Protein AF-A0A1H6FIV6-F1 (afdb_monomer_lite)

Secondary structure (DSSP, 8-state):
-----PPPP-------------HHHHTGGGGGG-TTTT-HHHHHHHHHHS-PSPP-----SEEEEETTEEEEES-TT-EEEEEEETTEEEEEEEEEEEEEEE-TTT-SEEEEEEEETTS-HHHHHHHHHHHHHHHHSS--SEEE--GGG-SHHHHHHHHHHT-EEE------SS--SSGGG-BTTB-TT-PBBPTTT--BEEEEEEES--TTTT-SEEEEEESS--SGGGGS-EEEEGGG-TTTS-SS-TTSHHHHHHHHHTHHHHHHHHHHHHHH-TT--SGGGS-SS-SHHHHHHHHHHHHHHHHHHHHHHTT-STT----SS-GGGG-----SHHHHHHHHHHHHHTTTTS--SHHHHHTTSS-SS-GGG-GGGGTT---PPPPPP-PPPPPP--------PPP---SS-----S---S--

Structure (mmCIF, N/CA/C/O backbone):
data_AF-A0A1H6FIV6-F1
#
_entry.id   AF-A0A1H6FIV6-F1
#
loop_
_atom_site.group_PDB
_atom_site.id
_atom_site.type_symbol
_atom_site.label_atom_id
_atom_site.label_alt_id
_atom_site.label_comp_id
_atom_site.label_asym_id
_atom_site.label_entity_id
_atom_site.label_seq_id
_atom_site.pdbx_PDB_ins_code
_atom_site.Cartn_x
_atom_site.Cartn_y
_atom_site.Cartn_z
_atom_site.occupancy
_at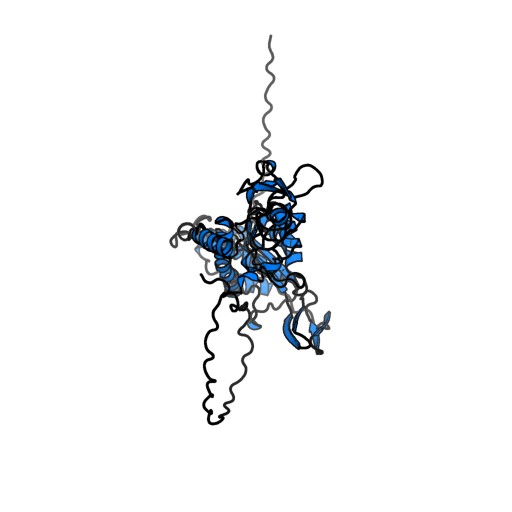om_site.B_iso_or_equiv
_atom_site.auth_seq_id
_atom_site.auth_comp_id
_atom_site.auth_asym_id
_atom_site.auth_atom_id
_atom_site.pdbx_PDB_model_num
ATOM 1 N N . MET A 1 1 ? 53.667 11.653 42.955 1.00 36.09 1 MET A N 1
ATOM 2 C CA . MET A 1 1 ? 53.940 10.416 42.194 1.00 36.09 1 MET A CA 1
ATOM 3 C C . MET A 1 1 ? 53.264 10.549 40.847 1.00 36.09 1 MET A C 1
ATOM 5 O O . MET A 1 1 ? 52.061 10.757 40.796 1.00 36.09 1 MET A O 1
ATOM 9 N N . PHE A 1 2 ? 54.081 10.558 39.801 1.00 29.28 2 PHE A N 1
ATOM 10 C CA . PHE A 1 2 ? 53.707 10.667 38.397 1.00 29.28 2 PHE A CA 1
ATOM 11 C C . PHE A 1 2 ? 52.978 9.409 37.911 1.00 29.28 2 PHE A C 1
ATOM 13 O O . PHE A 1 2 ? 53.374 8.314 38.296 1.00 29.28 2 PHE A O 1
ATOM 20 N N . ALA A 1 3 ? 51.995 9.568 37.021 1.00 27.34 3 ALA A N 1
ATOM 21 C CA . ALA A 1 3 ? 52.088 9.104 35.629 1.00 27.34 3 ALA A CA 1
ATOM 22 C C . ALA A 1 3 ? 50.741 9.316 34.914 1.00 27.34 3 ALA A C 1
ATOM 24 O O . ALA A 1 3 ? 49.826 8.504 35.013 1.00 27.34 3 ALA A O 1
ATOM 25 N N . ALA A 1 4 ? 50.647 10.416 34.167 1.00 33.25 4 ALA A N 1
ATOM 26 C CA . ALA A 1 4 ? 49.723 10.530 33.048 1.00 33.25 4 ALA A CA 1
ATOM 27 C C . ALA A 1 4 ? 50.326 9.742 31.877 1.00 33.25 4 ALA A C 1
ATOM 29 O O . ALA A 1 4 ? 51.483 9.975 31.521 1.00 33.25 4 ALA A O 1
ATOM 30 N N . THR A 1 5 ? 49.582 8.797 31.307 1.00 30.14 5 THR A N 1
ATOM 31 C CA . THR A 1 5 ? 50.000 8.072 30.101 1.00 30.14 5 THR A CA 1
ATOM 32 C C . THR A 1 5 ? 49.223 8.593 28.899 1.00 30.14 5 THR A C 1
ATOM 34 O O . THR A 1 5 ? 48.001 8.695 28.915 1.00 30.14 5 THR A O 1
ATOM 37 N N . ALA A 1 6 ? 50.014 8.983 27.905 1.00 31.11 6 ALA A N 1
ATOM 38 C CA . ALA A 1 6 ? 49.688 9.639 26.655 1.00 31.11 6 ALA A CA 1
ATOM 39 C C . ALA A 1 6 ? 48.503 9.044 25.877 1.00 31.11 6 ALA A C 1
ATOM 41 O O . ALA A 1 6 ? 48.397 7.838 25.662 1.00 31.11 6 ALA A O 1
ATOM 42 N N . THR A 1 7 ? 47.685 9.959 25.366 1.00 33.50 7 THR A N 1
ATOM 43 C CA . THR A 1 7 ? 46.814 9.802 24.205 1.00 33.50 7 THR A CA 1
ATOM 44 C C . THR A 1 7 ? 47.634 9.418 22.969 1.00 33.50 7 THR A C 1
ATOM 46 O O . THR A 1 7 ? 48.555 10.133 22.575 1.00 33.50 7 THR A O 1
ATOM 49 N N . ALA A 1 8 ? 47.290 8.291 22.346 1.00 32.19 8 ALA A N 1
ATOM 50 C CA . ALA A 1 8 ? 47.739 7.961 20.997 1.00 32.19 8 ALA A CA 1
ATOM 51 C C . ALA A 1 8 ? 46.945 8.802 19.976 1.00 32.19 8 ALA A C 1
ATOM 53 O O . ALA A 1 8 ? 45.751 9.028 20.191 1.00 32.19 8 ALA A O 1
ATOM 54 N N . PRO A 1 9 ? 47.569 9.284 18.889 1.00 34.12 9 PRO A N 1
ATOM 55 C CA . PRO A 1 9 ? 46.865 10.040 17.868 1.00 34.12 9 PRO A CA 1
ATOM 56 C C . PRO A 1 9 ? 45.974 9.101 17.049 1.00 34.12 9 PRO A C 1
ATOM 58 O O . PRO A 1 9 ? 46.401 8.028 16.624 1.00 34.12 9 PRO A O 1
ATOM 61 N N . GLU A 1 10 ? 44.730 9.523 16.834 1.00 33.12 10 GLU A N 1
ATOM 62 C CA . GLU A 1 10 ? 43.825 8.966 15.834 1.00 33.12 10 GLU A CA 1
ATOM 63 C C . GLU A 1 10 ? 44.527 9.017 14.468 1.00 33.12 10 GLU A C 1
ATOM 65 O O . GLU A 1 10 ? 44.714 10.085 13.883 1.00 33.12 10 GLU A O 1
ATOM 70 N N . GLU A 1 11 ? 44.964 7.862 13.963 1.00 29.45 11 GLU A N 1
ATOM 71 C CA . GLU A 1 11 ? 45.339 7.716 12.562 1.00 29.45 11 GLU A CA 1
ATOM 72 C C . GLU A 1 11 ? 44.076 7.895 11.721 1.00 29.45 11 GLU A C 1
ATOM 74 O O . GLU A 1 11 ? 43.323 6.956 11.448 1.00 29.45 11 GLU A O 1
ATOM 79 N N . THR A 1 12 ? 43.854 9.128 11.278 1.00 33.84 12 THR A N 1
ATOM 80 C CA . THR A 1 12 ? 42.985 9.444 10.154 1.00 33.84 12 THR A CA 1
ATOM 81 C C . THR A 1 12 ? 43.556 8.739 8.926 1.00 33.84 12 THR A C 1
ATOM 83 O O . THR A 1 12 ? 44.345 9.298 8.166 1.00 33.84 12 THR A O 1
ATOM 86 N N . ARG A 1 13 ? 43.173 7.476 8.710 1.00 29.19 13 ARG A N 1
ATOM 87 C CA . ARG A 1 13 ? 43.285 6.834 7.400 1.00 29.19 13 ARG A CA 1
ATOM 88 C C . ARG A 1 13 ? 42.283 7.512 6.477 1.00 29.19 13 ARG A C 1
ATOM 90 O O . ARG A 1 13 ? 41.188 7.017 6.220 1.00 29.19 13 ARG A O 1
ATOM 97 N N . THR A 1 14 ? 42.682 8.665 5.958 1.00 29.22 14 THR A N 1
ATOM 98 C CA . THR A 1 14 ? 42.211 9.175 4.680 1.00 29.22 14 THR A CA 1
ATOM 99 C C . THR A 1 14 ? 42.533 8.084 3.665 1.00 29.22 14 THR A C 1
ATOM 101 O O . THR A 1 14 ? 43.661 7.965 3.190 1.00 29.22 14 THR A O 1
ATOM 104 N N . LEU A 1 15 ? 41.552 7.230 3.365 1.00 30.34 15 LEU A N 1
ATOM 105 C CA . LEU A 1 15 ? 41.535 6.505 2.105 1.00 30.34 15 LEU A CA 1
ATOM 106 C C . LEU A 1 15 ? 41.565 7.588 1.032 1.00 30.34 15 LEU A C 1
ATOM 108 O O . LEU A 1 15 ? 40.549 8.219 0.734 1.00 30.34 15 LEU A O 1
ATOM 112 N N . ALA A 1 16 ? 42.768 7.859 0.529 1.00 31.84 16 ALA A N 1
ATOM 113 C CA . ALA A 1 16 ? 42.984 8.590 -0.695 1.00 31.84 16 ALA A CA 1
ATOM 114 C C . ALA A 1 16 ? 42.273 7.794 -1.794 1.00 31.84 16 ALA A C 1
ATOM 116 O O . ALA A 1 16 ? 42.824 6.878 -2.395 1.00 31.84 16 ALA A O 1
ATOM 117 N N . LEU A 1 17 ? 40.987 8.098 -1.979 1.00 33.50 17 LEU A N 1
ATOM 118 C CA . LEU A 1 17 ? 40.289 7.875 -3.228 1.00 33.50 17 LEU A CA 1
ATOM 119 C C . LEU A 1 17 ? 41.110 8.628 -4.262 1.00 33.50 17 LEU A C 1
ATOM 121 O O . LEU A 1 17 ? 41.065 9.856 -4.308 1.00 33.50 17 LEU A O 1
ATOM 125 N N . ASP A 1 18 ? 41.911 7.883 -5.012 1.00 32.38 18 ASP A N 1
ATOM 126 C CA . ASP A 1 18 ? 42.621 8.363 -6.181 1.00 32.38 18 ASP A CA 1
ATOM 127 C C . ASP A 1 18 ? 41.565 8.951 -7.127 1.00 32.38 18 ASP A C 1
ATOM 129 O O . ASP A 1 18 ? 40.783 8.250 -7.777 1.00 32.38 18 ASP A O 1
ATOM 133 N N . ARG A 1 19 ? 41.432 10.279 -7.072 1.00 43.66 19 ARG A N 1
ATOM 134 C CA . ARG A 1 19 ? 40.426 11.065 -7.784 1.0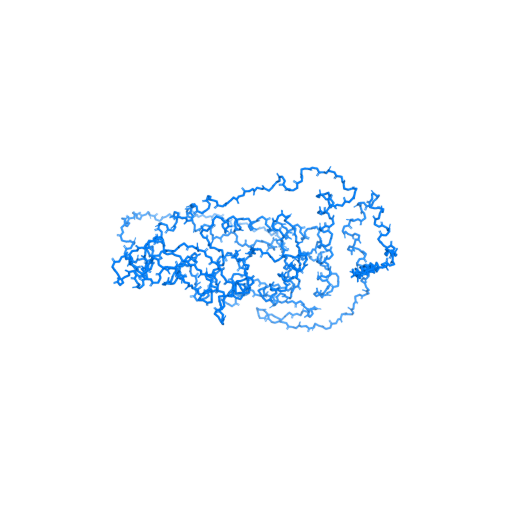0 43.66 19 ARG A CA 1
ATOM 135 C C . ARG A 1 19 ? 40.896 11.274 -9.214 1.00 43.66 19 ARG A C 1
ATOM 137 O O . ARG A 1 19 ? 41.190 12.393 -9.620 1.00 43.66 19 ARG A O 1
ATOM 144 N N . HIS A 1 20 ? 40.846 10.220 -10.011 1.00 37.31 20 HIS A N 1
ATOM 145 C CA . HIS A 1 20 ? 40.472 10.407 -11.402 1.00 37.31 20 HIS A CA 1
ATOM 146 C C . HIS A 1 20 ? 38.986 10.103 -11.507 1.00 37.31 20 HIS A C 1
ATOM 148 O O . HIS A 1 20 ? 38.559 8.964 -11.682 1.00 37.31 20 HIS A O 1
ATOM 154 N N . ALA A 1 21 ? 38.180 11.159 -11.344 1.00 41.81 21 ALA A N 1
ATOM 155 C CA . ALA A 1 21 ? 36.816 11.141 -11.841 1.00 41.81 21 ALA A CA 1
ATOM 156 C C . ALA A 1 21 ? 36.861 10.593 -13.279 1.00 41.81 21 ALA A C 1
ATOM 158 O O . ALA A 1 21 ? 37.704 11.063 -14.051 1.00 41.81 21 ALA A O 1
ATOM 159 N N . PRO A 1 22 ? 36.024 9.602 -13.634 1.00 45.41 22 PRO A N 1
ATOM 160 C CA . PRO A 1 22 ? 35.996 9.070 -14.988 1.00 45.41 22 PRO A CA 1
ATOM 161 C C . PRO A 1 22 ? 35.904 10.219 -15.997 1.00 45.41 22 PRO A C 1
ATOM 163 O O . PRO A 1 22 ? 35.180 11.179 -15.742 1.00 45.41 22 PRO A O 1
ATOM 166 N N . GLU A 1 23 ? 36.597 10.135 -17.132 1.00 39.00 23 GLU A N 1
ATOM 167 C CA . GLU A 1 23 ? 36.613 11.192 -18.163 1.00 39.00 23 GLU A CA 1
ATOM 168 C C . GLU A 1 23 ? 35.202 11.691 -18.536 1.00 39.00 23 GLU A C 1
ATOM 170 O O . GLU A 1 23 ? 34.989 12.887 -18.720 1.00 39.00 23 GLU A O 1
ATOM 175 N N . TRP A 1 24 ? 34.197 10.805 -18.523 1.00 43.88 24 TRP A N 1
ATOM 176 C CA . TRP A 1 24 ? 32.800 11.168 -18.792 1.00 43.88 24 TRP A CA 1
ATOM 177 C C . TRP A 1 24 ? 32.184 12.123 -17.751 1.00 43.88 24 TRP A C 1
ATOM 179 O O . TRP A 1 24 ? 31.243 12.850 -18.063 1.00 43.88 24 TRP A O 1
ATOM 189 N N . LEU A 1 25 ? 32.707 12.144 -16.522 1.00 35.00 25 LEU A N 1
ATOM 190 C CA . LEU A 1 25 ? 32.301 13.059 -15.454 1.00 35.00 25 LEU A CA 1
ATOM 191 C C . LEU A 1 25 ? 32.972 14.436 -15.603 1.00 35.00 25 LEU A C 1
ATOM 193 O O . LEU A 1 25 ? 32.396 15.439 -15.191 1.00 35.00 25 LEU A O 1
ATOM 197 N N . GLN A 1 26 ? 34.152 14.513 -16.229 1.00 41.09 26 GLN A N 1
ATOM 198 C CA . GLN A 1 26 ? 34.779 15.794 -16.586 1.00 41.09 26 GLN A CA 1
ATOM 199 C C . GLN A 1 26 ? 34.071 16.476 -17.762 1.00 41.09 26 GLN A C 1
ATOM 201 O O . GLN A 1 26 ? 34.061 17.699 -17.850 1.00 41.09 26 GLN A O 1
ATOM 206 N N . ASP A 1 27 ? 33.392 15.716 -18.622 1.00 42.56 27 ASP A N 1
ATOM 207 C CA . ASP A 1 27 ? 32.477 16.289 -19.613 1.00 42.56 27 ASP A CA 1
ATOM 208 C C . ASP A 1 27 ? 31.149 16.764 -19.002 1.00 42.56 27 ASP A C 1
ATOM 210 O O . ASP A 1 27 ? 30.462 17.597 -19.598 1.00 42.56 27 ASP A O 1
ATOM 214 N N . ALA A 1 28 ? 30.801 16.321 -17.789 1.00 37.19 28 ALA A N 1
ATOM 215 C CA . ALA A 1 28 ? 29.614 16.809 -17.099 1.00 37.19 28 ALA A CA 1
ATOM 216 C C . ALA A 1 28 ? 29.754 18.296 -16.727 1.00 37.19 28 ALA A C 1
ATOM 218 O O . ALA A 1 28 ? 28.794 19.040 -16.861 1.00 37.19 28 ALA A O 1
ATOM 219 N N . THR A 1 29 ? 30.937 18.815 -16.380 1.00 35.06 29 THR A N 1
ATOM 220 C CA . THR A 1 29 ? 31.109 20.257 -16.078 1.00 35.06 29 THR A CA 1
ATOM 221 C C . THR A 1 29 ? 30.914 21.178 -17.294 1.00 35.06 29 THR A C 1
ATOM 223 O O . THR A 1 29 ? 30.726 22.382 -17.124 1.00 35.06 29 THR A O 1
ATOM 226 N N . LYS A 1 30 ? 30.803 20.630 -18.515 1.00 36.78 30 LYS A N 1
ATOM 227 C CA . LYS A 1 30 ? 30.281 21.334 -19.707 1.00 36.78 30 LYS A CA 1
ATOM 228 C C . LYS A 1 30 ? 28.737 21.406 -19.739 1.00 36.78 30 LYS A C 1
ATOM 230 O O . LYS A 1 30 ? 28.147 21.715 -20.775 1.00 36.78 30 LYS A O 1
ATOM 235 N N . PHE A 1 31 ? 28.069 21.169 -18.603 1.00 38.75 31 PHE A N 1
ATOM 236 C CA . PHE A 1 31 ? 26.610 21.204 -18.396 1.00 38.75 31 PHE A CA 1
ATOM 237 C C . PHE A 1 31 ? 25.940 22.484 -18.943 1.00 38.75 31 PHE A C 1
ATOM 239 O O . PHE A 1 31 ? 24.823 22.426 -19.460 1.00 38.75 31 PHE A O 1
ATOM 246 N N . LYS A 1 32 ? 26.627 23.638 -18.884 1.00 38.03 32 LYS A N 1
ATOM 247 C CA . LYS A 1 32 ? 26.100 24.957 -19.300 1.00 38.03 32 LYS A CA 1
ATOM 248 C C . LYS A 1 32 ? 25.859 25.100 -20.807 1.00 38.03 32 LYS A C 1
ATOM 250 O O . LYS A 1 32 ? 24.909 25.776 -21.195 1.00 38.03 32 LYS A O 1
ATOM 255 N N . THR A 1 33 ? 26.667 24.475 -21.662 1.00 39.56 33 THR A N 1
ATOM 256 C CA . THR A 1 33 ? 26.568 24.624 -23.129 1.00 39.56 33 THR A CA 1
ATOM 257 C C . THR A 1 33 ? 25.718 23.547 -23.794 1.00 39.56 33 THR A C 1
ATOM 259 O O . THR A 1 33 ? 25.501 23.622 -24.997 1.00 39.56 33 THR A O 1
ATOM 262 N N . HIS A 1 34 ? 25.204 22.571 -23.038 1.00 39.19 34 HIS A N 1
ATO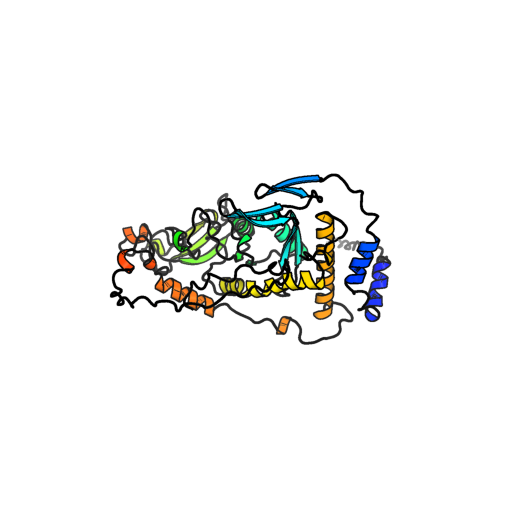M 263 C CA . HIS A 1 34 ? 24.683 21.315 -23.583 1.00 39.19 34 HIS A CA 1
ATOM 264 C C . HIS A 1 34 ? 23.388 20.814 -22.927 1.00 39.19 34 HIS A C 1
ATOM 266 O O . HIS A 1 34 ? 23.092 19.622 -22.966 1.00 39.19 34 HIS A O 1
ATOM 272 N N . ALA A 1 35 ? 22.541 21.705 -22.404 1.00 41.38 35 ALA A N 1
ATOM 273 C CA . ALA A 1 35 ? 21.192 21.326 -21.955 1.00 41.38 35 ALA A CA 1
ATOM 274 C C . ALA A 1 35 ? 20.367 20.609 -23.058 1.00 41.38 35 ALA A C 1
ATOM 276 O O . ALA A 1 35 ? 19.489 19.805 -22.765 1.00 41.38 35 ALA A O 1
ATOM 277 N N . HIS A 1 36 ? 20.702 20.831 -24.335 1.00 39.94 36 HIS A N 1
ATOM 278 C CA . HIS A 1 36 ? 20.152 20.127 -25.500 1.00 39.94 36 HIS A CA 1
ATOM 279 C C . HIS A 1 36 ? 20.790 18.746 -25.788 1.00 39.94 36 HIS A C 1
ATOM 281 O O . HIS A 1 36 ? 20.245 17.991 -26.591 1.00 39.94 36 HIS A O 1
ATOM 287 N N . ILE A 1 37 ? 21.912 18.380 -25.152 1.00 40.81 37 ILE A N 1
ATOM 288 C CA . ILE A 1 37 ? 22.537 17.039 -25.236 1.00 40.81 37 ILE A CA 1
ATOM 289 C C . ILE A 1 37 ? 21.852 16.043 -24.295 1.00 40.81 37 ILE A C 1
ATOM 291 O O . ILE A 1 37 ? 21.726 14.869 -24.641 1.00 40.81 37 ILE A O 1
ATOM 295 N N . PHE A 1 38 ? 21.246 16.515 -23.203 1.00 42.84 38 PHE A N 1
ATOM 296 C CA . PHE A 1 38 ? 20.197 15.766 -22.499 1.00 42.84 38 PHE A CA 1
ATOM 297 C C . PHE A 1 38 ? 18.859 15.815 -23.245 1.00 42.84 38 PHE A C 1
ATOM 299 O O . PHE A 1 38 ? 17.795 15.722 -22.643 1.00 42.84 38 PHE A O 1
ATOM 306 N N . ASN A 1 39 ? 18.885 15.893 -24.578 1.00 43.41 39 ASN A N 1
ATOM 307 C CA . ASN A 1 39 ? 17.782 15.358 -25.344 1.00 43.41 39 ASN A CA 1
ATOM 308 C C . ASN A 1 39 ? 17.714 13.856 -25.004 1.00 43.41 39 ASN A C 1
ATOM 310 O O . ASN A 1 39 ? 18.646 13.128 -25.356 1.00 43.41 39 ASN A O 1
ATOM 314 N N . PRO A 1 40 ? 16.661 13.349 -24.340 1.00 47.44 40 PRO A N 1
ATOM 315 C CA . PRO A 1 40 ? 16.529 11.918 -24.071 1.00 47.44 40 PRO A CA 1
ATOM 316 C C . PRO A 1 40 ? 16.656 11.075 -25.334 1.00 47.44 40 PRO A C 1
ATOM 318 O O . PRO A 1 40 ? 17.112 9.937 -25.272 1.00 47.44 40 PRO A O 1
ATOM 321 N N . VAL A 1 41 ? 16.334 11.642 -26.501 1.00 45.75 41 VAL A N 1
ATOM 322 C CA . VAL A 1 41 ? 16.562 11.008 -27.799 1.00 45.75 41 VAL A CA 1
ATOM 323 C C . VAL A 1 41 ? 18.044 10.741 -28.047 1.00 45.75 41 VAL A C 1
ATOM 325 O O . VAL A 1 41 ? 18.337 9.744 -28.686 1.00 45.75 41 VAL A O 1
ATOM 328 N N . TRP A 1 42 ? 18.980 11.559 -27.555 1.00 46.94 42 TRP A N 1
ATOM 329 C CA . TRP A 1 42 ? 20.421 11.316 -27.664 1.00 46.94 42 TRP A CA 1
ATOM 330 C C . TRP A 1 42 ? 20.881 10.181 -26.752 1.00 46.94 42 TRP A C 1
ATOM 332 O O . TRP A 1 42 ? 21.475 9.247 -27.267 1.00 46.94 42 TRP A O 1
ATOM 342 N N . VAL A 1 43 ? 20.536 10.164 -25.459 1.00 50.56 43 VAL A N 1
ATOM 343 C CA . VAL A 1 43 ? 20.878 9.030 -24.567 1.00 50.56 43 VAL A CA 1
ATOM 344 C C . VAL A 1 43 ? 20.246 7.732 -25.080 1.00 50.56 43 VAL A C 1
ATOM 346 O O . VAL A 1 43 ? 20.925 6.715 -25.207 1.00 50.56 43 VAL A O 1
ATOM 349 N N . ILE A 1 44 ? 18.974 7.776 -25.489 1.00 51.09 44 ILE A N 1
ATOM 350 C CA . ILE A 1 44 ? 18.288 6.646 -26.128 1.00 51.09 44 ILE A CA 1
ATOM 351 C C . ILE A 1 44 ? 18.945 6.289 -27.474 1.00 51.09 44 ILE A C 1
ATOM 353 O O . ILE A 1 44 ? 19.064 5.109 -27.783 1.00 51.09 44 ILE A O 1
ATOM 357 N N . ARG A 1 45 ? 19.408 7.255 -28.285 1.00 51.16 45 ARG A N 1
ATOM 358 C CA . ARG A 1 45 ? 20.148 7.003 -29.543 1.00 51.16 45 ARG A CA 1
ATOM 359 C C . ARG A 1 45 ? 21.531 6.413 -29.294 1.00 51.16 45 ARG A C 1
ATOM 361 O O . ARG A 1 45 ? 21.957 5.580 -30.080 1.00 51.16 45 ARG A O 1
ATOM 368 N N . THR A 1 46 ? 22.221 6.826 -28.242 1.00 50.47 46 THR A N 1
ATOM 369 C CA . THR A 1 46 ? 23.538 6.323 -27.856 1.00 50.47 46 THR A CA 1
ATOM 370 C C . THR A 1 46 ? 23.401 4.896 -27.342 1.00 50.47 46 THR A C 1
ATOM 372 O O . THR A 1 46 ? 24.102 4.018 -27.832 1.00 50.47 46 THR A O 1
ATOM 375 N N . LEU A 1 47 ? 22.399 4.610 -26.502 1.00 50.25 47 LEU A N 1
ATOM 376 C CA . LEU A 1 47 ? 22.018 3.236 -26.154 1.00 50.25 47 LEU A CA 1
ATOM 377 C C . LEU A 1 47 ? 21.628 2.420 -27.400 1.00 50.25 47 LEU A C 1
ATOM 379 O O . LEU A 1 47 ? 22.064 1.281 -27.524 1.00 50.25 47 LEU A O 1
ATOM 383 N N . ARG A 1 48 ? 20.920 3.020 -28.373 1.00 48.91 48 ARG A N 1
ATOM 384 C CA . ARG A 1 48 ? 20.640 2.407 -29.689 1.00 48.91 48 ARG A CA 1
ATOM 385 C C . ARG A 1 48 ? 21.884 2.168 -30.554 1.00 48.91 48 ARG A C 1
ATOM 387 O O . ARG A 1 48 ? 21.827 1.328 -31.438 1.00 48.91 48 ARG A O 1
ATOM 394 N N . ARG A 1 49 ? 22.993 2.890 -30.358 1.00 45.97 49 ARG A N 1
ATOM 395 C CA . ARG A 1 49 ? 24.262 2.656 -31.084 1.00 45.97 49 ARG A CA 1
ATOM 396 C C . ARG A 1 49 ? 25.056 1.492 -30.497 1.00 45.97 49 ARG A C 1
ATOM 398 O O . ARG A 1 49 ? 25.798 0.851 -31.229 1.00 45.97 49 ARG A O 1
ATOM 405 N N . TYR A 1 50 ? 24.859 1.195 -29.214 1.00 45.44 50 TYR A N 1
ATOM 406 C CA . TYR A 1 50 ? 25.359 -0.025 -28.574 1.00 45.44 50 TYR A CA 1
ATOM 407 C C . TYR A 1 50 ? 24.449 -1.248 -28.828 1.00 45.44 50 TYR A C 1
ATOM 409 O O . TYR A 1 50 ? 24.760 -2.356 -28.388 1.00 45.44 50 TYR A O 1
ATOM 417 N N . GLU A 1 51 ? 23.337 -1.084 -29.561 1.00 47.44 51 GLU A N 1
ATOM 418 C CA . GLU A 1 51 ? 22.535 -2.192 -30.090 1.00 47.44 51 GLU A CA 1
ATOM 419 C C . GLU A 1 51 ? 23.275 -2.808 -31.291 1.00 47.44 51 GLU A C 1
ATOM 421 O O . GLU A 1 51 ? 23.157 -2.344 -32.424 1.00 47.44 51 GLU A O 1
ATOM 426 N N . GLY A 1 52 ? 24.062 -3.859 -31.041 1.00 47.22 52 GLY A N 1
ATOM 427 C CA . GLY A 1 52 ? 24.587 -4.735 -32.094 1.00 47.22 52 GLY A CA 1
ATOM 428 C C . GLY A 1 52 ? 23.473 -5.338 -32.974 1.00 47.22 52 GLY A C 1
ATOM 429 O O . GLY A 1 52 ? 22.286 -5.194 -32.659 1.00 47.22 52 GLY A O 1
ATOM 430 N N . PRO A 1 53 ? 23.830 -6.011 -34.086 1.00 40.53 53 PRO A N 1
ATOM 431 C CA . PRO A 1 53 ? 22.867 -6.453 -35.091 1.00 40.53 53 PRO A CA 1
ATOM 432 C C . PRO A 1 53 ? 21.764 -7.324 -34.470 1.00 40.53 53 PRO A C 1
ATOM 434 O O . PRO A 1 53 ? 22.033 -8.067 -33.520 1.00 40.53 53 PRO A O 1
ATOM 437 N N . PRO A 1 54 ? 20.521 -7.249 -34.989 1.00 46.16 54 PRO A N 1
ATOM 438 C CA . PRO A 1 54 ? 19.419 -8.042 -34.472 1.00 46.16 54 PRO A CA 1
ATOM 439 C C . PRO A 1 54 ? 19.811 -9.514 -34.563 1.00 46.16 54 PRO A C 1
ATOM 441 O O . PRO A 1 54 ? 20.066 -10.036 -35.648 1.00 46.16 54 PRO A O 1
ATOM 444 N N . HIS A 1 55 ? 19.900 -10.171 -33.406 1.00 43.72 55 HIS A N 1
ATOM 445 C CA . HIS A 1 55 ? 20.052 -11.615 -33.354 1.00 43.72 55 HIS A CA 1
ATOM 446 C C . HIS A 1 55 ? 18.981 -12.232 -34.264 1.00 43.72 55 HIS A C 1
ATOM 448 O O . HIS A 1 55 ? 17.825 -11.803 -34.234 1.00 43.72 55 HIS A O 1
ATOM 454 N N . ARG A 1 56 ? 19.438 -13.157 -35.119 1.00 41.69 56 ARG A N 1
ATOM 455 C CA . ARG A 1 56 ? 18.694 -13.906 -36.142 1.00 41.69 56 ARG A CA 1
ATOM 456 C C . ARG A 1 56 ? 17.239 -14.171 -35.743 1.00 41.69 56 ARG A C 1
ATOM 458 O O . ARG A 1 56 ? 16.953 -14.389 -34.572 1.00 41.69 56 ARG A O 1
ATOM 465 N N . LEU A 1 57 ? 16.347 -14.199 -36.738 1.00 42.81 57 LEU A N 1
ATOM 466 C CA . LEU A 1 57 ? 15.014 -14.806 -36.656 1.00 42.81 57 LEU A CA 1
ATOM 467 C C . LEU A 1 57 ? 15.137 -16.193 -36.001 1.00 42.81 57 LEU A C 1
ATOM 469 O O . LEU A 1 57 ? 15.483 -17.165 -36.660 1.00 42.81 57 LEU A O 1
ATOM 473 N N . LEU A 1 58 ? 14.957 -16.244 -34.684 1.00 47.28 58 LEU A N 1
ATOM 474 C CA . LEU A 1 58 ? 14.904 -17.470 -33.907 1.00 47.28 58 LEU A CA 1
ATOM 475 C C . LEU A 1 58 ? 13.449 -17.923 -33.871 1.00 47.28 58 LEU A C 1
ATOM 477 O O . LEU A 1 58 ? 12.538 -17.087 -33.811 1.00 47.28 58 LEU A O 1
ATOM 481 N N . ASP A 1 59 ? 13.263 -19.239 -33.896 1.00 48.38 59 ASP A N 1
ATOM 482 C CA . ASP A 1 59 ? 11.992 -19.899 -33.629 1.00 48.38 59 ASP A CA 1
ATOM 483 C C . ASP A 1 59 ? 11.277 -19.268 -32.424 1.00 48.38 59 ASP A C 1
ATOM 485 O O . ASP A 1 59 ? 11.930 -18.779 -31.492 1.00 48.38 59 ASP A O 1
ATOM 489 N N . PRO A 1 60 ? 9.933 -19.250 -32.412 1.00 54.03 60 PRO A N 1
ATOM 490 C CA . PRO A 1 60 ? 9.201 -18.716 -31.278 1.00 54.03 60 PRO A CA 1
ATOM 491 C C . PRO A 1 60 ? 9.601 -19.453 -30.001 1.00 54.03 60 PRO A C 1
ATOM 493 O O . PRO A 1 60 ? 9.360 -20.649 -29.860 1.00 54.03 60 PRO A O 1
ATOM 496 N N . LEU A 1 61 ? 10.206 -18.708 -29.073 1.00 68.62 61 LEU A N 1
ATOM 497 C CA . LEU A 1 61 ? 10.753 -19.246 -27.828 1.00 68.62 61 LEU A CA 1
ATOM 498 C C . LEU A 1 61 ? 9.652 -19.756 -26.885 1.00 68.62 61 LEU A C 1
ATOM 500 O O . LEU A 1 61 ? 9.921 -20.579 -26.016 1.00 68.62 61 LEU A O 1
ATOM 504 N N . LEU A 1 62 ? 8.417 -19.269 -27.048 1.00 78.50 62 LEU A N 1
ATOM 505 C CA . LEU A 1 62 ? 7.259 -19.688 -26.265 1.00 78.50 62 LEU A CA 1
ATOM 506 C C . LEU A 1 62 ? 5.991 -19.680 -27.132 1.00 78.50 62 LEU A C 1
ATOM 508 O O . LEU A 1 62 ? 5.725 -18.717 -27.855 1.00 78.50 62 LEU A O 1
ATOM 512 N N . ARG A 1 63 ? 5.176 -20.736 -27.034 1.00 85.81 63 ARG A N 1
ATOM 513 C CA . ARG A 1 63 ? 3.823 -20.790 -27.609 1.00 85.81 63 ARG A CA 1
ATOM 514 C C . ARG A 1 63 ? 2.788 -20.743 -26.496 1.00 85.81 63 ARG A C 1
ATOM 516 O O . ARG A 1 63 ? 2.902 -21.480 -25.522 1.00 85.81 63 ARG A O 1
ATOM 523 N N . VAL A 1 64 ? 1.768 -19.910 -26.658 1.00 87.00 64 VAL A N 1
ATOM 524 C CA . VAL A 1 64 ? 0.674 -19.774 -25.687 1.00 87.00 64 VAL A CA 1
ATOM 525 C C . VAL A 1 64 ? -0.669 -19.923 -26.381 1.00 87.00 64 VAL A C 1
ATOM 527 O O . VAL A 1 64 ? -0.840 -19.465 -27.510 1.00 87.00 64 VAL A O 1
ATOM 530 N N . ARG A 1 65 ? -1.626 -20.561 -25.707 1.00 87.19 65 ARG A N 1
ATOM 531 C CA . ARG A 1 65 ? -3.000 -20.686 -26.194 1.00 87.19 65 ARG A CA 1
ATOM 532 C C . ARG A 1 65 ? -3.904 -19.755 -25.400 1.00 87.19 65 ARG A C 1
ATOM 534 O O . ARG A 1 65 ? -4.013 -19.904 -24.186 1.00 87.19 65 ARG A O 1
ATOM 541 N N . VAL A 1 66 ? -4.554 -18.814 -26.076 1.00 84.81 66 VAL A N 1
ATOM 542 C CA . VAL A 1 66 ? -5.479 -17.849 -25.464 1.00 84.81 66 VAL A CA 1
ATOM 543 C C . VAL A 1 66 ? -6.713 -17.732 -26.347 1.00 84.81 66 VAL A C 1
ATOM 545 O O . VAL A 1 66 ? -6.592 -17.574 -27.556 1.00 84.81 66 VAL A O 1
ATOM 548 N N . GLY A 1 67 ? -7.907 -17.860 -25.760 1.00 81.38 67 GLY A N 1
ATOM 549 C CA . GLY A 1 67 ? -9.168 -17.752 -26.510 1.00 81.38 67 GLY A CA 1
ATOM 550 C C . GLY A 1 67 ? -9.310 -18.762 -27.651 1.00 81.38 67 GLY A C 1
ATOM 551 O O . GLY A 1 67 ? -9.926 -18.459 -28.661 1.00 81.38 67 GLY A O 1
ATOM 552 N N . GLY A 1 68 ? -8.688 -19.940 -27.529 1.00 82.50 68 GLY A N 1
ATOM 553 C CA . GLY A 1 68 ? -8.681 -20.967 -28.575 1.00 82.50 68 GLY A CA 1
ATOM 554 C C . GLY A 1 68 ? -7.580 -20.808 -29.630 1.00 82.50 68 GLY A C 1
ATOM 555 O O . GLY A 1 68 ? -7.226 -21.812 -30.247 1.00 82.50 68 GLY A O 1
ATOM 556 N N . CYS A 1 69 ? -6.971 -19.627 -29.758 1.00 85.06 69 CYS A N 1
ATOM 557 C CA . CYS A 1 69 ? -5.910 -19.324 -30.721 1.00 85.06 69 CYS A CA 1
ATOM 558 C C . CYS A 1 69 ? -4.509 -19.588 -30.152 1.00 85.06 69 CYS A C 1
ATOM 560 O O . CYS A 1 69 ? -4.261 -19.398 -28.958 1.00 85.06 69 CYS A O 1
ATOM 562 N N . TRP A 1 70 ? -3.580 -20.002 -31.017 1.00 88.00 70 TRP A N 1
ATOM 563 C CA . TRP A 1 70 ? -2.165 -20.161 -30.679 1.00 88.00 70 TRP A CA 1
ATOM 564 C C . TRP A 1 70 ? -1.371 -18.919 -31.067 1.00 88.00 70 TRP A C 1
ATOM 566 O O . TRP A 1 70 ? -1.396 -18.493 -32.218 1.00 88.00 70 TRP A O 1
ATOM 576 N N . TYR A 1 71 ? -0.616 -18.385 -30.112 1.00 86.12 71 TYR A N 1
ATOM 577 C CA . TYR A 1 71 ? 0.279 -17.253 -30.310 1.00 86.12 71 TYR A CA 1
ATOM 578 C C . TYR A 1 71 ? 1.728 -17.678 -30.104 1.00 86.12 71 TYR A C 1
ATOM 580 O O . TYR A 1 71 ? 2.052 -18.463 -29.210 1.00 86.12 71 TYR A O 1
ATOM 588 N N . ALA A 1 72 ? 2.600 -17.110 -30.927 1.00 85.00 72 ALA A N 1
ATOM 589 C CA . ALA A 1 72 ? 4.042 -17.258 -30.858 1.00 85.00 72 ALA A CA 1
ATOM 590 C C . ALA A 1 72 ? 4.650 -16.020 -30.184 1.00 85.00 72 ALA A C 1
ATOM 592 O O . ALA A 1 72 ? 4.604 -14.917 -30.730 1.00 85.00 72 ALA A O 1
ATOM 593 N N . VAL A 1 73 ? 5.232 -16.197 -28.999 1.00 84.31 73 VAL A N 1
ATOM 594 C CA . VAL A 1 73 ? 5.920 -15.129 -28.273 1.00 84.31 73 VAL A CA 1
ATOM 595 C C . VAL A 1 73 ? 7.408 -15.196 -28.600 1.00 84.31 73 VAL A C 1
ATOM 597 O O . VAL A 1 73 ? 8.096 -16.177 -28.322 1.00 84.31 73 VAL A O 1
ATOM 600 N N . LEU A 1 74 ? 7.907 -14.120 -29.205 1.00 83.06 74 LEU A N 1
ATOM 601 C CA . LEU A 1 74 ? 9.293 -14.023 -29.667 1.00 83.06 74 LEU A CA 1
ATOM 602 C C . LEU A 1 74 ? 10.276 -13.525 -28.591 1.00 83.06 74 LEU A C 1
ATOM 604 O O . LEU A 1 74 ? 11.467 -13.375 -28.861 1.00 83.06 74 LEU A O 1
ATOM 608 N N . ASP A 1 75 ? 9.768 -13.189 -27.406 1.00 83.31 75 ASP A N 1
ATOM 609 C CA . ASP A 1 75 ? 10.532 -12.752 -26.239 1.00 83.31 75 ASP A CA 1
ATOM 610 C C . ASP A 1 75 ? 10.190 -13.669 -25.060 1.00 83.31 75 ASP A C 1
ATOM 612 O O . ASP A 1 75 ? 9.138 -13.517 -24.447 1.00 83.31 75 ASP A O 1
ATOM 616 N N . ALA A 1 76 ? 11.076 -14.618 -24.744 1.00 82.81 76 ALA A N 1
ATOM 617 C CA . ALA A 1 76 ? 10.861 -15.596 -23.672 1.00 82.81 76 ALA A CA 1
ATOM 618 C C . ALA A 1 76 ? 10.716 -14.970 -22.277 1.00 82.81 76 ALA A C 1
ATOM 620 O O . ALA A 1 76 ? 10.245 -15.624 -21.351 1.00 82.81 76 ALA A O 1
ATOM 621 N N . THR A 1 77 ? 11.147 -13.720 -22.105 1.00 87.44 77 THR A N 1
ATOM 622 C CA . THR A 1 77 ? 11.057 -13.028 -20.816 1.00 87.44 77 THR A CA 1
ATOM 623 C C . THR A 1 77 ? 9.752 -12.251 -20.664 1.00 87.44 77 THR A C 1
ATOM 625 O O . THR A 1 77 ? 9.375 -11.906 -19.541 1.00 87.44 77 THR A O 1
ATOM 628 N N . ALA A 1 78 ? 9.060 -11.976 -21.776 1.00 87.31 78 ALA A N 1
ATOM 629 C CA . ALA A 1 78 ? 7.766 -11.317 -21.765 1.00 87.31 78 ALA A CA 1
ATOM 630 C C . ALA A 1 78 ? 6.701 -12.243 -21.177 1.00 87.31 78 ALA A C 1
ATOM 632 O O . ALA A 1 78 ? 6.711 -13.457 -21.369 1.00 87.31 78 ALA A O 1
ATOM 633 N N . GLY A 1 79 ? 5.769 -11.645 -20.452 1.00 88.25 79 GLY A N 1
ATOM 634 C CA . GLY A 1 79 ? 4.618 -12.352 -19.929 1.00 88.25 79 GLY A CA 1
ATOM 635 C C . GLY A 1 79 ? 3.399 -12.199 -20.802 1.00 88.25 79 GLY A C 1
ATOM 636 O O . GLY A 1 79 ? 3.367 -11.394 -21.732 1.00 88.25 79 GLY A O 1
ATOM 637 N N . VAL A 1 80 ? 2.367 -12.931 -20.419 1.00 88.62 80 VAL A N 1
ATOM 638 C CA . VAL A 1 80 ? 1.075 -12.949 -21.077 1.00 88.62 80 VAL A CA 1
ATOM 639 C C . VAL A 1 80 ? -0.003 -12.788 -20.020 1.00 88.62 80 VAL A C 1
ATOM 641 O O . VAL A 1 80 ? -0.004 -13.507 -19.020 1.00 88.62 80 VAL A O 1
ATOM 644 N N . ARG A 1 81 ? -0.939 -11.867 -20.246 1.00 88.19 81 ARG A N 1
ATOM 645 C CA . ARG A 1 81 ? -2.107 -11.695 -19.383 1.00 88.19 81 ARG A CA 1
ATOM 646 C C . ARG A 1 81 ? -3.366 -11.653 -20.238 1.00 88.19 81 ARG A C 1
ATOM 648 O O . ARG A 1 81 ? -3.448 -10.907 -21.211 1.00 88.19 81 ARG A O 1
ATOM 655 N N . ALA A 1 82 ? -4.338 -12.477 -19.864 1.00 87.38 82 ALA A N 1
ATOM 656 C CA . ALA A 1 82 ? -5.642 -12.545 -20.502 1.00 87.38 82 ALA A CA 1
ATOM 657 C C . ALA A 1 82 ? -6.730 -12.378 -19.442 1.00 87.38 82 ALA A C 1
ATOM 659 O O . ALA A 1 82 ? -6.719 -13.055 -18.415 1.00 87.38 82 ALA A O 1
ATOM 660 N N . TYR A 1 83 ? -7.666 -11.480 -19.707 1.00 85.38 83 TYR A N 1
ATOM 661 C CA . TYR A 1 83 ? -8.854 -11.259 -18.901 1.00 85.38 83 TYR A CA 1
ATOM 662 C C . TYR A 1 83 ? -10.002 -11.977 -19.591 1.00 85.38 83 TYR A C 1
ATOM 664 O O . TYR A 1 83 ? -10.405 -11.602 -20.693 1.00 85.38 83 TYR A O 1
ATOM 672 N N . VAL A 1 84 ? -10.490 -13.042 -18.966 1.00 81.81 84 VAL A N 1
ATOM 673 C CA . VAL A 1 84 ? -11.526 -13.913 -19.523 1.00 81.81 84 VAL A CA 1
ATOM 674 C C . VAL A 1 84 ? -12.801 -13.727 -18.708 1.00 81.81 84 VAL A C 1
ATOM 676 O O . VAL A 1 84 ? -12.754 -13.763 -17.480 1.00 81.81 84 VAL A O 1
ATOM 679 N N . ARG A 1 85 ? -13.937 -13.519 -19.380 1.00 78.00 85 ARG A N 1
ATOM 680 C CA . ARG A 1 85 ? -15.268 -13.500 -18.755 1.00 78.00 85 ARG A CA 1
ATOM 681 C C . ARG A 1 85 ? -16.110 -14.591 -19.411 1.00 78.00 85 ARG A C 1
ATOM 683 O O . ARG A 1 85 ? -16.405 -14.515 -20.605 1.00 78.00 85 ARG A O 1
ATOM 690 N N . GLY A 1 86 ? -16.451 -15.626 -18.644 1.00 79.38 86 GLY A N 1
ATOM 691 C CA . GLY A 1 86 ? -17.036 -16.854 -19.190 1.00 79.38 86 GLY A CA 1
ATOM 692 C C . GLY A 1 86 ? -16.072 -17.528 -20.171 1.00 79.38 86 GLY A C 1
ATOM 693 O O . GLY A 1 86 ? -14.917 -17.762 -19.832 1.00 79.38 86 GLY A O 1
ATOM 694 N N . ASN A 1 87 ? -16.524 -17.771 -21.403 1.00 76.62 87 ASN A N 1
ATOM 695 C CA . ASN A 1 87 ? -15.709 -18.387 -22.460 1.00 76.62 87 ASN A CA 1
ATOM 696 C C . ASN A 1 87 ? -15.045 -17.373 -23.412 1.00 76.62 87 ASN A C 1
ATOM 698 O O . ASN A 1 87 ? -14.396 -17.777 -24.376 1.00 76.62 87 ASN A O 1
ATOM 702 N N . LYS A 1 88 ? -15.205 -16.061 -23.182 1.00 80.75 88 LYS A N 1
ATOM 703 C CA . LYS A 1 88 ? -14.679 -15.010 -24.067 1.00 80.75 88 LYS A CA 1
ATOM 704 C C . LYS A 1 88 ? -13.486 -14.294 -23.437 1.00 80.75 88 LYS A C 1
ATOM 706 O O . LYS A 1 88 ? -13.529 -13.886 -22.275 1.00 80.75 88 LYS A O 1
ATOM 711 N N . VAL A 1 89 ? -12.433 -14.097 -24.228 1.00 82.94 89 VAL A N 1
ATOM 712 C CA . VAL A 1 89 ? -11.294 -13.246 -23.862 1.00 82.94 89 VAL A CA 1
ATOM 713 C C . VAL A 1 89 ? -11.704 -11.792 -24.085 1.00 82.94 89 VAL A C 1
ATOM 715 O O . VAL A 1 89 ? -11.939 -11.390 -25.218 1.00 82.94 89 VAL A O 1
ATOM 718 N N . LYS A 1 90 ? -11.817 -11.016 -23.005 1.00 85.75 90 LYS A N 1
ATOM 719 C CA . LYS A 1 90 ? -12.147 -9.583 -23.047 1.00 85.75 90 LYS A CA 1
ATOM 720 C C . LYS A 1 90 ? -10.936 -8.728 -23.402 1.00 85.75 90 LYS A C 1
ATOM 722 O O . LYS A 1 90 ? -11.044 -7.816 -24.207 1.00 85.75 90 LYS A O 1
ATOM 727 N N . ARG A 1 91 ? -9.790 -9.006 -22.778 1.00 84.12 91 ARG A N 1
ATOM 728 C CA . ARG A 1 91 ? -8.530 -8.290 -23.021 1.00 84.12 91 ARG A CA 1
ATOM 729 C C . ARG A 1 91 ? -7.376 -9.278 -22.985 1.00 84.12 91 ARG A C 1
ATOM 731 O O . ARG A 1 91 ? -7.362 -10.187 -22.158 1.00 84.12 91 ARG A O 1
ATOM 738 N N . PHE A 1 92 ? -6.406 -9.091 -23.864 1.00 86.31 92 PHE A N 1
ATOM 739 C CA . PHE A 1 92 ? -5.213 -9.922 -23.961 1.00 86.31 92 PHE A CA 1
ATOM 740 C C . PHE A 1 92 ? -4.027 -9.032 -24.292 1.00 86.31 92 PHE A C 1
ATOM 742 O O . PHE A 1 92 ? -4.086 -8.255 -25.241 1.00 86.31 92 PHE A O 1
ATOM 749 N N . TRP A 1 93 ? -2.959 -9.138 -23.510 1.00 86.88 93 TRP A N 1
ATOM 750 C CA . TRP A 1 93 ? -1.736 -8.400 -23.778 1.00 86.88 93 TRP A CA 1
ATOM 751 C C . TRP A 1 93 ? -0.498 -9.224 -23.433 1.00 86.88 93 TRP A C 1
ATOM 753 O O . TRP A 1 93 ? -0.518 -10.122 -22.585 1.00 86.88 93 TRP A O 1
ATOM 763 N N . VAL A 1 94 ? 0.589 -8.907 -24.134 1.00 86.81 94 VAL A N 1
ATOM 764 C CA . VAL A 1 94 ? 1.893 -9.556 -24.005 1.00 86.81 94 VAL A CA 1
ATOM 765 C C . VAL A 1 94 ? 2.931 -8.484 -23.728 1.00 86.81 94 VAL A C 1
ATOM 767 O O . VAL A 1 94 ? 3.004 -7.490 -24.449 1.00 86.81 94 VAL A O 1
ATOM 770 N N . GLY A 1 95 ? 3.760 -8.684 -22.710 1.00 87.75 95 GLY A N 1
ATOM 771 C CA . GLY A 1 95 ? 4.820 -7.738 -22.395 1.00 87.75 95 GLY A CA 1
ATOM 772 C C . GLY A 1 95 ? 5.239 -7.764 -20.939 1.00 87.75 95 GLY A C 1
ATOM 773 O O . GLY A 1 95 ? 5.385 -8.824 -20.326 1.00 87.75 95 GLY A O 1
ATOM 774 N N . PHE A 1 96 ? 5.466 -6.570 -20.404 1.00 87.62 96 PHE A N 1
ATOM 775 C CA . PHE A 1 96 ? 5.999 -6.374 -19.068 1.00 87.62 96 PHE A CA 1
ATOM 776 C C . PHE A 1 96 ? 5.141 -5.387 -18.292 1.00 87.62 96 PHE A C 1
ATOM 778 O O . PHE A 1 96 ? 4.697 -4.381 -18.841 1.00 87.62 96 PHE A O 1
ATOM 785 N N . TYR A 1 97 ? 4.964 -5.655 -17.008 1.00 86.62 97 TYR A N 1
ATOM 786 C CA . TYR A 1 97 ? 4.458 -4.677 -16.064 1.00 86.62 97 TYR A CA 1
ATOM 787 C C . TYR A 1 97 ? 5.617 -3.806 -15.565 1.00 86.62 97 TYR A C 1
ATOM 789 O O . TYR A 1 97 ? 6.717 -4.305 -15.330 1.00 86.62 97 TYR A O 1
ATOM 797 N N . ASN A 1 98 ? 5.394 -2.498 -15.433 1.00 88.31 98 ASN A N 1
ATOM 798 C CA . ASN A 1 98 ? 6.413 -1.528 -15.022 1.00 88.31 98 ASN A CA 1
ATOM 799 C C . ASN A 1 98 ? 5.960 -0.793 -13.756 1.00 88.31 98 ASN A C 1
ATOM 801 O O . ASN A 1 98 ? 5.382 0.299 -13.832 1.00 88.31 98 ASN A O 1
ATOM 805 N N . ALA A 1 99 ? 6.252 -1.411 -12.613 1.00 89.94 99 ALA A N 1
ATOM 806 C CA . ALA A 1 99 ? 5.936 -0.908 -11.287 1.00 89.94 99 ALA A CA 1
ATOM 807 C C . ALA A 1 99 ? 6.870 0.249 -10.911 1.00 89.94 99 ALA A C 1
ATOM 809 O O . ALA A 1 99 ? 8.077 0.184 -11.163 1.00 89.94 99 ALA A O 1
ATOM 810 N N . LYS A 1 100 ? 6.329 1.299 -10.288 1.00 91.00 100 LYS A N 1
ATOM 811 C CA . LYS A 1 100 ? 7.097 2.459 -9.818 1.00 91.00 100 LYS A CA 1
ATOM 812 C C . LYS A 1 100 ? 6.721 2.754 -8.376 1.00 91.00 100 LYS A C 1
ATOM 814 O O . LYS A 1 100 ? 5.541 2.856 -8.071 1.00 91.00 100 LYS A O 1
ATOM 819 N N . ALA A 1 101 ? 7.720 2.910 -7.518 1.00 93.06 101 ALA A N 1
ATOM 820 C CA . ALA A 1 101 ? 7.534 3.524 -6.211 1.00 93.06 101 ALA A CA 1
ATOM 821 C C . ALA A 1 101 ? 7.742 5.023 -6.387 1.00 93.06 101 ALA A C 1
ATOM 823 O O . ALA A 1 101 ? 8.785 5.427 -6.901 1.00 93.06 101 ALA A O 1
ATOM 824 N N . ILE A 1 102 ? 6.755 5.826 -6.011 1.00 91.19 102 ILE A N 1
ATOM 825 C CA . ILE A 1 102 ? 6.756 7.278 -6.193 1.00 91.19 102 ILE A CA 1
ATOM 826 C C . ILE A 1 102 ? 6.868 7.929 -4.822 1.00 91.19 102 ILE A C 1
ATOM 828 O O . ILE A 1 102 ? 6.147 7.554 -3.899 1.00 91.19 102 ILE A O 1
ATOM 832 N N . ASP A 1 103 ? 7.785 8.884 -4.692 1.00 88.56 103 ASP A N 1
ATOM 833 C CA . ASP A 1 103 ? 7.875 9.699 -3.490 1.00 88.56 103 ASP A CA 1
ATOM 834 C C . ASP A 1 103 ? 6.693 10.669 -3.416 1.00 88.56 103 ASP A C 1
ATOM 836 O O . ASP A 1 103 ? 6.382 11.375 -4.378 1.00 88.56 103 ASP A O 1
ATOM 840 N N . HIS A 1 104 ? 6.037 10.694 -2.259 1.00 84.00 104 HIS A N 1
ATOM 841 C CA . HIS A 1 104 ? 4.812 11.458 -2.052 1.00 84.00 104 HIS A CA 1
ATOM 842 C C . HIS A 1 104 ? 5.053 12.971 -2.098 1.00 84.00 104 HIS A C 1
ATOM 844 O O . HIS A 1 104 ? 4.200 13.709 -2.590 1.00 84.00 104 HIS A O 1
ATOM 850 N N . PHE A 1 105 ? 6.214 13.410 -1.600 1.00 80.31 105 PHE A N 1
ATOM 851 C CA . PHE A 1 105 ? 6.580 14.815 -1.444 1.00 80.31 105 PHE A CA 1
ATOM 852 C C . PHE A 1 105 ? 6.991 15.445 -2.783 1.00 80.31 105 PHE A C 1
ATOM 854 O O . PHE A 1 105 ? 6.482 16.497 -3.162 1.00 80.31 105 PHE A O 1
ATOM 861 N N . ILE A 1 106 ? 7.862 14.771 -3.536 1.00 81.44 106 ILE A N 1
ATOM 862 C CA . ILE A 1 106 ? 8.426 15.259 -4.806 1.00 81.44 106 ILE A CA 1
ATOM 863 C C . ILE A 1 106 ? 7.532 14.885 -5.997 1.00 81.44 106 ILE A C 1
ATOM 865 O O . ILE A 1 106 ? 7.586 15.520 -7.051 1.00 81.44 106 ILE A O 1
ATOM 869 N N . GLY A 1 107 ? 6.727 13.825 -5.870 1.00 82.88 107 GLY A N 1
ATOM 870 C CA . GLY A 1 107 ? 5.923 13.295 -6.972 1.00 82.88 107 GLY A CA 1
ATOM 871 C C . GLY A 1 107 ? 6.763 12.650 -8.081 1.00 82.88 107 GLY A C 1
ATOM 872 O O . GLY A 1 107 ? 6.317 12.577 -9.227 1.00 82.88 107 GLY A O 1
ATOM 873 N N . ALA A 1 108 ? 7.978 12.192 -7.761 1.00 87.56 108 ALA A N 1
ATOM 874 C CA . ALA A 1 108 ? 8.890 11.530 -8.692 1.00 87.56 108 ALA A CA 1
ATOM 875 C C . ALA A 1 108 ? 9.130 10.063 -8.291 1.00 87.56 108 ALA A C 1
ATOM 877 O O . ALA A 1 108 ? 9.157 9.745 -7.099 1.00 87.56 108 ALA A O 1
ATOM 878 N N . PRO A 1 109 ? 9.325 9.139 -9.251 1.00 92.38 109 PRO A N 1
ATOM 879 C CA . PRO A 1 109 ? 9.671 7.759 -8.929 1.00 92.38 109 PRO A CA 1
ATOM 880 C C . PRO A 1 109 ? 11.013 7.674 -8.201 1.00 92.38 109 PRO A C 1
ATOM 882 O O . PRO A 1 109 ? 11.974 8.269 -8.661 1.00 92.38 109 PRO A O 1
ATOM 885 N N . VAL A 1 110 ? 11.101 6.908 -7.115 1.00 94.06 110 VAL A N 1
ATOM 886 C CA . VAL A 1 110 ? 12.345 6.593 -6.378 1.00 94.06 110 VAL A CA 1
ATOM 887 C C . VAL A 1 110 ? 12.891 5.209 -6.718 1.00 94.06 110 VAL A C 1
ATOM 889 O O . VAL A 1 110 ? 14.087 4.961 -6.590 1.00 94.06 110 VAL A O 1
ATOM 892 N N . ALA A 1 111 ? 12.033 4.298 -7.176 1.00 95.12 111 ALA A N 1
ATOM 893 C CA . ALA A 1 111 ? 12.422 2.965 -7.618 1.00 95.12 111 ALA A CA 1
ATOM 894 C C . ALA A 1 111 ? 11.497 2.471 -8.730 1.00 95.12 111 ALA A C 1
ATOM 896 O O . ALA A 1 111 ? 10.330 2.864 -8.812 1.00 95.12 111 ALA A O 1
ATOM 897 N N . VAL A 1 112 ? 12.022 1.596 -9.590 1.00 93.88 112 VAL A N 1
ATOM 898 C CA . VAL A 1 112 ? 11.274 1.006 -10.707 1.00 93.88 112 VAL A CA 1
ATOM 899 C C . VAL A 1 112 ? 11.571 -0.486 -10.796 1.00 93.88 112 VAL A C 1
ATOM 901 O O . VAL A 1 112 ? 12.724 -0.911 -10.666 1.00 93.88 112 VAL A O 1
ATOM 904 N N . ARG A 1 113 ? 10.549 -1.290 -11.080 1.00 92.56 113 ARG A N 1
ATOM 905 C CA . ARG A 1 113 ? 10.697 -2.733 -11.279 1.00 92.56 113 ARG A CA 1
ATOM 906 C C . ARG A 1 113 ? 9.887 -3.174 -12.488 1.00 92.56 113 ARG A C 1
ATOM 908 O O . ARG A 1 113 ? 8.671 -3.003 -12.532 1.00 92.56 113 ARG A O 1
ATOM 915 N N . VAL A 1 114 ? 10.579 -3.739 -13.472 1.00 91.00 114 VAL A N 1
ATOM 916 C CA . VAL A 1 114 ? 9.976 -4.282 -14.688 1.00 91.00 114 VAL A CA 1
ATOM 917 C C . VAL A 1 114 ? 9.874 -5.792 -14.565 1.00 91.00 114 VAL A C 1
ATOM 919 O O . VAL A 1 114 ? 10.875 -6.483 -14.368 1.00 91.00 114 VAL A O 1
ATOM 922 N N . THR A 1 115 ? 8.663 -6.317 -14.695 1.00 91.00 115 THR A N 1
ATOM 923 C CA . THR A 1 115 ? 8.362 -7.729 -14.457 1.00 91.00 115 THR A CA 1
ATOM 924 C C . THR A 1 115 ? 7.519 -8.301 -15.581 1.00 91.00 115 THR A C 1
ATOM 926 O O . THR A 1 115 ? 6.911 -7.577 -16.364 1.00 91.00 115 THR A O 1
ATOM 929 N N . SER A 1 116 ? 7.550 -9.621 -15.727 1.00 90.44 116 SER A N 1
ATOM 930 C CA . SER A 1 116 ? 6.754 -10.313 -16.738 1.00 90.44 116 SER A CA 1
ATOM 931 C C . SER A 1 116 ? 5.262 -10.074 -16.479 1.00 90.44 116 SER A C 1
ATOM 933 O O . SER A 1 116 ? 4.825 -10.141 -15.334 1.00 90.44 116 SER A O 1
ATOM 935 N N . ALA A 1 117 ? 4.459 -9.840 -17.522 1.00 88.50 117 ALA A N 1
ATOM 936 C CA . ALA A 1 117 ? 3.003 -9.687 -17.381 1.00 88.50 117 ALA A CA 1
ATOM 937 C C . ALA A 1 117 ? 2.301 -10.905 -16.744 1.00 88.50 117 ALA A C 1
ATOM 939 O O . ALA A 1 117 ? 1.219 -10.770 -16.164 1.00 88.50 117 ALA A O 1
ATOM 940 N N . SER A 1 118 ? 2.928 -12.083 -16.841 1.00 87.38 118 SER A N 1
ATOM 941 C CA . SER A 1 118 ? 2.463 -13.326 -16.221 1.00 87.38 118 SER A CA 1
ATOM 942 C C . SER A 1 118 ? 2.661 -13.327 -14.704 1.00 87.38 118 SER A C 1
ATOM 944 O O . SER A 1 118 ? 2.032 -14.111 -13.998 1.00 87.38 118 SER A O 1
ATOM 946 N N . THR A 1 119 ? 3.543 -12.473 -14.185 1.00 87.31 119 THR A N 1
ATOM 947 C CA . THR A 1 119 ? 3.766 -12.318 -12.751 1.00 87.31 119 THR A CA 1
ATOM 948 C C . THR A 1 119 ? 2.685 -11.410 -12.172 1.00 87.31 119 THR A C 1
ATOM 950 O O . THR A 1 119 ? 2.410 -10.327 -12.693 1.00 87.31 119 THR A O 1
ATOM 953 N N . GLN A 1 120 ? 2.054 -11.848 -11.082 1.00 83.19 120 GLN A N 1
ATOM 954 C CA . GLN A 1 120 ? 1.139 -10.985 -10.339 1.00 83.19 120 GLN A CA 1
ATOM 955 C C . GLN A 1 120 ? 1.927 -9.897 -9.608 1.00 83.19 120 GLN A C 1
ATOM 957 O O . GLN A 1 120 ? 2.969 -10.163 -9.010 1.00 83.19 120 GLN A O 1
ATOM 962 N N . GLU A 1 121 ? 1.410 -8.673 -9.637 1.00 83.88 121 GLU A N 1
ATOM 963 C CA . GLU A 1 121 ? 2.113 -7.462 -9.191 1.00 83.88 121 GLU A CA 1
ATOM 964 C C . GLU A 1 121 ? 2.544 -7.552 -7.719 1.00 83.88 121 GLU A C 1
ATOM 966 O O . GLU A 1 121 ? 3.668 -7.187 -7.368 1.00 83.88 121 GLU A O 1
ATOM 971 N N . TYR A 1 122 ? 1.709 -8.166 -6.873 1.00 83.38 122 TYR A N 1
ATOM 972 C CA . TYR A 1 122 ? 1.993 -8.340 -5.448 1.00 83.38 122 TYR A CA 1
ATOM 973 C C . TYR A 1 122 ? 3.217 -9.221 -5.151 1.00 83.38 122 TYR A C 1
ATOM 975 O O . TYR A 1 122 ? 3.818 -9.057 -4.094 1.00 83.38 122 TYR A O 1
ATOM 983 N N . TYR A 1 123 ? 3.631 -10.127 -6.049 1.00 87.12 123 TYR A N 1
ATOM 984 C CA . TYR A 1 123 ? 4.865 -10.906 -5.849 1.00 87.12 123 TYR A CA 1
ATOM 985 C C . TYR A 1 123 ? 6.118 -10.043 -5.963 1.00 87.12 123 TYR A C 1
ATOM 987 O O . TYR A 1 123 ? 7.159 -10.370 -5.407 1.00 87.12 123 TYR A O 1
ATOM 995 N N . THR A 1 124 ? 6.012 -8.944 -6.700 1.00 88.38 124 THR A N 1
ATOM 996 C CA . THR A 1 124 ? 7.139 -8.070 -7.043 1.00 88.38 124 THR A CA 1
ATOM 997 C C . THR A 1 124 ? 7.202 -6.848 -6.133 1.00 88.38 124 THR A C 1
ATOM 999 O O . THR A 1 124 ? 8.219 -6.162 -6.062 1.00 88.38 124 THR A O 1
ATOM 1002 N N . TYR A 1 125 ? 6.121 -6.616 -5.389 1.00 92.75 125 TYR A N 1
ATOM 1003 C CA . TYR A 1 125 ? 5.973 -5.528 -4.441 1.00 92.75 125 TYR A CA 1
ATOM 1004 C C . TYR A 1 125 ? 7.075 -5.485 -3.361 1.00 92.75 125 TYR A C 1
ATOM 1006 O O . TYR A 1 125 ? 7.644 -4.408 -3.181 1.00 92.75 125 TYR A O 1
ATOM 1014 N N . PRO A 1 126 ? 7.459 -6.599 -2.694 1.00 93.19 126 PRO A N 1
ATOM 1015 C CA . PRO A 1 126 ? 8.532 -6.567 -1.694 1.00 93.19 126 PRO A CA 1
ATOM 1016 C C . PRO A 1 126 ? 9.867 -6.065 -2.252 1.00 93.19 126 PRO A C 1
ATOM 1018 O O . PRO A 1 126 ? 10.537 -5.256 -1.620 1.00 93.19 126 PRO A O 1
ATOM 1021 N N . GLU A 1 127 ? 10.234 -6.498 -3.462 1.00 93.00 127 GLU A N 1
ATOM 1022 C CA . GLU A 1 127 ? 11.476 -6.069 -4.117 1.00 93.00 127 GLU A CA 1
ATOM 1023 C C . GLU A 1 127 ? 11.443 -4.579 -4.475 1.00 93.00 127 GLU A C 1
ATOM 1025 O O . GLU A 1 127 ? 12.457 -3.890 -4.389 1.00 93.00 127 GLU A O 1
ATOM 1030 N N . LEU A 1 128 ? 10.276 -4.072 -4.884 1.00 94.44 128 LEU A N 1
ATOM 1031 C CA . LEU A 1 128 ? 10.097 -2.657 -5.188 1.00 94.44 128 LEU A CA 1
ATOM 1032 C C . LEU A 1 128 ? 10.200 -1.793 -3.923 1.00 94.44 128 LEU A C 1
ATOM 1034 O O . LEU A 1 128 ? 10.847 -0.747 -3.960 1.00 94.44 128 LEU A O 1
ATOM 1038 N N . LEU A 1 129 ? 9.588 -2.229 -2.818 1.00 95.12 129 LEU A N 1
ATOM 1039 C CA . LEU A 1 129 ? 9.655 -1.535 -1.531 1.00 95.12 129 LEU A CA 1
ATOM 1040 C C . LEU A 1 129 ? 11.080 -1.532 -0.963 1.00 95.12 129 LEU A C 1
ATOM 1042 O O . LEU A 1 129 ? 11.534 -0.505 -0.458 1.00 95.12 129 LEU A O 1
ATOM 1046 N N . ASP A 1 130 ? 11.795 -2.652 -1.076 1.00 94.75 130 ASP A N 1
ATOM 1047 C CA . ASP A 1 130 ? 13.200 -2.756 -0.671 1.00 94.75 130 ASP A CA 1
ATOM 1048 C C . ASP A 1 130 ? 14.090 -1.823 -1.503 1.00 94.75 130 ASP A C 1
ATOM 1050 O O . ASP A 1 130 ? 14.850 -1.029 -0.952 1.00 94.75 130 ASP A O 1
ATOM 1054 N N . ALA A 1 131 ? 13.922 -1.819 -2.830 1.00 94.50 131 ALA A N 1
ATOM 1055 C CA . ALA A 1 131 ? 14.646 -0.905 -3.711 1.00 94.50 131 ALA A CA 1
ATOM 1056 C C . ALA A 1 131 ? 14.355 0.570 -3.389 1.00 94.50 131 ALA A C 1
ATOM 1058 O O . ALA A 1 131 ? 15.279 1.383 -3.362 1.00 94.50 131 ALA A O 1
ATOM 1059 N N . ALA A 1 132 ? 13.095 0.919 -3.113 1.00 95.06 132 ALA A N 1
ATOM 1060 C CA . ALA A 1 132 ? 12.724 2.268 -2.694 1.00 95.06 132 ALA A CA 1
ATOM 1061 C C . ALA A 1 132 ? 13.404 2.640 -1.370 1.00 95.06 132 ALA A C 1
ATOM 1063 O O . ALA A 1 132 ? 14.056 3.675 -1.300 1.00 95.06 132 ALA A O 1
ATOM 1064 N N . THR A 1 133 ? 13.331 1.759 -0.370 1.00 95.38 133 THR A N 1
ATOM 1065 C CA . THR A 1 133 ? 13.943 1.952 0.956 1.00 95.38 133 THR A CA 1
ATOM 1066 C C . THR A 1 133 ? 15.457 2.110 0.859 1.00 95.38 133 THR A C 1
ATOM 1068 O O . THR A 1 133 ? 16.041 2.966 1.518 1.00 95.38 133 THR A O 1
ATOM 1071 N N . LYS A 1 134 ? 16.109 1.318 0.005 1.00 94.69 134 LYS A N 1
ATOM 1072 C CA . LYS A 1 134 ? 17.546 1.419 -0.251 1.00 94.69 134 LYS A CA 1
ATOM 1073 C C . LYS A 1 134 ? 17.916 2.748 -0.910 1.00 94.69 134 LYS A C 1
ATOM 1075 O O . LYS A 1 134 ? 18.927 3.337 -0.542 1.00 94.69 134 LYS A O 1
ATOM 1080 N N . ASN A 1 135 ? 17.119 3.208 -1.873 1.00 92.12 135 ASN A N 1
ATOM 1081 C CA . ASN A 1 135 ? 17.391 4.441 -2.610 1.00 92.12 135 ASN A CA 1
ATOM 1082 C C . ASN A 1 135 ? 17.126 5.702 -1.774 1.00 92.12 135 ASN A C 1
ATOM 1084 O O . ASN A 1 135 ? 17.826 6.694 -1.951 1.00 92.12 135 ASN A O 1
ATOM 1088 N N . THR A 1 136 ? 16.144 5.676 -0.869 1.00 91.31 136 THR A N 1
ATOM 1089 C CA . THR A 1 136 ? 15.825 6.804 0.025 1.00 91.31 136 THR A CA 1
ATOM 1090 C C . THR A 1 136 ? 16.580 6.752 1.354 1.00 91.31 136 THR A C 1
ATOM 1092 O O . THR A 1 136 ? 16.628 7.746 2.072 1.00 91.31 136 THR A O 1
ATOM 1095 N N . GLY A 1 137 ? 17.135 5.593 1.717 1.00 93.19 137 GLY A N 1
ATOM 1096 C CA . GLY A 1 137 ? 17.757 5.339 3.019 1.00 93.19 137 GLY A CA 1
ATOM 1097 C C . GLY A 1 137 ? 16.763 5.224 4.180 1.00 93.19 137 GLY A C 1
ATOM 1098 O O . GLY A 1 137 ? 17.183 5.044 5.323 1.00 93.19 137 GLY A O 1
ATOM 1099 N N . VAL A 1 138 ? 15.455 5.325 3.918 1.00 91.75 138 VAL A N 1
ATOM 1100 C CA . VAL A 1 138 ? 14.411 5.370 4.948 1.00 91.75 138 VAL A CA 1
ATOM 1101 C C . VAL A 1 138 ? 13.231 4.500 4.536 1.00 91.75 138 VAL A C 1
ATOM 1103 O O . VAL A 1 138 ? 12.713 4.606 3.424 1.00 91.75 138 VAL A O 1
ATOM 1106 N N . LEU A 1 139 ? 12.774 3.657 5.464 1.00 92.88 139 LEU A N 1
ATOM 1107 C CA . LEU A 1 139 ? 11.553 2.879 5.287 1.00 92.88 139 LEU A CA 1
ATOM 1108 C C . LEU A 1 139 ? 10.340 3.827 5.314 1.00 92.88 139 LEU A C 1
ATOM 1110 O O . LEU A 1 139 ? 10.204 4.601 6.270 1.00 92.88 139 LEU A O 1
ATOM 1114 N N . PRO A 1 140 ? 9.438 3.781 4.318 1.00 93.75 140 PRO A N 1
ATOM 1115 C CA . PRO A 1 140 ? 8.287 4.669 4.297 1.00 93.75 140 PRO A CA 1
ATOM 1116 C C . PRO A 1 140 ? 7.349 4.386 5.473 1.00 93.75 140 PRO A C 1
ATOM 1118 O O . PRO A 1 140 ? 7.162 3.246 5.892 1.00 93.75 140 PRO A O 1
ATOM 1121 N N . ARG A 1 141 ? 6.704 5.436 5.988 1.00 93.31 141 ARG A N 1
ATOM 1122 C CA . ARG A 1 141 ? 5.699 5.307 7.059 1.00 93.31 141 ARG A CA 1
ATOM 1123 C C . ARG A 1 141 ? 4.396 4.688 6.552 1.00 93.31 141 ARG A C 1
ATOM 1125 O O . ARG A 1 141 ? 3.730 3.957 7.282 1.00 93.31 141 ARG A O 1
ATOM 1132 N N . ALA A 1 142 ? 4.039 4.988 5.309 1.00 94.38 142 ALA A N 1
ATOM 1133 C CA . ALA A 1 142 ? 2.858 4.480 4.638 1.00 94.38 142 ALA A CA 1
ATOM 1134 C C . ALA A 1 142 ? 3.145 4.288 3.148 1.00 94.38 142 ALA A C 1
ATOM 1136 O O . ALA A 1 142 ? 3.969 5.000 2.575 1.00 94.38 142 ALA A O 1
ATOM 1137 N N . VAL A 1 143 ? 2.444 3.343 2.531 1.00 94.56 143 VAL A N 1
ATOM 1138 C CA . VAL A 1 143 ? 2.450 3.117 1.087 1.00 94.56 143 VAL A CA 1
ATOM 1139 C C . VAL A 1 143 ? 1.021 3.258 0.589 1.00 94.56 143 VAL A C 1
ATOM 1141 O O . VAL A 1 143 ? 0.109 2.614 1.112 1.00 94.56 143 VAL A O 1
ATOM 1144 N N . VAL A 1 144 ? 0.852 4.097 -0.428 1.00 92.81 144 VAL A N 1
ATOM 1145 C CA . VAL A 1 144 ? -0.397 4.267 -1.170 1.00 92.81 144 VAL A CA 1
ATOM 1146 C C . VAL A 1 144 ? -0.246 3.558 -2.511 1.00 92.81 144 VAL A C 1
ATOM 1148 O O . VAL A 1 144 ? 0.838 3.581 -3.094 1.00 92.81 144 VAL A O 1
ATOM 1151 N N . GLY A 1 145 ? -1.293 2.906 -2.998 1.00 90.12 145 GLY A N 1
ATOM 1152 C CA . GLY A 1 145 ? -1.223 2.220 -4.283 1.00 90.12 145 GLY A CA 1
ATOM 1153 C C . GLY A 1 145 ? -2.548 1.643 -4.749 1.00 90.12 145 GLY A C 1
ATOM 1154 O O . GLY A 1 145 ? -3.546 1.664 -4.029 1.00 90.12 145 GLY A O 1
ATOM 1155 N N . ASP A 1 146 ? -2.516 1.086 -5.955 1.00 86.56 146 ASP A N 1
ATOM 1156 C CA . ASP A 1 146 ? -3.695 0.599 -6.659 1.00 86.56 146 ASP A CA 1
ATOM 1157 C C . ASP A 1 146 ? -4.417 -0.553 -5.956 1.00 86.56 146 ASP A C 1
ATOM 1159 O O . ASP A 1 146 ? -3.852 -1.347 -5.192 1.00 86.56 146 ASP A O 1
ATOM 1163 N N . ARG A 1 147 ? -5.678 -0.743 -6.358 1.00 86.94 147 ARG A N 1
ATOM 1164 C CA . ARG A 1 147 ? -6.523 -1.883 -5.969 1.00 86.94 147 ARG A CA 1
ATOM 1165 C C . ARG A 1 147 ? -5.840 -3.239 -6.217 1.00 86.94 147 ARG A C 1
ATOM 1167 O O . ARG A 1 147 ? -6.112 -4.198 -5.494 1.00 86.94 147 ARG A O 1
ATOM 1174 N N . GLY A 1 148 ? -4.928 -3.333 -7.190 1.00 85.88 148 GLY A N 1
ATOM 1175 C CA . GLY A 1 148 ? -4.135 -4.535 -7.483 1.00 85.88 148 GLY A CA 1
ATOM 1176 C C . GLY A 1 148 ? -3.325 -5.057 -6.287 1.00 85.88 148 GLY A C 1
ATOM 1177 O O . GLY A 1 148 ? -3.268 -6.273 -6.081 1.00 85.88 148 GLY A O 1
ATOM 1178 N N . TYR A 1 149 ? -2.804 -4.155 -5.448 1.00 90.12 149 TYR A N 1
ATOM 1179 C CA . TYR A 1 149 ? -2.033 -4.477 -4.238 1.00 90.12 149 TYR A CA 1
ATOM 1180 C C . TYR A 1 149 ? -2.908 -4.741 -3.007 1.00 90.12 149 TYR A C 1
ATOM 1182 O O . TYR A 1 149 ? -2.392 -5.118 -1.956 1.00 90.12 149 TYR A O 1
ATOM 1190 N N . SER A 1 150 ? -4.233 -4.609 -3.125 1.00 92.12 150 SER A N 1
ATOM 1191 C CA . SER A 1 150 ? -5.186 -4.810 -2.029 1.00 92.12 150 SER A CA 1
ATOM 1192 C C . SER A 1 150 ? -5.426 -6.298 -1.715 1.00 92.12 150 SER A C 1
ATOM 1194 O O . SER A 1 150 ? -6.551 -6.803 -1.746 1.00 92.12 150 SER A O 1
ATOM 1196 N N . VAL A 1 151 ? -4.346 -7.026 -1.426 1.00 91.75 151 VAL A N 1
ATOM 1197 C CA . VAL A 1 151 ? -4.305 -8.472 -1.170 1.00 91.75 151 VAL A CA 1
ATOM 1198 C C . VAL A 1 151 ? -3.550 -8.771 0.124 1.00 91.75 151 VAL A C 1
ATOM 1200 O O . VAL A 1 151 ? -2.577 -8.092 0.452 1.00 91.75 151 VAL A O 1
ATOM 1203 N N . SER A 1 152 ? -3.970 -9.806 0.857 1.00 92.81 152 SER A N 1
ATOM 1204 C CA . SER A 1 152 ? -3.426 -10.124 2.189 1.00 92.81 152 SER A CA 1
ATOM 1205 C C . SER A 1 152 ? -1.892 -10.190 2.262 1.00 92.81 152 SER A C 1
ATOM 1207 O O . SER A 1 152 ? -1.357 -9.611 3.204 1.00 92.81 152 SER A O 1
ATOM 1209 N N . PRO A 1 153 ? -1.159 -10.785 1.292 1.00 93.31 153 PRO A N 1
ATOM 1210 C CA . PRO A 1 153 ? 0.306 -10.828 1.350 1.00 93.31 153 PRO A CA 1
ATOM 1211 C C . PRO A 1 153 ? 0.983 -9.450 1.360 1.00 93.31 153 PRO A C 1
ATOM 1213 O O . PRO A 1 153 ? 1.974 -9.261 2.061 1.00 93.31 153 PRO A O 1
ATOM 1216 N N . ALA A 1 154 ? 0.448 -8.472 0.620 1.00 94.06 154 ALA A N 1
ATOM 1217 C CA . ALA A 1 154 ? 1.009 -7.120 0.583 1.00 94.06 154 ALA A CA 1
ATOM 1218 C C . ALA A 1 154 ? 0.780 -6.390 1.917 1.00 94.06 154 ALA A C 1
ATOM 1220 O O . ALA A 1 154 ? 1.708 -5.810 2.482 1.00 94.06 154 ALA A O 1
ATOM 1221 N N . PHE A 1 155 ? -0.438 -6.495 2.460 1.00 95.06 155 PHE A N 1
ATOM 1222 C CA . PHE A 1 155 ? -0.770 -5.960 3.781 1.00 95.06 155 PHE A CA 1
ATOM 1223 C C . PHE A 1 155 ? 0.067 -6.599 4.892 1.00 95.06 155 PHE A C 1
ATOM 1225 O O . PHE A 1 155 ? 0.570 -5.895 5.768 1.00 95.06 155 PHE A O 1
ATOM 1232 N N . GLU A 1 156 ? 0.241 -7.921 4.858 1.00 94.38 156 GLU A N 1
ATOM 1233 C CA . GLU A 1 156 ? 1.063 -8.653 5.818 1.00 94.38 156 GLU A CA 1
ATOM 1234 C C . GLU A 1 156 ? 2.521 -8.186 5.771 1.00 94.38 156 GLU A C 1
ATOM 1236 O O . GLU A 1 156 ? 3.095 -7.862 6.814 1.00 94.38 156 GLU A O 1
ATOM 1241 N N . HIS A 1 157 ? 3.107 -8.110 4.572 1.00 94.12 157 HIS A N 1
ATOM 1242 C CA . HIS A 1 157 ? 4.484 -7.660 4.377 1.00 94.12 157 HIS A CA 1
ATOM 1243 C C . HIS A 1 157 ? 4.706 -6.264 4.976 1.00 94.12 157 HIS A C 1
ATOM 1245 O O . HIS A 1 157 ? 5.580 -6.082 5.826 1.00 94.12 157 HIS A O 1
ATOM 1251 N N . ASN A 1 158 ? 3.847 -5.307 4.618 1.00 95.56 158 ASN A N 1
ATOM 1252 C CA . ASN A 1 158 ? 3.901 -3.942 5.139 1.00 95.56 158 ASN A CA 1
ATOM 1253 C C . ASN A 1 158 ? 3.727 -3.896 6.658 1.00 95.56 158 ASN A C 1
ATOM 1255 O O . ASN A 1 158 ? 4.531 -3.291 7.367 1.00 95.56 158 ASN A O 1
ATOM 1259 N N . THR A 1 159 ? 2.721 -4.595 7.183 1.00 94.88 159 THR A N 1
ATOM 1260 C CA . THR A 1 159 ? 2.409 -4.586 8.616 1.00 94.88 159 THR A CA 1
ATOM 1261 C C . THR A 1 159 ? 3.560 -5.158 9.443 1.00 94.88 159 THR A C 1
ATOM 1263 O O . THR A 1 159 ? 3.898 -4.611 10.491 1.00 94.88 159 THR A O 1
ATOM 1266 N N . ARG A 1 160 ? 4.242 -6.208 8.970 1.00 93.19 160 ARG A N 1
ATOM 1267 C CA . ARG A 1 160 ? 5.441 -6.754 9.639 1.00 93.19 160 ARG A CA 1
ATOM 1268 C C . ARG A 1 160 ? 6.604 -5.755 9.670 1.00 93.19 160 ARG A C 1
ATOM 1270 O O . ARG A 1 160 ? 7.352 -5.690 10.653 1.00 93.19 160 ARG A O 1
ATOM 1277 N N . LEU A 1 161 ? 6.731 -4.934 8.632 1.00 92.38 161 LEU A N 1
ATOM 1278 C CA . LEU A 1 161 ? 7.704 -3.843 8.568 1.00 92.38 161 LEU A CA 1
ATOM 1279 C C . LEU A 1 161 ? 7.277 -2.602 9.374 1.00 92.38 161 LEU A C 1
ATOM 1281 O O . LEU A 1 161 ? 8.109 -1.743 9.650 1.00 92.38 161 LEU A O 1
ATOM 1285 N N . GLY A 1 162 ? 6.023 -2.538 9.829 1.00 93.19 162 GLY A N 1
ATOM 1286 C CA . GLY A 1 162 ? 5.447 -1.361 10.483 1.00 93.19 162 GLY A CA 1
ATOM 1287 C C . GLY A 1 162 ? 5.071 -0.245 9.509 1.00 93.19 162 GLY A C 1
ATOM 1288 O O . GLY A 1 162 ? 4.930 0.901 9.923 1.00 93.19 162 GLY A O 1
ATOM 1289 N N . VAL A 1 163 ? 4.907 -0.589 8.234 1.00 95.12 163 VAL A N 1
ATOM 1290 C CA . VAL A 1 163 ? 4.467 0.306 7.166 1.00 95.12 163 VAL A CA 1
ATOM 1291 C C . VAL A 1 163 ? 2.945 0.236 7.063 1.00 95.12 163 VAL A C 1
ATOM 1293 O O . VAL A 1 163 ? 2.361 -0.850 6.994 1.00 95.12 163 VAL A O 1
ATOM 1296 N N . ALA A 1 164 ? 2.279 1.387 7.048 1.00 95.00 164 ALA A N 1
ATOM 1297 C CA . ALA A 1 164 ? 0.841 1.457 6.816 1.00 95.00 164 ALA A CA 1
ATOM 1298 C C . ALA A 1 164 ? 0.492 1.200 5.339 1.00 95.00 164 ALA A C 1
ATOM 1300 O O . ALA A 1 164 ? 1.189 1.662 4.441 1.00 95.00 164 ALA A O 1
ATOM 1301 N N . SER A 1 165 ? -0.603 0.482 5.083 1.00 95.62 165 SER A N 1
ATOM 1302 C CA . SER A 1 165 ? -1.083 0.194 3.722 1.00 95.62 165 SER A CA 1
ATOM 1303 C C . SER A 1 165 ? -2.353 0.986 3.428 1.00 95.62 165 SER A C 1
ATOM 1305 O O . SER A 1 165 ? -3.375 0.777 4.086 1.00 95.62 165 SER A O 1
ATOM 1307 N N . VAL A 1 166 ? -2.302 1.862 2.429 1.00 94.44 166 VAL A N 1
ATOM 1308 C CA . VAL A 1 166 ? -3.427 2.687 1.974 1.00 94.44 166 VAL A CA 1
ATOM 1309 C C . VAL A 1 166 ? -3.780 2.263 0.553 1.00 94.44 166 VAL A C 1
ATOM 1311 O O . VAL A 1 166 ? -3.337 2.850 -0.429 1.00 94.44 166 VAL A O 1
ATOM 1314 N N . PHE A 1 167 ? -4.548 1.180 0.451 1.00 92.75 167 PHE A N 1
ATOM 1315 C CA . PHE A 1 167 ? -4.991 0.619 -0.824 1.00 92.75 167 PHE A CA 1
ATOM 1316 C C . PHE A 1 167 ? -6.519 0.660 -0.910 1.00 92.75 167 PHE A C 1
ATOM 1318 O O . PHE A 1 167 ? -7.175 0.365 0.099 1.00 92.75 167 PHE A O 1
ATOM 1325 N N . PRO A 1 168 ? -7.101 0.963 -2.087 1.00 90.06 168 PRO A N 1
ATOM 1326 C CA . PRO A 1 168 ? -8.530 0.818 -2.323 1.00 90.06 168 PRO A CA 1
ATOM 1327 C C . PRO A 1 168 ? -9.016 -0.581 -1.947 1.00 90.06 168 PRO A C 1
ATOM 1329 O O . PRO A 1 168 ? -8.292 -1.576 -2.080 1.00 90.06 168 PRO A O 1
ATOM 1332 N N . TRP A 1 169 ? -10.255 -0.676 -1.467 1.00 90.94 169 TRP A N 1
ATOM 1333 C CA . TRP A 1 169 ? -10.836 -1.976 -1.163 1.00 90.94 169 TRP A CA 1
ATOM 1334 C C . TRP A 1 169 ? -10.996 -2.801 -2.446 1.00 90.94 169 TRP A C 1
ATOM 1336 O O . TRP A 1 169 ? -11.268 -2.282 -3.529 1.00 90.94 169 TRP A O 1
ATOM 1346 N N . ARG A 1 170 ? -10.788 -4.112 -2.322 1.00 89.19 170 ARG A N 1
ATOM 1347 C CA . ARG A 1 170 ? -10.924 -5.059 -3.427 1.00 89.19 170 ARG A CA 1
ATOM 1348 C C . ARG A 1 170 ? -11.815 -6.217 -3.014 1.00 89.19 170 ARG A C 1
ATOM 1350 O O . ARG A 1 170 ? -11.422 -6.996 -2.147 1.00 89.19 170 ARG A O 1
ATOM 1357 N N . ALA A 1 171 ? -12.946 -6.357 -3.696 1.00 88.31 171 ALA A N 1
ATOM 1358 C CA . ALA A 1 171 ? -13.771 -7.554 -3.631 1.00 88.31 171 ALA A CA 1
ATOM 1359 C C . ALA A 1 171 ? -12.938 -8.826 -3.842 1.00 88.31 171 ALA A C 1
ATOM 1361 O O . ALA A 1 171 ? -12.005 -8.866 -4.655 1.00 88.31 171 ALA A O 1
ATOM 1362 N N . SER A 1 172 ? -13.284 -9.867 -3.100 1.00 83.44 172 SER A N 1
ATOM 1363 C CA . SER A 1 172 ? -12.748 -11.213 -3.279 1.00 83.44 172 SER A CA 1
ATOM 1364 C C . SER A 1 172 ? -13.898 -12.174 -3.548 1.00 83.44 172 SER A C 1
ATOM 1366 O O . SER A 1 172 ? -15.030 -11.888 -3.182 1.00 83.44 172 SER A O 1
ATOM 1368 N N . ASN A 1 173 ? -13.616 -13.347 -4.114 1.00 80.12 173 ASN A N 1
ATOM 1369 C CA . ASN A 1 173 ? -14.661 -14.351 -4.346 1.00 80.12 173 ASN A CA 1
ATOM 1370 C C . ASN A 1 173 ? -15.367 -14.794 -3.049 1.00 80.12 173 ASN A C 1
ATOM 1372 O O . ASN A 1 173 ? -16.478 -15.298 -3.106 1.00 80.12 173 ASN A O 1
ATOM 1376 N N . VAL A 1 174 ? -14.710 -14.629 -1.893 1.00 83.62 174 VAL A N 1
ATOM 1377 C CA . VAL A 1 174 ? -15.250 -14.986 -0.570 1.00 83.62 174 VAL A CA 1
ATOM 1378 C C . VAL A 1 174 ? -16.010 -13.819 0.069 1.00 83.62 174 VAL A C 1
ATOM 1380 O O . VAL A 1 174 ? -16.928 -14.037 0.847 1.00 83.62 174 VAL A O 1
ATOM 1383 N N . ARG A 1 175 ? -15.605 -12.584 -0.237 1.00 84.00 175 ARG A N 1
ATOM 1384 C CA . ARG A 1 175 ? -16.187 -11.336 0.278 1.00 84.00 175 ARG A CA 1
ATOM 1385 C C . ARG A 1 175 ? -16.404 -10.390 -0.906 1.00 84.00 175 ARG A C 1
ATOM 1387 O O . ARG A 1 175 ? -15.511 -9.576 -1.182 1.00 84.00 175 ARG A O 1
ATOM 1394 N N . PRO A 1 176 ? -17.482 -10.605 -1.686 1.00 85.94 176 PRO A N 1
ATOM 1395 C CA . PRO A 1 176 ? -17.797 -9.809 -2.872 1.00 85.94 176 PRO A CA 1
ATOM 1396 C C . PRO A 1 176 ? -18.266 -8.397 -2.526 1.00 85.94 176 PRO A C 1
ATOM 1398 O O . PRO A 1 176 ? -18.048 -7.492 -3.323 1.00 85.94 176 PRO A O 1
ATOM 1401 N N . GLU A 1 177 ? -18.832 -8.225 -1.333 1.00 89.38 177 GLU A N 1
ATOM 1402 C CA . GLU A 1 177 ? -19.332 -6.969 -0.778 1.00 89.38 177 GLU A CA 1
ATOM 1403 C C . GLU A 1 177 ? -18.488 -6.552 0.427 1.00 89.38 177 GLU A C 1
ATOM 1405 O O . GLU A 1 177 ? -17.865 -7.384 1.102 1.00 89.38 177 GLU A O 1
ATOM 1410 N N . ARG A 1 178 ? -18.430 -5.248 0.689 1.00 89.12 178 ARG A N 1
ATOM 1411 C CA . ARG A 1 178 ? -17.569 -4.688 1.735 1.00 89.12 178 ARG A CA 1
ATOM 1412 C C . ARG A 1 178 ? -18.176 -4.877 3.125 1.00 89.12 178 ARG A C 1
ATOM 1414 O O . ARG A 1 178 ? -17.449 -5.041 4.098 1.00 89.12 178 ARG A O 1
ATOM 1421 N N . GLU A 1 179 ? -19.493 -4.907 3.188 1.00 90.62 179 GLU A N 1
ATOM 1422 C CA . GLU A 1 179 ? -20.374 -5.175 4.323 1.00 90.62 179 GLU A CA 1
ATOM 1423 C C . GLU A 1 179 ? -20.024 -6.515 4.973 1.00 90.62 179 GLU A C 1
ATOM 1425 O O . GLU A 1 179 ? -19.986 -6.640 6.193 1.00 90.62 179 GLU A O 1
ATOM 1430 N N . MET A 1 180 ? -19.652 -7.501 4.155 1.00 89.56 180 MET A N 1
ATOM 1431 C CA . MET A 1 180 ? -19.230 -8.828 4.609 1.00 89.56 180 MET A CA 1
ATOM 1432 C C . MET A 1 180 ? -17.890 -8.821 5.362 1.00 89.56 180 MET A C 1
ATOM 1434 O O . MET A 1 180 ? -17.452 -9.864 5.855 1.00 89.56 180 MET A O 1
ATOM 1438 N N . GLU A 1 181 ? -17.206 -7.673 5.439 1.00 91.44 181 GLU A N 1
ATOM 1439 C CA . GLU A 1 181 ? -16.049 -7.489 6.314 1.00 91.44 181 GLU A CA 1
ATOM 1440 C C . GLU A 1 181 ? -16.443 -7.238 7.777 1.00 91.44 181 GLU A C 1
ATOM 1442 O O . GLU A 1 181 ? -15.616 -7.467 8.662 1.00 91.44 181 GLU A O 1
ATOM 1447 N N . ASP A 1 182 ? -17.690 -6.844 8.054 1.00 93.00 182 ASP A N 1
ATOM 1448 C CA . ASP A 1 182 ? -18.181 -6.627 9.414 1.00 93.00 182 ASP A CA 1
ATOM 1449 C C . ASP A 1 182 ? -18.208 -7.941 10.211 1.00 93.00 182 ASP A C 1
ATOM 1451 O O . ASP A 1 182 ? -18.858 -8.921 9.852 1.00 93.00 182 ASP A O 1
ATOM 1455 N N . CYS A 1 183 ? -17.451 -7.977 11.307 1.00 91.62 183 CYS A N 1
ATOM 1456 C CA . CYS A 1 183 ? -17.258 -9.150 12.154 1.00 91.62 183 CYS A CA 1
ATOM 1457 C C . CYS A 1 183 ? -17.285 -8.755 13.640 1.00 91.62 183 CYS A C 1
ATOM 1459 O O . CYS A 1 183 ? -17.012 -7.615 14.009 1.00 91.62 183 CYS A O 1
ATOM 1461 N N . ASP A 1 184 ? -17.430 -9.742 14.528 1.00 93.19 184 ASP A N 1
ATOM 1462 C CA . ASP A 1 184 ? -17.329 -9.550 15.988 1.00 93.19 184 ASP A CA 1
ATOM 1463 C C . ASP A 1 184 ? -16.000 -8.922 16.461 1.00 93.19 184 ASP A C 1
ATOM 1465 O O . ASP A 1 184 ? -15.886 -8.469 17.598 1.00 93.19 184 ASP A O 1
ATOM 1469 N N . THR A 1 185 ? -14.958 -8.933 15.623 1.00 95.12 185 THR A N 1
ATOM 1470 C CA . THR A 1 185 ? -13.623 -8.427 15.978 1.00 95.12 185 THR A CA 1
ATOM 1471 C C . THR A 1 185 ? -13.299 -7.061 15.384 1.00 95.12 185 THR A C 1
ATOM 14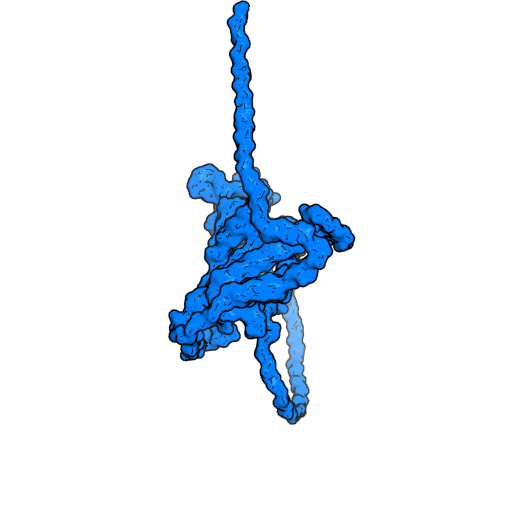73 O O . THR A 1 185 ? -12.485 -6.340 15.963 1.00 95.12 185 THR A O 1
ATOM 1476 N N . HIS A 1 186 ? -13.884 -6.705 14.242 1.00 95.50 186 HIS A N 1
ATOM 1477 C CA . HIS A 1 186 ? -13.639 -5.453 13.529 1.00 95.50 186 HIS A CA 1
ATOM 1478 C C . HIS A 1 186 ? -14.747 -5.178 12.512 1.00 95.50 186 HIS A C 1
ATOM 1480 O O . HIS A 1 186 ? -15.438 -6.102 12.097 1.00 95.50 186 HIS A O 1
ATOM 1486 N N . ASP A 1 187 ? -14.885 -3.922 12.099 1.00 94.94 187 ASP A N 1
ATOM 1487 C CA . ASP A 1 187 ? -15.812 -3.518 11.038 1.00 94.94 187 ASP A CA 1
ATOM 1488 C C . ASP A 1 187 ? -15.134 -3.392 9.656 1.00 94.94 187 ASP A C 1
ATOM 1490 O O . ASP A 1 187 ? -13.913 -3.534 9.509 1.00 94.94 187 ASP A O 1
ATOM 1494 N N . ARG A 1 188 ? -15.924 -3.053 8.635 1.00 93.31 188 ARG A N 1
ATOM 1495 C CA . ARG A 1 188 ? -15.532 -2.822 7.234 1.00 93.31 188 ARG A CA 1
ATOM 1496 C C . ARG A 1 188 ? -14.577 -1.646 6.996 1.00 93.31 188 ARG A C 1
ATOM 1498 O O . ARG A 1 188 ? -14.099 -1.417 5.874 1.00 93.31 188 ARG A O 1
ATOM 1505 N N . HIS A 1 189 ? -14.276 -0.882 8.038 1.00 93.69 189 HIS A N 1
ATOM 1506 C CA . HIS A 1 189 ? -13.254 0.161 8.050 1.00 93.69 189 HIS A CA 1
ATOM 1507 C C . HIS A 1 189 ? -11.991 -0.290 8.802 1.00 93.69 189 HIS A C 1
ATOM 1509 O O . HIS A 1 189 ? -10.959 0.378 8.739 1.00 93.69 189 HIS A O 1
ATOM 1515 N N . GLY A 1 190 ? -12.013 -1.470 9.421 1.00 94.38 190 GLY A N 1
ATOM 1516 C CA . GLY A 1 190 ? -10.914 -2.015 10.209 1.00 94.38 190 GLY A CA 1
ATOM 1517 C C . GLY A 1 190 ? -10.882 -1.489 11.642 1.00 94.38 190 GLY A C 1
ATOM 1518 O O . GLY A 1 190 ? -9.891 -1.715 12.339 1.00 94.38 190 GLY A O 1
ATOM 1519 N N . VAL A 1 191 ? -11.943 -0.810 12.094 1.00 95.81 191 VAL A N 1
ATOM 1520 C CA . VAL A 1 191 ? -12.066 -0.372 13.487 1.00 95.81 191 VAL A CA 1
ATOM 1521 C C . VAL A 1 191 ? -12.361 -1.593 14.340 1.00 95.81 191 VAL A C 1
ATOM 1523 O O . VAL A 1 191 ? -13.316 -2.333 14.103 1.00 95.81 191 VAL A O 1
ATOM 1526 N N . VAL A 1 192 ? -11.517 -1.821 15.341 1.00 96.69 192 VAL A N 1
ATOM 1527 C CA . VAL A 1 192 ? -11.604 -2.998 16.209 1.00 96.69 192 VAL A CA 1
ATOM 1528 C C . VAL A 1 192 ? -12.837 -2.894 17.107 1.00 96.69 192 VAL A C 1
ATOM 1530 O O . VAL A 1 192 ? -13.114 -1.832 17.669 1.00 96.69 192 VAL A O 1
ATOM 1533 N N . ARG A 1 193 ? -13.546 -4.010 17.291 1.00 95.75 193 ARG A N 1
ATOM 1534 C CA . ARG A 1 193 ? -14.659 -4.124 18.242 1.00 95.75 193 ARG A CA 1
ATOM 1535 C C . ARG A 1 193 ? -14.155 -4.571 19.608 1.00 95.75 193 ARG A C 1
ATOM 1537 O O . ARG A 1 193 ? -13.227 -5.380 19.733 1.00 95.75 193 ARG A O 1
ATOM 1544 N N . TYR A 1 194 ? -14.729 -4.009 20.663 1.00 95.69 194 TYR A N 1
ATOM 1545 C CA . TYR A 1 194 ? -14.307 -4.313 22.022 1.00 95.69 194 TYR A CA 1
ATOM 1546 C C . TYR A 1 194 ? -14.822 -5.683 22.482 1.00 95.69 194 TYR A C 1
ATOM 1548 O O . TYR A 1 194 ? -16.009 -5.967 22.384 1.00 95.69 194 TYR A O 1
ATOM 1556 N N . LYS A 1 195 ? -13.949 -6.539 23.028 1.00 94.00 195 LYS A N 1
ATOM 1557 C CA . LYS A 1 195 ? -14.266 -7.949 23.343 1.00 94.00 195 LYS A CA 1
ATOM 1558 C C . LYS A 1 195 ? -15.380 -8.147 24.370 1.00 94.00 195 LYS A C 1
ATOM 1560 O O . LYS A 1 195 ? -15.971 -9.222 24.411 1.00 94.00 195 LYS A O 1
ATOM 1565 N N . HIS A 1 196 ? -15.610 -7.162 25.236 1.00 92.75 196 HIS A N 1
ATOM 1566 C CA . HIS A 1 196 ? -16.572 -7.288 26.330 1.00 92.75 196 HIS A CA 1
ATOM 1567 C C . HIS A 1 196 ? -17.969 -6.782 25.974 1.00 92.75 196 HIS A C 1
ATOM 1569 O O . HIS A 1 196 ? -18.936 -7.394 26.405 1.00 92.75 196 HIS A O 1
ATOM 1575 N N . CYS A 1 197 ? -18.081 -5.702 25.201 1.00 92.94 197 CYS A N 1
ATOM 1576 C CA . CYS A 1 197 ? -19.362 -5.056 24.894 1.00 92.94 197 CYS A CA 1
ATOM 1577 C C . CYS A 1 197 ? -19.679 -4.984 23.398 1.00 92.94 197 CYS A C 1
ATOM 1579 O O . CYS A 1 197 ? -20.782 -4.610 23.025 1.00 92.94 197 CYS A O 1
ATOM 1581 N N . GLY A 1 198 ? -18.721 -5.297 22.527 1.00 94.06 198 GLY A N 1
ATOM 1582 C CA . GLY A 1 198 ? -18.883 -5.137 21.090 1.00 94.06 198 GLY A CA 1
ATOM 1583 C C . GLY A 1 198 ? -18.876 -3.685 20.616 1.00 94.06 198 GLY A C 1
ATOM 1584 O O . GLY A 1 198 ? -19.082 -3.493 19.430 1.00 94.06 198 GLY A O 1
ATOM 1585 N N . SER A 1 199 ? -18.637 -2.674 21.464 1.00 94.75 199 SER A N 1
ATOM 1586 C CA . SER A 1 199 ? -18.528 -1.246 21.089 1.00 94.75 199 SER A CA 1
ATOM 1587 C C . SER A 1 199 ? -17.325 -0.954 20.179 1.00 94.75 199 SER A C 1
ATOM 1589 O O . SER A 1 199 ? -16.349 -1.718 20.200 1.00 94.75 199 SER A O 1
ATOM 1591 N N . PRO A 1 200 ? -17.335 0.156 19.410 1.00 95.00 200 PRO A N 1
ATOM 1592 C CA . PRO A 1 200 ? -16.144 0.593 18.693 1.00 95.00 200 PRO A CA 1
ATOM 1593 C C . PRO A 1 200 ? -15.037 0.984 19.677 1.00 95.00 200 PRO A C 1
ATOM 1595 O O . PRO A 1 200 ? -15.263 1.234 20.868 1.00 95.00 200 PRO A O 1
ATOM 1598 N N . THR A 1 201 ? -13.811 1.032 19.173 1.00 96.25 201 THR A N 1
ATOM 1599 C CA . THR A 1 201 ? -12.632 1.326 19.987 1.00 96.25 201 THR A CA 1
ATOM 1600 C C . THR A 1 201 ? -11.865 2.517 19.445 1.00 96.25 201 THR A C 1
ATOM 1602 O O . THR A 1 201 ? -12.016 2.882 18.287 1.00 96.25 201 THR A O 1
ATOM 1605 N N . ARG A 1 202 ? -11.028 3.120 20.292 1.00 94.31 202 ARG A N 1
ATOM 1606 C CA . ARG A 1 202 ? -9.993 4.066 19.882 1.00 94.31 202 ARG A CA 1
ATOM 1607 C C . ARG A 1 202 ? -8.665 3.349 19.728 1.00 94.31 202 ARG A C 1
ATOM 1609 O O . ARG A 1 202 ? -8.291 2.531 20.578 1.00 94.31 202 ARG A O 1
ATOM 1616 N N . PHE A 1 203 ? -7.937 3.696 18.679 1.00 95.12 203 PHE A N 1
ATOM 1617 C CA . PHE A 1 203 ? -6.563 3.263 18.496 1.00 95.12 203 PHE A CA 1
ATOM 1618 C C . PHE A 1 203 ? -5.660 3.881 19.573 1.00 95.12 203 PHE A C 1
ATOM 1620 O O . PHE A 1 203 ? -5.735 5.079 19.839 1.00 95.12 203 PHE A O 1
ATOM 1627 N N . ILE A 1 204 ? -4.815 3.066 20.206 1.00 95.06 204 ILE A N 1
ATOM 1628 C CA . ILE A 1 204 ? -3.839 3.527 21.206 1.00 95.06 204 ILE A CA 1
ATOM 1629 C C . ILE A 1 204 ? -2.424 3.402 20.656 1.00 95.06 204 ILE A C 1
ATOM 1631 O O . ILE A 1 204 ? -1.656 4.360 20.691 1.00 95.06 204 ILE A O 1
ATOM 1635 N N . SER A 1 205 ? -2.055 2.213 20.182 1.00 93.50 205 SER A N 1
ATOM 1636 C CA . SER A 1 205 ? -0.721 1.977 19.641 1.00 93.50 205 SER A CA 1
ATOM 1637 C C . SER A 1 205 ? -0.659 0.733 18.762 1.00 93.50 205 SER A C 1
ATOM 1639 O O . SER A 1 205 ? -1.511 -0.157 18.812 1.00 93.50 205 SER A O 1
ATOM 1641 N N . PHE A 1 206 ? 0.405 0.663 17.970 1.00 94.44 206 PHE A N 1
ATOM 1642 C CA . PHE A 1 206 ? 0.772 -0.498 17.176 1.00 94.44 206 PHE A CA 1
ATOM 1643 C C . PHE A 1 206 ? 2.149 -0.998 17.614 1.00 94.44 206 PHE A C 1
ATOM 1645 O O . PHE A 1 206 ? 3.042 -0.215 17.939 1.00 94.44 206 PHE A O 1
ATOM 1652 N N . THR A 1 207 ? 2.339 -2.313 17.626 1.00 91.81 207 THR A N 1
ATOM 1653 C CA . THR A 1 207 ? 3.629 -2.930 17.945 1.00 91.81 207 THR A CA 1
ATOM 1654 C C . THR A 1 207 ? 3.958 -3.993 16.911 1.00 91.81 207 THR A C 1
ATOM 1656 O O . THR A 1 207 ? 3.170 -4.909 16.694 1.00 91.81 207 THR A O 1
ATOM 1659 N N . ARG A 1 208 ? 5.147 -3.894 16.303 1.00 87.69 208 ARG A N 1
ATOM 1660 C CA . ARG A 1 208 ? 5.648 -4.842 15.286 1.00 87.69 208 ARG A CA 1
ATOM 1661 C C . ARG A 1 208 ? 5.928 -6.232 15.861 1.00 87.69 208 ARG A C 1
ATOM 1663 O O . ARG A 1 208 ? 5.671 -7.243 15.215 1.00 87.69 208 ARG A O 1
ATOM 1670 N N . THR A 1 209 ? 6.425 -6.257 17.091 1.00 71.25 209 THR A N 1
ATOM 1671 C CA . THR A 1 209 ? 6.818 -7.451 17.839 1.00 71.25 209 THR A CA 1
ATOM 1672 C C . THR A 1 209 ? 6.251 -7.305 19.242 1.00 71.25 209 THR A C 1
ATOM 1674 O O . THR A 1 209 ? 6.919 -6.829 20.155 1.00 71.25 209 THR A O 1
ATOM 1677 N N . ALA A 1 210 ? 4.974 -7.634 19.432 1.00 58.12 210 ALA A N 1
ATOM 1678 C CA . ALA A 1 210 ? 4.502 -7.822 20.798 1.00 58.12 210 ALA A CA 1
ATOM 1679 C C . ALA A 1 210 ? 5.248 -9.046 21.346 1.00 58.12 210 ALA A C 1
ATOM 1681 O O . ALA A 1 210 ? 5.166 -10.101 20.720 1.00 58.12 210 ALA A O 1
ATOM 1682 N N . GLY A 1 211 ? 6.020 -8.887 22.427 1.00 50.69 211 GLY A N 1
ATOM 1683 C CA . GLY A 1 211 ? 6.989 -9.878 22.921 1.00 50.69 211 GLY A CA 1
ATOM 1684 C C . GLY A 1 211 ? 6.583 -11.351 22.721 1.00 50.69 211 GLY A C 1
ATOM 1685 O O . GLY A 1 211 ? 5.461 -11.751 23.041 1.00 50.69 211 GLY A O 1
ATOM 1686 N N . GLY A 1 212 ? 7.508 -12.152 22.177 1.00 55.81 212 GLY A N 1
ATOM 1687 C CA . GLY A 1 212 ? 7.299 -13.560 21.805 1.00 55.81 212 GLY A CA 1
ATOM 1688 C C . GLY A 1 212 ? 6.833 -13.780 20.352 1.00 55.81 212 GLY A C 1
ATOM 1689 O O . GLY A 1 212 ? 6.844 -12.872 19.527 1.00 55.81 212 GLY A O 1
ATOM 1690 N N . ASN A 1 213 ? 6.389 -15.003 20.033 1.00 58.91 213 ASN A N 1
ATOM 1691 C CA . ASN A 1 213 ? 5.980 -15.455 18.683 1.00 58.91 213 ASN A CA 1
ATOM 1692 C C . ASN A 1 213 ? 4.657 -14.851 18.147 1.00 58.91 213 ASN A C 1
ATOM 1694 O O . ASN A 1 213 ? 4.082 -15.364 17.189 1.00 58.91 213 ASN A O 1
ATOM 1698 N N . ARG A 1 214 ? 4.112 -13.792 18.759 1.00 71.50 214 ARG A N 1
ATOM 1699 C CA . ARG A 1 214 ? 2.722 -13.341 18.518 1.00 71.50 214 ARG A CA 1
ATOM 1700 C C . ARG A 1 214 ? 2.548 -12.350 17.358 1.00 71.50 214 ARG A C 1
ATOM 1702 O O . ARG A 1 214 ? 1.410 -12.000 17.050 1.00 71.50 214 ARG A O 1
ATOM 1709 N N . GLY A 1 215 ? 3.638 -11.935 16.708 1.00 86.19 215 GLY A N 1
ATOM 1710 C CA . GLY A 1 215 ? 3.619 -11.048 15.538 1.00 86.19 215 GLY A CA 1
ATOM 1711 C C . GLY A 1 215 ? 3.102 -9.625 15.822 1.00 86.19 215 GLY A C 1
ATOM 1712 O O . GLY A 1 215 ? 3.007 -9.223 16.987 1.00 86.19 215 GLY A O 1
ATOM 1713 N N . PRO A 1 216 ? 2.777 -8.850 14.768 1.00 93.75 216 PRO A N 1
ATOM 1714 C CA . PRO A 1 216 ? 2.294 -7.477 14.900 1.00 93.75 216 PRO A CA 1
ATOM 1715 C C . PRO A 1 216 ? 0.912 -7.375 15.558 1.00 93.75 216 PRO A C 1
ATOM 1717 O O . PRO A 1 216 ? -0.002 -8.144 15.237 1.00 93.75 216 PRO A O 1
ATOM 1720 N N . ARG A 1 217 ? 0.726 -6.397 16.451 1.00 94.31 217 ARG A N 1
ATOM 1721 C CA . ARG A 1 217 ? -0.518 -6.206 17.218 1.00 94.31 217 ARG A CA 1
ATOM 1722 C C . ARG A 1 217 ? -0.965 -4.752 17.278 1.00 94.31 217 ARG A C 1
ATOM 1724 O O . ARG A 1 217 ? -0.140 -3.842 17.344 1.00 94.31 217 ARG A O 1
ATOM 1731 N N . LEU A 1 218 ? -2.282 -4.577 17.339 1.00 95.12 218 LEU A N 1
ATOM 1732 C CA . LEU A 1 218 ? -2.949 -3.315 17.644 1.00 95.12 218 LEU A CA 1
ATOM 1733 C C . LEU A 1 218 ? -3.383 -3.326 19.109 1.00 95.12 218 LEU A C 1
ATOM 1735 O O . LEU A 1 218 ? -3.914 -4.330 19.598 1.00 95.12 218 LEU A O 1
ATOM 1739 N N . TYR A 1 219 ? -3.183 -2.204 19.787 1.00 95.19 219 TYR A N 1
ATOM 1740 C CA . TYR A 1 219 ? -3.688 -1.932 21.124 1.00 95.19 219 TYR A CA 1
ATOM 1741 C C . TYR A 1 219 ? -4.761 -0.864 21.032 1.00 95.19 219 TYR A C 1
ATOM 1743 O O . TYR A 1 219 ? -4.565 0.181 20.409 1.00 95.19 219 TYR A O 1
ATOM 1751 N N . VAL A 1 220 ? -5.901 -1.147 21.649 1.00 96.31 220 VAL A N 1
ATOM 1752 C CA . VAL A 1 220 ? -7.098 -0.318 21.538 1.00 96.31 220 VAL A CA 1
ATOM 1753 C C . VAL A 1 220 ? -7.805 -0.223 22.883 1.00 96.31 220 VAL A C 1
ATOM 1755 O O . VAL A 1 220 ? -7.611 -1.063 23.771 1.00 96.31 220 VAL A O 1
ATOM 1758 N N . GLN A 1 221 ? -8.646 0.792 23.032 1.00 95.81 221 GLN A N 1
ATOM 1759 C CA . GLN A 1 221 ? -9.482 0.984 24.213 1.00 95.81 221 GLN A CA 1
ATOM 1760 C C . GLN A 1 221 ? -10.930 1.212 23.801 1.00 95.81 221 GLN A C 1
ATOM 1762 O O . GLN A 1 221 ? -11.183 1.795 22.751 1.00 95.81 221 GLN A O 1
ATOM 1767 N N . CYS A 1 222 ? -11.873 0.746 24.615 1.00 95.94 222 CYS A N 1
ATOM 1768 C CA . CYS A 1 222 ? -13.290 0.956 24.357 1.00 95.94 222 CYS A CA 1
ATOM 1769 C C . CYS A 1 222 ? -13.627 2.456 24.285 1.00 95.94 222 CYS A C 1
ATOM 1771 O O . CYS A 1 222 ? -13.146 3.225 25.118 1.00 95.94 222 CYS A O 1
ATOM 1773 N N . LEU A 1 223 ? -14.440 2.867 23.306 1.00 93.94 223 LEU A N 1
ATOM 1774 C CA . LEU A 1 223 ? -14.986 4.231 23.244 1.00 93.94 223 LEU A CA 1
ATOM 1775 C C . LEU A 1 223 ? -16.198 4.412 24.163 1.00 93.94 223 LEU A C 1
ATOM 1777 O O . LEU A 1 223 ? -16.447 5.512 24.639 1.00 93.94 223 LEU A O 1
ATOM 1781 N N . GLN A 1 224 ? -16.932 3.331 24.421 1.00 91.62 224 GLN A N 1
ATOM 1782 C CA . GLN A 1 224 ? -18.144 3.328 25.235 1.00 91.62 224 GLN A CA 1
ATOM 1783 C C . GLN A 1 224 ? -17.996 2.260 26.324 1.00 91.62 224 GLN A C 1
ATOM 1785 O O . GLN A 1 224 ? -18.353 1.098 26.105 1.00 91.62 224 GLN A O 1
ATOM 1790 N N . PRO A 1 225 ? -17.398 2.594 27.479 1.00 88.19 225 PRO A N 1
ATOM 1791 C CA . PRO A 1 225 ? -17.206 1.634 28.553 1.00 88.19 225 PRO A CA 1
ATOM 1792 C C . PRO A 1 225 ? -18.538 1.320 29.248 1.00 88.19 225 PRO A C 1
ATOM 1794 O O . PRO A 1 225 ? -18.884 1.915 30.258 1.00 88.19 225 PRO A O 1
ATOM 1797 N N . ILE A 1 226 ? -19.298 0.385 28.670 1.00 88.69 226 ILE A N 1
ATOM 1798 C CA . ILE A 1 226 ? -20.627 -0.022 29.157 1.00 88.69 226 ILE A CA 1
ATOM 1799 C C . ILE A 1 226 ? -20.518 -1.003 30.333 1.00 88.69 226 ILE A C 1
ATOM 1801 O O . ILE A 1 226 ? -21.364 -1.019 31.220 1.00 88.69 226 ILE A O 1
ATOM 1805 N N . THR A 1 227 ? -19.474 -1.835 30.352 1.00 86.75 227 THR A N 1
ATOM 1806 C CA . THR A 1 227 ? -19.230 -2.816 31.422 1.00 86.75 227 THR A CA 1
ATOM 1807 C C . THR A 1 227 ? -17.914 -2.520 32.133 1.00 86.75 227 THR A C 1
ATOM 1809 O O . THR A 1 227 ? -17.003 -1.960 31.526 1.00 86.75 227 THR A O 1
ATOM 1812 N N . ALA A 1 228 ? -17.763 -2.964 33.385 1.00 85.44 228 ALA A N 1
ATOM 1813 C CA . ALA A 1 228 ? -16.525 -2.781 34.157 1.00 85.44 228 ALA A CA 1
ATOM 1814 C C . ALA A 1 228 ? -15.277 -3.352 33.445 1.00 85.44 228 ALA A C 1
ATOM 1816 O O . ALA A 1 228 ? -14.177 -2.820 33.557 1.00 85.44 228 ALA A O 1
ATOM 1817 N N . GLY A 1 229 ? -15.444 -4.404 32.632 1.00 83.25 229 GLY A N 1
ATOM 1818 C CA . GLY A 1 229 ? -14.359 -4.958 31.814 1.00 83.25 229 GLY A CA 1
ATOM 1819 C C . GLY A 1 229 ? -13.843 -4.006 30.725 1.00 83.25 229 GLY A C 1
ATOM 1820 O O . GLY A 1 229 ? -12.722 -4.186 30.250 1.00 83.25 229 GLY A O 1
ATOM 1821 N N . CYS A 1 230 ? -14.622 -2.986 30.347 1.00 89.31 230 CYS A N 1
ATOM 1822 C CA . CYS A 1 230 ? -14.315 -2.057 29.258 1.00 89.31 230 CYS A CA 1
ATOM 1823 C C . CYS A 1 230 ? -13.281 -0.980 29.580 1.00 89.31 230 CYS A C 1
ATOM 1825 O O . CYS A 1 230 ? -12.795 -0.310 28.666 1.00 89.31 230 CYS A O 1
ATOM 1827 N N . GLU A 1 231 ? -12.911 -0.830 30.847 1.00 83.81 231 GLU A N 1
ATOM 1828 C CA . GLU A 1 231 ? -11.903 0.141 31.275 1.00 83.81 231 GLU A CA 1
ATOM 1829 C C . GLU A 1 231 ? -10.487 -0.273 30.847 1.00 83.81 231 GLU A C 1
ATOM 1831 O O . GLU A 1 231 ? -9.602 0.566 30.653 1.00 83.81 231 GLU A O 1
ATOM 1836 N N . THR A 1 232 ? -10.272 -1.574 30.640 1.00 88.38 232 THR A N 1
ATOM 1837 C CA . THR A 1 232 ? -8.954 -2.129 30.332 1.00 88.38 232 THR A CA 1
ATOM 1838 C C . THR A 1 232 ? -8.571 -1.969 28.860 1.00 88.38 232 THR A C 1
ATOM 1840 O O . THR A 1 232 ? -9.399 -1.982 27.944 1.00 88.38 232 THR A O 1
ATOM 1843 N N . ARG A 1 233 ? -7.267 -1.837 28.595 1.00 92.38 233 ARG A N 1
ATOM 1844 C CA . ARG A 1 233 ? -6.745 -1.877 27.223 1.00 92.38 233 ARG A CA 1
ATOM 1845 C C . ARG A 1 233 ? -6.813 -3.306 26.699 1.00 92.38 233 ARG A C 1
ATOM 1847 O O . ARG A 1 233 ? -6.372 -4.234 27.374 1.00 92.38 233 ARG A O 1
ATOM 1854 N N . GLN A 1 234 ? -7.273 -3.474 25.464 1.00 94.00 234 GLN A N 1
ATOM 1855 C CA . GLN A 1 234 ? -7.251 -4.768 24.787 1.00 94.00 234 GLN A CA 1
ATOM 1856 C C . GLN A 1 234 ? -6.248 -4.765 23.633 1.00 94.00 234 GLN A C 1
ATOM 1858 O O . GLN A 1 234 ? -5.868 -3.717 23.111 1.00 94.00 234 GLN A O 1
ATOM 1863 N N . SER A 1 235 ? -5.840 -5.961 23.208 1.00 94.06 235 SER A N 1
ATOM 1864 C CA . SER A 1 235 ? -5.033 -6.127 22.002 1.00 94.06 235 SER A CA 1
ATOM 1865 C C . SER A 1 235 ? -5.614 -7.165 21.052 1.00 94.06 235 SER A C 1
ATOM 1867 O O . SER A 1 235 ? -6.206 -8.169 21.477 1.00 94.06 235 SER A O 1
ATOM 1869 N N . ILE A 1 236 ? -5.363 -6.949 19.766 1.00 94.56 236 ILE A N 1
ATOM 1870 C CA . ILE A 1 236 ? -5.699 -7.862 18.674 1.00 94.56 236 ILE A CA 1
ATOM 1871 C C . ILE A 1 236 ? -4.482 -8.043 17.761 1.00 94.56 236 ILE A C 1
ATOM 1873 O O . ILE A 1 236 ? -3.688 -7.122 17.573 1.00 94.56 236 ILE A O 1
ATOM 1877 N N . GLY A 1 237 ? -4.284 -9.262 17.259 1.00 94.50 237 GLY A N 1
ATOM 1878 C CA . GLY A 1 237 ? -3.221 -9.550 16.298 1.00 94.50 237 GLY A CA 1
ATOM 1879 C C . GLY A 1 237 ? -3.647 -9.136 14.897 1.00 94.50 237 GLY A C 1
ATOM 1880 O O . GLY A 1 237 ? -4.781 -9.398 14.502 1.00 94.50 237 GLY A O 1
ATOM 1881 N N . CYS A 1 238 ? -2.741 -8.527 14.133 1.00 94.62 238 CYS A N 1
ATOM 1882 C CA . CYS A 1 238 ? -3.043 -8.120 12.756 1.00 94.62 238 CYS A CA 1
ATOM 1883 C C . CYS A 1 238 ? -3.280 -9.337 11.841 1.00 94.62 238 CYS A C 1
ATOM 1885 O O . CYS A 1 238 ? -3.970 -9.242 10.834 1.00 94.62 238 CYS A O 1
ATOM 1887 N N . ASN A 1 239 ? -2.781 -10.512 12.240 1.00 92.94 239 ASN A N 1
ATOM 1888 C CA . ASN A 1 239 ? -2.996 -11.786 11.559 1.00 92.94 239 ASN A CA 1
ATOM 1889 C C . ASN A 1 239 ? -4.448 -12.288 11.586 1.00 92.94 239 ASN A C 1
ATOM 1891 O O . ASN A 1 239 ? -4.766 -13.204 10.837 1.00 92.94 239 ASN A O 1
ATOM 1895 N N . VAL A 1 240 ? -5.316 -11.717 12.432 1.00 93.94 240 VAL A N 1
ATOM 1896 C CA . VAL A 1 240 ? -6.758 -12.023 12.412 1.00 93.94 240 VAL A CA 1
ATOM 1897 C C . VAL A 1 240 ? -7.379 -11.574 11.088 1.00 93.94 240 VAL A C 1
ATOM 1899 O O . VAL A 1 240 ? -8.207 -12.280 10.526 1.00 93.94 240 VAL A O 1
ATOM 1902 N N . 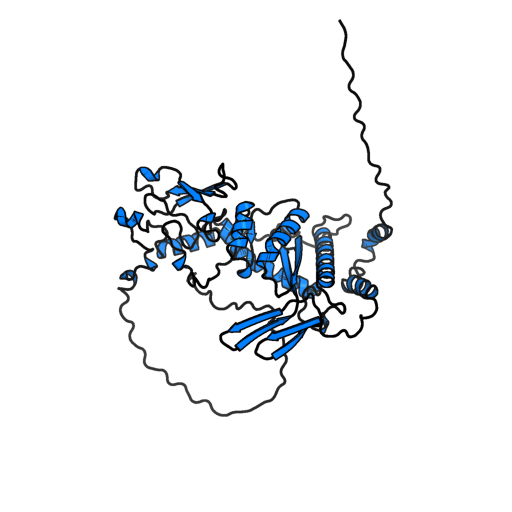SER A 1 241 ? -6.953 -10.423 10.566 1.00 93.31 241 SER A N 1
ATOM 1903 C CA . SER A 1 241 ? -7.316 -9.959 9.230 1.00 93.31 241 SER A CA 1
ATOM 1904 C C . SER A 1 241 ? -6.271 -8.960 8.752 1.00 93.31 241 SER A C 1
ATOM 1906 O O . SER A 1 241 ? -6.341 -7.777 9.079 1.00 93.31 241 SER A O 1
ATOM 1908 N N . TRP A 1 242 ? -5.297 -9.430 7.965 1.00 93.31 242 TRP A N 1
ATOM 1909 C CA . TRP A 1 242 ? -4.201 -8.580 7.483 1.00 93.31 242 TRP A CA 1
ATOM 1910 C C . TRP A 1 242 ? -4.700 -7.366 6.702 1.00 93.31 242 TRP A C 1
ATOM 1912 O O . TRP A 1 242 ? -4.120 -6.290 6.789 1.00 93.31 242 TRP A O 1
ATOM 1922 N N . ARG A 1 243 ? -5.789 -7.536 5.945 1.00 93.38 243 ARG A N 1
ATOM 1923 C CA . ARG A 1 243 ? -6.361 -6.470 5.120 1.00 93.38 243 ARG A CA 1
ATOM 1924 C C . ARG A 1 243 ? -7.044 -5.407 5.967 1.00 93.38 243 ARG A C 1
ATOM 1926 O O . ARG A 1 243 ? -6.969 -4.233 5.622 1.00 93.38 243 ARG A O 1
ATOM 1933 N N . MET A 1 244 ? -7.697 -5.791 7.060 1.00 94.25 244 MET A N 1
ATOM 1934 C CA . MET A 1 244 ? -8.519 -4.865 7.840 1.00 94.25 244 MET A CA 1
ATOM 1935 C C . MET A 1 244 ? -7.755 -4.260 9.014 1.00 94.25 244 MET A C 1
ATOM 1937 O O . MET A 1 244 ? -7.845 -3.056 9.238 1.00 94.25 244 MET A O 1
ATOM 1941 N N . LEU A 1 245 ? -6.949 -5.063 9.707 1.00 94.94 245 LEU A N 1
ATOM 1942 C CA . LEU A 1 245 ? -6.243 -4.690 10.928 1.00 94.94 245 LEU A CA 1
ATOM 1943 C C . LEU A 1 245 ? -4.836 -4.182 10.610 1.00 94.94 245 LEU A C 1
ATOM 1945 O O . LEU A 1 245 ? -3.859 -4.929 10.651 1.00 94.94 245 LEU A O 1
ATOM 1949 N N . VAL A 1 246 ? -4.752 -2.892 10.296 1.00 93.81 246 VAL A N 1
ATOM 1950 C CA . VAL A 1 246 ? -3.526 -2.229 9.834 1.00 93.81 246 VAL A CA 1
ATOM 1951 C C . VAL A 1 246 ? -3.020 -1.166 10.823 1.00 93.81 246 VAL A C 1
ATOM 1953 O O . VAL A 1 246 ? -3.801 -0.669 11.636 1.00 93.81 246 VAL A O 1
ATOM 1956 N N . PRO A 1 247 ? -1.730 -0.772 10.756 1.00 92.75 247 PRO A N 1
ATOM 1957 C CA . PRO A 1 247 ? -1.134 0.211 11.674 1.00 92.75 247 PRO A CA 1
ATOM 1958 C C . PRO A 1 247 ? -1.691 1.643 11.580 1.00 92.75 247 PRO A C 1
ATOM 1960 O O . PRO A 1 247 ? -1.409 2.453 12.458 1.00 92.75 247 PRO A O 1
ATOM 1963 N N . LEU A 1 248 ? -2.442 1.960 10.520 1.00 94.94 248 LEU A N 1
ATOM 1964 C CA . LEU A 1 248 ? -3.089 3.252 10.283 1.00 94.94 248 LEU A CA 1
ATOM 1965 C C . LEU A 1 248 ? -4.557 3.004 9.939 1.00 94.94 248 LEU A C 1
ATOM 1967 O O . LEU A 1 248 ? -4.850 2.388 8.914 1.00 94.94 248 LEU A O 1
ATOM 1971 N N . TRP A 1 249 ? -5.469 3.449 10.797 1.00 94.00 249 TRP A N 1
ATOM 1972 C CA . TRP A 1 249 ? -6.893 3.173 10.632 1.00 94.00 249 TRP A CA 1
ATOM 1973 C C . TRP A 1 249 ? -7.551 4.021 9.553 1.00 94.00 249 TRP A C 1
ATOM 1975 O O . TRP A 1 249 ? -7.168 5.167 9.322 1.00 94.00 249 TRP A O 1
ATOM 1985 N N . ARG A 1 250 ? -8.577 3.448 8.917 1.00 93.69 250 ARG A N 1
ATOM 1986 C CA . ARG A 1 250 ? -9.243 4.042 7.750 1.00 93.69 250 ARG A CA 1
ATOM 1987 C C . ARG A 1 250 ? -10.154 5.218 8.072 1.00 93.69 250 ARG A C 1
ATOM 1989 O O . ARG A 1 250 ? -10.564 5.914 7.155 1.00 93.69 250 ARG A O 1
ATOM 1996 N N . ASP A 1 251 ? -10.465 5.403 9.346 1.00 92.19 251 ASP A N 1
ATOM 1997 C CA . ASP A 1 251 ? -11.254 6.506 9.889 1.00 92.19 251 ASP A CA 1
ATOM 1998 C C . ASP A 1 251 ? -10.393 7.695 10.342 1.00 92.19 251 ASP A C 1
ATOM 2000 O O . ASP A 1 251 ? -10.919 8.700 10.811 1.00 92.19 251 ASP A O 1
ATOM 2004 N N . THR A 1 252 ? -9.068 7.607 10.196 1.00 93.31 252 THR A N 1
ATOM 2005 C CA . THR A 1 252 ? -8.173 8.713 10.543 1.00 93.31 252 THR A CA 1
ATOM 2006 C C . THR A 1 252 ? -8.054 9.713 9.388 1.00 93.31 252 THR A C 1
ATOM 2008 O O . THR A 1 252 ? -7.930 9.286 8.234 1.00 93.31 252 THR A O 1
ATOM 2011 N N . PRO A 1 253 ? -7.978 11.029 9.674 1.00 94.44 253 PRO A N 1
ATOM 2012 C CA . PRO A 1 253 ? -7.732 12.052 8.653 1.00 94.44 253 PRO A CA 1
ATOM 2013 C C . PRO A 1 253 ? -6.499 11.744 7.796 1.00 94.44 253 PRO A C 1
ATOM 2015 O O . PRO A 1 253 ? -6.553 11.796 6.572 1.00 94.44 253 PRO A O 1
ATOM 2018 N N . THR A 1 254 ? -5.410 11.281 8.422 1.00 92.19 254 THR A N 1
ATOM 2019 C CA . THR A 1 254 ? -4.173 10.910 7.719 1.00 92.19 254 THR A CA 1
ATOM 2020 C C . THR A 1 254 ? -4.375 9.787 6.702 1.00 92.19 254 THR A C 1
ATOM 2022 O O . THR A 1 254 ? -3.817 9.853 5.608 1.00 92.19 254 THR A O 1
ATOM 2025 N N . TYR A 1 255 ? -5.151 8.747 7.027 1.00 93.62 255 TYR A N 1
ATOM 2026 C CA . TYR A 1 255 ? -5.440 7.687 6.057 1.00 93.62 255 TYR A CA 1
ATOM 2027 C C . TYR A 1 255 ? -6.209 8.230 4.857 1.00 93.62 255 TYR A C 1
ATOM 2029 O O . TYR A 1 255 ? -5.908 7.874 3.719 1.00 93.62 255 TYR A O 1
ATOM 2037 N N . LEU A 1 256 ? -7.195 9.087 5.112 1.00 92.69 256 LEU A N 1
ATOM 2038 C CA . LEU A 1 256 ? -8.064 9.625 4.075 1.00 92.69 256 LEU A CA 1
ATOM 2039 C C . LEU A 1 256 ? -7.311 10.613 3.181 1.00 92.69 256 LEU A C 1
ATOM 2041 O O . LEU A 1 256 ? -7.356 10.455 1.965 1.00 92.69 256 LEU A O 1
ATOM 2045 N N . ALA A 1 257 ? -6.502 11.509 3.746 1.00 90.44 257 ALA A N 1
ATOM 2046 C CA . ALA A 1 257 ? -5.601 12.372 2.980 1.00 90.44 257 ALA A CA 1
ATOM 2047 C C . ALA A 1 257 ? -4.669 11.558 2.058 1.00 90.44 257 ALA A C 1
ATOM 2049 O O . ALA A 1 257 ? -4.533 11.840 0.863 1.00 90.44 257 ALA A O 1
ATOM 2050 N N . LEU A 1 258 ? -4.070 10.480 2.581 1.00 90.31 258 LEU A N 1
ATOM 2051 C CA . LEU A 1 258 ? -3.226 9.575 1.791 1.00 90.31 258 LEU A CA 1
ATOM 2052 C C . LEU A 1 258 ? -4.013 8.823 0.709 1.00 90.31 258 LEU A C 1
ATOM 2054 O O . LEU A 1 258 ? -3.495 8.587 -0.380 1.00 90.31 258 LEU A O 1
ATOM 2058 N N . ARG A 1 259 ? -5.263 8.445 0.979 1.00 89.44 259 ARG A N 1
ATOM 2059 C CA . ARG A 1 259 ? -6.123 7.779 -0.003 1.00 89.44 259 ARG A CA 1
ATOM 2060 C C . ARG A 1 259 ? -6.499 8.728 -1.142 1.00 89.44 259 ARG A C 1
ATOM 2062 O O . ARG A 1 259 ? -6.393 8.336 -2.298 1.00 89.44 259 ARG A O 1
ATOM 2069 N N . HIS A 1 260 ? -6.896 9.960 -0.832 1.00 84.94 260 HIS A N 1
ATOM 2070 C CA . HIS A 1 260 ? -7.320 10.948 -1.831 1.00 84.94 260 HIS A CA 1
ATOM 2071 C C . HIS A 1 260 ? -6.158 11.468 -2.683 1.00 84.94 260 HIS A C 1
ATOM 2073 O O . HIS A 1 260 ? -6.301 11.685 -3.886 1.00 84.94 260 HIS A O 1
ATOM 2079 N N . SER A 1 261 ? -4.968 11.593 -2.100 1.00 81.06 261 SER A N 1
ATOM 2080 C CA . SER A 1 261 ? -3.761 11.982 -2.841 1.00 81.06 261 SER A CA 1
ATOM 2081 C C . SER A 1 261 ? -3.312 10.945 -3.877 1.00 81.06 261 SER A C 1
ATOM 2083 O O . SER A 1 261 ? -2.603 11.322 -4.810 1.00 81.06 261 SER A O 1
ATOM 2085 N N . HIS A 1 262 ? -3.762 9.683 -3.793 1.00 79.25 262 HIS A N 1
ATOM 2086 C CA . HIS A 1 262 ? -3.447 8.626 -4.764 1.00 79.25 262 HIS A CA 1
ATOM 2087 C C . HIS A 1 262 ? -3.660 9.065 -6.223 1.00 79.25 262 HIS A C 1
ATOM 2089 O O . HIS A 1 262 ? -2.769 8.894 -7.058 1.00 79.25 262 HIS A O 1
ATOM 2095 N N . HIS A 1 263 ? -4.789 9.724 -6.512 1.00 69.50 263 HIS A N 1
ATOM 2096 C CA . HIS A 1 263 ? -5.153 10.186 -7.858 1.00 69.50 263 HIS A CA 1
ATOM 2097 C C . HIS A 1 263 ? -4.112 11.134 -8.476 1.00 69.50 263 HIS A C 1
ATOM 2099 O O . HIS A 1 263 ? -3.946 11.192 -9.694 1.00 69.50 263 HIS A O 1
ATOM 2105 N N . ARG A 1 264 ? -3.338 11.854 -7.652 1.00 69.12 264 ARG A N 1
ATOM 2106 C CA . ARG A 1 264 ? -2.307 12.786 -8.133 1.00 69.12 264 ARG A CA 1
ATOM 2107 C C . ARG A 1 264 ? -1.083 12.077 -8.715 1.00 69.12 264 ARG A C 1
ATOM 2109 O O . ARG A 1 264 ? -0.305 12.726 -9.418 1.00 69.12 264 ARG A O 1
ATOM 2116 N N . TYR A 1 265 ? -0.881 10.788 -8.438 1.00 70.94 265 TYR A N 1
ATOM 2117 C CA . TYR A 1 265 ? 0.320 10.052 -8.851 1.00 70.94 265 TYR A CA 1
ATOM 2118 C C . TYR A 1 265 ? 0.151 9.290 -10.164 1.00 70.94 265 TYR A C 1
ATOM 2120 O O . TYR A 1 265 ? 1.147 9.042 -10.846 1.00 70.94 265 TYR A O 1
ATOM 2128 N N . GLU A 1 266 ? -1.078 9.014 -10.601 1.00 70.38 266 GLU A N 1
ATOM 2129 C CA . GLU A 1 266 ? -1.331 8.363 -11.895 1.00 70.38 266 GLU A CA 1
ATOM 2130 C C . GLU A 1 266 ? -0.724 9.156 -13.064 1.00 70.38 266 GLU A C 1
ATOM 2132 O O . GLU A 1 266 ? -0.105 8.582 -13.971 1.00 70.38 266 GLU A O 1
ATOM 2137 N N . ARG A 1 267 ? -0.751 10.495 -12.983 1.00 79.00 267 ARG A N 1
ATOM 2138 C CA . ARG A 1 267 ? -0.117 11.386 -13.972 1.00 79.00 267 ARG A CA 1
ATOM 2139 C C . ARG A 1 267 ? 1.377 11.116 -14.156 1.00 79.00 267 ARG A C 1
ATOM 2141 O O . ARG A 1 267 ? 1.905 11.298 -15.250 1.00 79.00 267 ARG A O 1
ATOM 2148 N N . VAL A 1 268 ? 2.078 10.648 -13.119 1.00 81.38 268 VAL A N 1
ATOM 2149 C CA . VAL A 1 268 ? 3.517 10.345 -13.183 1.00 81.38 268 VAL A CA 1
ATOM 2150 C C . VAL A 1 268 ? 3.771 9.191 -14.148 1.00 81.38 268 VAL A C 1
ATOM 2152 O O . VAL A 1 268 ? 4.707 9.252 -14.950 1.00 81.38 268 VAL A O 1
ATOM 2155 N N . HIS A 1 269 ? 2.910 8.170 -14.139 1.00 80.75 269 HIS A N 1
ATOM 2156 C CA . HIS A 1 269 ? 3.003 7.043 -15.066 1.00 80.75 269 HIS A CA 1
ATOM 2157 C C . HIS A 1 269 ? 2.801 7.492 -16.513 1.00 80.75 269 HIS A C 1
ATOM 2159 O O . HIS A 1 269 ? 3.546 7.053 -17.394 1.00 80.75 269 HIS A O 1
ATOM 2165 N N . HIS A 1 270 ? 1.831 8.376 -16.755 1.00 81.25 270 HIS A N 1
ATOM 2166 C CA . HIS A 1 270 ? 1.599 8.966 -18.072 1.00 81.25 270 HIS A CA 1
ATOM 2167 C C . HIS A 1 270 ? 2.797 9.817 -18.522 1.00 81.25 270 HIS A C 1
ATOM 2169 O O . HIS A 1 270 ? 3.365 9.583 -19.590 1.00 81.25 270 HIS A O 1
ATOM 2175 N N . HIS A 1 271 ? 3.274 10.730 -17.673 1.00 82.38 271 HIS A N 1
ATOM 2176 C CA . HIS A 1 271 ? 4.428 11.578 -17.973 1.00 82.38 271 HIS A CA 1
ATOM 2177 C C . HIS A 1 271 ? 5.683 10.769 -18.305 1.00 82.38 271 HIS A C 1
ATOM 2179 O O . HIS A 1 271 ? 6.434 11.146 -19.201 1.00 82.38 271 HIS A O 1
ATOM 2185 N N . TRP A 1 272 ? 5.919 9.654 -17.614 1.00 84.00 272 TRP A N 1
ATOM 2186 C CA . TRP A 1 272 ? 7.053 8.776 -17.896 1.00 84.00 272 TRP A CA 1
ATOM 2187 C C . TRP A 1 272 ? 6.932 8.034 -19.226 1.00 84.00 272 TRP A C 1
ATOM 2189 O O . TRP A 1 272 ? 7.936 7.858 -19.926 1.00 84.00 272 TRP A O 1
ATOM 2199 N N . ARG A 1 273 ? 5.717 7.613 -19.593 1.00 79.00 273 ARG A N 1
ATOM 2200 C CA . ARG A 1 273 ? 5.444 7.026 -20.909 1.00 79.00 273 ARG A CA 1
ATOM 2201 C C . ARG A 1 273 ? 5.738 8.036 -22.015 1.00 79.00 273 ARG A C 1
ATOM 2203 O O . ARG A 1 273 ? 6.504 7.718 -22.922 1.00 79.00 273 ARG A O 1
ATOM 2210 N N . VAL A 1 274 ? 5.237 9.263 -21.889 1.00 79.56 274 VAL A N 1
ATOM 2211 C CA . VAL A 1 274 ? 5.413 10.321 -22.897 1.00 79.56 274 VAL A CA 1
ATOM 2212 C C . VAL A 1 274 ? 6.869 10.795 -22.989 1.00 79.56 274 VAL A C 1
ATOM 2214 O O . VAL A 1 274 ? 7.446 10.810 -24.076 1.00 79.56 274 VAL A O 1
ATOM 2217 N N . ARG A 1 275 ? 7.499 11.144 -21.858 1.00 81.00 275 ARG A N 1
ATOM 2218 C CA . ARG A 1 275 ? 8.852 11.733 -21.834 1.00 81.00 275 ARG A CA 1
ATOM 2219 C C . ARG A 1 275 ? 9.949 10.719 -22.154 1.00 81.00 275 ARG A C 1
ATOM 2221 O O . ARG A 1 275 ? 10.845 11.003 -22.946 1.00 81.00 275 ARG A O 1
ATOM 2228 N N . TRP A 1 276 ? 9.873 9.524 -21.565 1.00 80.25 276 TRP A N 1
ATOM 2229 C CA . TRP A 1 276 ? 10.970 8.545 -21.600 1.00 80.25 276 TRP A CA 1
ATOM 2230 C C . TRP A 1 276 ? 10.682 7.332 -22.477 1.00 80.25 276 TRP A C 1
ATOM 2232 O O . TRP A 1 276 ? 11.560 6.483 -22.671 1.00 80.25 276 TRP A O 1
ATOM 2242 N N . ARG A 1 277 ? 9.457 7.219 -23.010 1.00 76.81 277 ARG A N 1
ATOM 2243 C CA . ARG A 1 277 ? 9.001 6.040 -23.764 1.00 76.81 277 ARG A CA 1
ATOM 2244 C C . ARG A 1 277 ? 9.166 4.759 -22.940 1.00 76.81 277 ARG A C 1
ATOM 2246 O O . ARG A 1 277 ? 9.493 3.700 -23.480 1.00 76.81 277 ARG A O 1
ATOM 2253 N N . SER A 1 278 ? 9.029 4.880 -21.619 1.00 76.44 278 SER A N 1
ATOM 2254 C CA . SER A 1 278 ? 9.138 3.778 -20.665 1.00 76.44 278 SER A CA 1
ATOM 2255 C C . SER A 1 278 ? 7.761 3.149 -20.495 1.00 76.44 278 SER A C 1
ATOM 2257 O O . SER A 1 278 ? 6.859 3.789 -19.961 1.00 76.44 278 SER A O 1
ATOM 2259 N N . GLY A 1 279 ? 7.590 1.911 -20.970 1.00 68.75 279 GLY A N 1
ATOM 2260 C CA . GLY A 1 279 ? 6.280 1.250 -21.011 1.00 68.75 279 GLY A CA 1
ATOM 2261 C C . GLY A 1 279 ? 5.333 1.822 -22.070 1.00 68.75 279 GLY A C 1
ATOM 2262 O O . GLY A 1 279 ? 4.147 1.947 -21.798 1.00 68.75 279 GLY A O 1
ATOM 2263 N N . ALA A 1 280 ? 5.858 2.223 -23.233 1.00 63.41 280 ALA A N 1
ATOM 2264 C CA . ALA A 1 280 ? 5.027 2.668 -24.349 1.00 63.41 280 ALA A CA 1
ATOM 2265 C C . ALA A 1 280 ? 4.170 1.519 -24.914 1.00 63.41 280 ALA A C 1
ATOM 2267 O O . ALA A 1 280 ? 4.640 0.383 -25.018 1.00 63.41 280 ALA A O 1
ATOM 2268 N N . ASP A 1 281 ? 2.942 1.857 -25.279 1.00 65.88 281 ASP A N 1
ATOM 2269 C CA . ASP A 1 281 ? 1.906 1.026 -25.903 1.00 65.88 281 ASP A CA 1
ATOM 2270 C C . ASP A 1 281 ? 1.979 1.031 -27.441 1.00 65.88 281 ASP A C 1
ATOM 2272 O O . ASP A 1 281 ? 1.553 0.074 -28.082 1.00 65.88 281 ASP A O 1
ATOM 2276 N N . ASP A 1 282 ? 2.586 2.059 -28.034 1.00 65.94 282 ASP A N 1
ATOM 2277 C CA . ASP A 1 282 ? 2.760 2.188 -29.483 1.00 65.94 282 ASP A CA 1
ATOM 2278 C C . ASP A 1 282 ? 3.958 1.376 -30.033 1.00 65.94 282 ASP A C 1
ATOM 2280 O O . ASP A 1 282 ? 5.092 1.413 -29.526 1.00 65.94 282 ASP A O 1
ATOM 2284 N N . HIS A 1 283 ? 3.722 0.692 -31.157 1.00 64.19 283 HIS A N 1
ATOM 2285 C CA . HIS A 1 283 ? 4.723 0.019 -31.981 1.00 64.19 283 HIS A CA 1
ATOM 2286 C C . HIS A 1 283 ? 5.904 0.920 -32.367 1.00 64.19 283 HIS A C 1
ATOM 2288 O O . HIS A 1 283 ? 7.046 0.448 -32.350 1.00 64.19 283 HIS A O 1
ATOM 2294 N N . ALA A 1 284 ? 5.676 2.203 -32.664 1.00 63.97 284 ALA A N 1
ATOM 2295 C CA . ALA A 1 284 ? 6.744 3.139 -33.035 1.00 63.97 284 ALA A CA 1
ATOM 2296 C C . ALA A 1 284 ? 7.730 3.412 -31.882 1.00 63.97 284 ALA A C 1
ATOM 2298 O O . ALA A 1 284 ? 8.888 3.802 -32.093 1.00 63.97 284 ALA A O 1
ATOM 2299 N N . LEU A 1 285 ? 7.285 3.195 -30.644 1.00 63.25 285 LEU A N 1
ATOM 2300 C CA . LEU A 1 285 ? 8.030 3.474 -29.418 1.00 63.25 285 LEU A CA 1
ATOM 2301 C C . LEU A 1 285 ? 8.629 2.207 -28.784 1.00 63.25 285 LEU A C 1
ATOM 2303 O O . LEU A 1 285 ? 9.444 2.300 -27.850 1.00 63.25 285 LEU A O 1
ATOM 2307 N N . ARG A 1 286 ? 8.300 1.030 -29.331 1.00 66.88 286 ARG A N 1
ATOM 2308 C CA . ARG A 1 286 ? 8.809 -0.269 -28.887 1.00 66.88 286 ARG A CA 1
ATOM 2309 C C . ARG A 1 286 ? 10.336 -0.355 -29.066 1.00 66.88 286 ARG A C 1
ATOM 2311 O O . ARG A 1 286 ? 10.869 0.023 -30.112 1.00 66.88 286 ARG A O 1
ATOM 2318 N N . PRO A 1 287 ? 11.091 -0.841 -28.060 1.00 68.06 287 PRO A N 1
ATOM 2319 C CA . PRO A 1 287 ? 12.521 -1.079 -28.233 1.00 68.06 287 PRO A CA 1
ATOM 2320 C C . PRO A 1 287 ? 12.783 -2.123 -29.320 1.00 68.06 287 PRO A C 1
ATOM 2322 O O . PRO A 1 287 ? 12.070 -3.122 -29.414 1.00 68.06 287 PRO A O 1
ATOM 2325 N N . LYS A 1 288 ? 13.859 -1.919 -30.088 1.00 73.44 288 LYS A N 1
ATOM 2326 C CA . LYS A 1 288 ? 14.331 -2.893 -31.082 1.00 73.44 288 LYS A CA 1
ATOM 2327 C C . LYS A 1 288 ? 14.842 -4.170 -30.413 1.00 73.44 288 LYS A C 1
ATOM 2329 O O . LYS A 1 288 ? 14.589 -5.269 -30.901 1.00 73.44 288 LYS A O 1
ATOM 2334 N N . ARG A 1 289 ? 15.525 -4.029 -29.270 1.00 75.88 289 ARG A N 1
ATOM 2335 C CA . ARG A 1 289 ? 16.008 -5.155 -28.467 1.00 75.88 289 ARG A CA 1
ATOM 2336 C C . ARG A 1 289 ? 14.914 -5.679 -27.533 1.00 75.88 289 ARG A C 1
ATOM 2338 O O . ARG A 1 289 ? 14.338 -4.928 -26.744 1.00 75.88 289 ARG A O 1
ATOM 2345 N N . ARG A 1 290 ? 14.651 -6.982 -27.635 1.00 80.25 290 ARG A N 1
ATOM 2346 C CA . ARG A 1 290 ? 13.734 -7.734 -26.766 1.00 80.25 290 ARG A CA 1
ATOM 2347 C C . ARG A 1 290 ? 14.394 -8.031 -25.417 1.00 80.25 290 ARG A C 1
ATOM 2349 O O . ARG A 1 290 ? 15.617 -7.958 -25.304 1.00 80.25 290 ARG A O 1
ATOM 2356 N N . GLY A 1 291 ? 13.591 -8.371 -24.421 1.00 84.44 291 GLY A N 1
ATOM 2357 C CA . GLY A 1 291 ? 14.060 -8.796 -23.111 1.00 84.44 291 GLY A CA 1
ATOM 2358 C C . GLY A 1 291 ? 13.669 -7.845 -21.984 1.00 84.44 291 GLY A C 1
ATOM 2359 O O . GLY A 1 291 ? 13.792 -6.621 -22.104 1.00 84.44 291 GLY A O 1
ATOM 2360 N N . ARG A 1 292 ? 13.277 -8.427 -20.848 1.00 86.81 292 ARG A N 1
ATOM 2361 C CA . ARG A 1 292 ? 12.995 -7.727 -19.587 1.00 86.81 292 ARG A CA 1
ATOM 2362 C C . ARG A 1 292 ? 14.150 -6.824 -19.175 1.00 86.81 292 ARG A C 1
ATOM 2364 O O . ARG A 1 292 ? 13.928 -5.680 -18.801 1.00 86.81 292 ARG A O 1
ATOM 2371 N N . ASP A 1 293 ? 15.379 -7.320 -19.268 1.00 87.19 293 ASP A N 1
ATOM 2372 C CA . ASP A 1 293 ? 16.550 -6.608 -18.754 1.00 87.19 293 ASP A CA 1
ATOM 2373 C C . ASP A 1 293 ? 16.840 -5.332 -19.560 1.00 87.19 293 ASP A C 1
ATOM 2375 O O . ASP A 1 293 ? 17.218 -4.312 -18.989 1.00 87.19 293 ASP A O 1
ATOM 2379 N N . ASN A 1 294 ? 16.553 -5.332 -20.868 1.00 85.81 294 ASN A N 1
ATOM 2380 C CA . ASN A 1 294 ? 16.610 -4.116 -21.680 1.00 85.81 294 ASN A CA 1
ATOM 2381 C C . ASN A 1 294 ? 15.554 -3.089 -21.236 1.00 85.81 294 ASN A C 1
ATOM 2383 O O . ASN A 1 294 ? 15.836 -1.895 -21.131 1.00 85.81 294 ASN A O 1
ATOM 2387 N N . GLN A 1 295 ? 14.335 -3.546 -20.945 1.00 86.06 295 GLN A N 1
ATOM 2388 C CA . GLN A 1 295 ? 13.268 -2.675 -20.446 1.00 86.06 295 GLN A CA 1
ATOM 2389 C C . GLN A 1 295 ? 13.600 -2.116 -19.057 1.00 86.06 295 GLN A C 1
ATOM 2391 O O . GLN A 1 295 ? 13.411 -0.923 -18.820 1.00 86.06 295 GLN A O 1
ATOM 2396 N N . GLN A 1 296 ? 14.159 -2.941 -18.167 1.00 89.81 296 GLN A N 1
ATOM 2397 C CA . GLN A 1 296 ? 14.634 -2.519 -16.850 1.00 89.81 296 GLN A CA 1
ATOM 2398 C C . GLN A 1 296 ? 15.763 -1.489 -16.971 1.00 89.81 296 GLN A C 1
ATOM 2400 O O . GLN A 1 296 ? 15.716 -0.467 -16.292 1.00 89.81 296 GLN A O 1
ATOM 2405 N N . LEU A 1 297 ? 16.740 -1.701 -17.861 1.00 88.50 297 LEU A N 1
ATOM 2406 C CA . LEU A 1 297 ? 17.819 -0.739 -18.111 1.00 88.50 297 LEU A CA 1
ATOM 2407 C C . LEU A 1 297 ? 17.268 0.613 -18.580 1.00 88.50 297 LEU A C 1
ATOM 2409 O O . LEU A 1 297 ? 17.655 1.652 -18.050 1.00 88.50 297 LEU A O 1
ATOM 2413 N N . ARG A 1 298 ? 16.326 0.612 -19.531 1.00 86.62 298 ARG A N 1
ATOM 2414 C CA . ARG A 1 298 ? 15.663 1.843 -19.993 1.00 86.62 298 ARG A CA 1
ATOM 2415 C C . ARG A 1 298 ? 14.899 2.539 -18.870 1.00 86.62 298 ARG A C 1
ATOM 2417 O O . ARG A 1 298 ? 14.949 3.762 -18.773 1.00 86.62 298 ARG A O 1
ATOM 2424 N N . ALA A 1 299 ? 14.202 1.779 -18.030 1.00 89.56 299 ALA A N 1
ATOM 2425 C CA . ALA A 1 299 ? 13.456 2.328 -16.907 1.00 89.56 299 ALA A CA 1
ATOM 2426 C C . ALA A 1 299 ? 14.391 2.910 -15.825 1.00 89.56 299 ALA A C 1
ATOM 2428 O O . ALA A 1 299 ? 14.102 3.980 -15.297 1.00 89.56 299 ALA A O 1
ATOM 2429 N N . ASN A 1 300 ? 15.543 2.283 -15.571 1.00 91.25 300 ASN A N 1
ATOM 2430 C CA . ASN A 1 300 ? 16.584 2.812 -14.683 1.00 91.25 300 ASN A CA 1
ATOM 2431 C C . ASN A 1 300 ? 17.245 4.078 -15.254 1.00 91.25 300 ASN A C 1
ATOM 2433 O O . ASN A 1 300 ? 17.503 5.024 -14.516 1.00 91.25 300 ASN A O 1
ATOM 2437 N N . ALA A 1 301 ? 17.492 4.131 -16.565 1.00 90.56 301 ALA A N 1
ATOM 2438 C CA . ALA A 1 301 ? 18.006 5.337 -17.213 1.00 90.56 301 ALA A CA 1
ATOM 2439 C C . ALA A 1 301 ? 17.000 6.497 -17.115 1.00 90.56 301 ALA A C 1
ATOM 2441 O O . ALA A 1 301 ? 17.388 7.620 -16.807 1.00 90.56 301 ALA A O 1
ATOM 2442 N N . ALA A 1 302 ? 15.708 6.219 -17.318 1.00 90.44 302 ALA A N 1
ATOM 2443 C CA . ALA A 1 302 ? 14.643 7.200 -17.118 1.00 90.44 302 ALA A CA 1
ATOM 2444 C C . ALA A 1 302 ? 14.594 7.708 -15.668 1.00 90.44 302 ALA A C 1
ATOM 2446 O O . ALA A 1 302 ? 14.484 8.911 -15.460 1.00 90.44 302 ALA A O 1
ATOM 2447 N N . LEU A 1 303 ? 14.750 6.811 -14.684 1.00 92.75 303 LEU A N 1
ATOM 2448 C CA . LEU A 1 303 ? 14.832 7.168 -13.265 1.00 92.75 303 LEU A CA 1
ATOM 2449 C C . LEU A 1 303 ? 15.963 8.163 -13.002 1.00 92.75 303 LEU A C 1
ATOM 2451 O O . LEU A 1 303 ? 15.731 9.214 -12.414 1.00 92.75 303 LEU A O 1
ATOM 2455 N N . LEU A 1 304 ? 17.171 7.849 -13.473 1.00 92.06 304 LEU A N 1
ATOM 2456 C CA . LEU A 1 304 ? 18.339 8.708 -13.292 1.00 92.06 304 LEU A CA 1
ATOM 2457 C C . LEU A 1 304 ? 18.125 10.093 -13.916 1.00 92.06 304 LEU A C 1
ATOM 2459 O O . LEU A 1 304 ? 18.411 11.104 -13.280 1.00 92.06 304 LEU A O 1
ATOM 2463 N N . ILE A 1 305 ? 17.606 10.147 -15.146 1.00 89.88 305 ILE A N 1
ATOM 2464 C CA . ILE A 1 305 ? 17.356 11.416 -15.839 1.00 89.88 305 ILE A CA 1
ATOM 2465 C C . ILE A 1 305 ? 16.269 12.227 -15.115 1.00 89.88 305 ILE A C 1
ATOM 2467 O O . ILE A 1 305 ? 16.435 13.437 -14.966 1.00 89.88 305 ILE A O 1
ATOM 2471 N N . GLU A 1 306 ? 15.200 11.583 -14.626 1.00 89.00 306 GLU A N 1
ATOM 2472 C CA . GLU A 1 306 ? 14.148 12.245 -13.838 1.00 89.00 306 GLU A CA 1
ATOM 2473 C C . GLU A 1 306 ? 14.748 12.962 -12.626 1.00 89.00 306 GLU A C 1
ATOM 2475 O O . GLU A 1 306 ? 14.533 14.161 -12.456 1.00 89.00 306 GLU A O 1
ATOM 2480 N N . TRP A 1 307 ? 15.574 12.261 -11.847 1.00 89.81 307 TRP A N 1
ATOM 2481 C CA . TRP A 1 307 ? 16.212 12.836 -10.664 1.00 89.81 307 TRP A CA 1
ATOM 2482 C C . TRP A 1 307 ? 17.220 13.928 -10.987 1.00 89.81 307 TRP A C 1
ATOM 2484 O O . TRP A 1 307 ? 17.250 14.929 -10.284 1.00 89.81 307 TRP A O 1
ATOM 2494 N N . LEU A 1 308 ? 17.994 13.808 -12.068 1.00 89.25 308 LEU A N 1
ATOM 2495 C CA . LEU A 1 308 ? 18.886 14.893 -12.486 1.00 89.25 308 LEU A CA 1
ATOM 2496 C C . LEU A 1 308 ? 18.110 16.180 -12.799 1.00 89.25 308 LEU A C 1
ATOM 2498 O O . LEU A 1 308 ? 18.553 17.260 -12.409 1.00 89.25 308 LEU A O 1
ATOM 2502 N N . MET A 1 309 ? 16.943 16.090 -13.449 1.00 84.88 309 MET A N 1
ATOM 2503 C CA . MET A 1 309 ? 16.124 17.285 -13.691 1.00 84.88 309 MET A CA 1
ATOM 2504 C C . MET A 1 309 ? 15.439 17.789 -12.425 1.00 84.88 309 MET A C 1
ATOM 2506 O O . MET A 1 309 ? 15.316 19.001 -12.278 1.00 84.88 309 MET A O 1
ATOM 2510 N N . VAL A 1 310 ? 14.996 16.901 -11.527 1.00 84.69 310 VAL A N 1
ATOM 2511 C CA . VAL A 1 310 ? 14.456 17.304 -10.218 1.00 84.69 310 VAL A CA 1
ATOM 2512 C C . VAL A 1 310 ? 15.524 18.069 -9.445 1.00 84.69 310 VAL A C 1
ATOM 2514 O O . VAL A 1 310 ? 15.287 19.213 -9.086 1.00 84.69 310 VAL A O 1
ATOM 2517 N N . CYS A 1 311 ? 16.726 17.515 -9.279 1.00 86.38 311 CYS A N 1
ATOM 2518 C CA . CYS A 1 311 ? 17.813 18.190 -8.573 1.00 86.38 311 CYS A CA 1
ATOM 2519 C C . CYS A 1 311 ? 18.210 19.517 -9.241 1.00 86.38 311 CYS A C 1
ATOM 2521 O O . CYS A 1 311 ? 18.577 20.464 -8.553 1.00 86.38 311 CYS A O 1
ATOM 2523 N N . TRP A 1 312 ? 18.131 19.614 -10.573 1.00 81.81 312 TRP A N 1
ATOM 2524 C CA . TRP A 1 312 ? 18.365 20.875 -11.280 1.00 81.81 312 TRP A CA 1
ATOM 2525 C C . TRP A 1 312 ? 17.251 21.906 -11.040 1.00 81.81 312 TRP A C 1
ATOM 2527 O O . TRP A 1 312 ? 17.551 23.085 -10.865 1.00 81.81 312 TRP A O 1
ATOM 2537 N N . ARG A 1 313 ? 15.981 21.475 -11.017 1.00 78.12 313 ARG A N 1
ATOM 2538 C CA . ARG A 1 313 ? 14.804 22.335 -10.809 1.00 78.12 313 ARG A CA 1
ATOM 2539 C C . ARG A 1 313 ? 14.664 22.803 -9.361 1.00 78.12 313 ARG A C 1
ATOM 2541 O O . ARG A 1 313 ? 14.316 23.954 -9.148 1.00 78.12 313 ARG A O 1
ATOM 2548 N N . GLU A 1 314 ? 14.924 21.924 -8.398 1.00 78.31 314 GLU A N 1
ATOM 2549 C CA . GLU A 1 314 ? 14.856 22.219 -6.958 1.00 78.31 314 GLU A CA 1
ATOM 2550 C C . GLU A 1 314 ? 16.141 22.877 -6.422 1.00 78.31 314 GLU A C 1
ATOM 2552 O O . GLU A 1 314 ? 16.293 23.055 -5.217 1.00 78.31 314 GLU A O 1
ATOM 2557 N N . GLU A 1 315 ? 17.077 23.220 -7.310 1.00 82.00 315 GLU A N 1
ATOM 2558 C CA . GLU A 1 315 ? 18.339 23.891 -6.981 1.00 82.00 315 GLU A CA 1
ATOM 2559 C C . GLU A 1 315 ? 19.297 23.093 -6.080 1.00 82.00 315 GLU A C 1
ATOM 2561 O O . GLU A 1 315 ? 20.152 23.641 -5.388 1.00 82.00 315 GLU A O 1
ATOM 2566 N N . TRP A 1 316 ? 19.211 21.763 -6.113 1.00 84.88 316 TRP A N 1
ATOM 2567 C CA . TRP A 1 316 ? 20.100 20.877 -5.350 1.00 84.88 316 TRP A CA 1
ATOM 2568 C C . TRP A 1 316 ? 21.442 20.624 -6.042 1.00 84.88 316 TRP A C 1
ATOM 2570 O O . TRP A 1 316 ? 22.351 20.048 -5.444 1.00 84.88 316 TRP A O 1
ATOM 2580 N N . LEU A 1 317 ? 21.578 21.033 -7.308 1.00 83.94 317 LEU A N 1
ATOM 2581 C CA . LEU A 1 317 ? 22.840 20.997 -8.045 1.00 83.94 317 LEU A CA 1
ATOM 2582 C C . LEU A 1 317 ? 23.508 22.383 -8.074 1.00 83.94 317 LEU A C 1
ATOM 2584 O O . LEU A 1 317 ? 22.808 23.390 -8.224 1.00 83.94 317 LEU A O 1
ATOM 2588 N N . PRO A 1 318 ? 24.854 22.449 -8.021 1.00 76.31 318 PRO A N 1
ATOM 2589 C CA . PRO A 1 318 ? 25.596 23.680 -8.295 1.00 76.31 318 PRO A CA 1
ATOM 2590 C C . PRO A 1 318 ? 25.223 24.256 -9.671 1.00 76.31 318 PRO A C 1
ATOM 2592 O O . PRO A 1 318 ? 24.966 23.494 -10.601 1.00 76.31 318 PRO A O 1
ATOM 2595 N N . ASP A 1 319 ? 25.216 25.586 -9.820 1.00 70.19 319 ASP A N 1
ATOM 2596 C CA . ASP A 1 319 ? 24.846 26.296 -11.064 1.00 70.19 319 ASP A CA 1
ATOM 2597 C C . ASP A 1 319 ? 23.386 26.114 -11.544 1.00 70.19 319 ASP A C 1
ATOM 2599 O O . ASP A 1 319 ? 23.041 26.496 -12.672 1.00 70.19 319 ASP A O 1
ATOM 2603 N N . SER A 1 320 ? 22.506 25.565 -10.707 1.00 67.50 320 SER A N 1
ATOM 2604 C CA . SER A 1 320 ? 21.062 25.618 -10.944 1.00 67.50 320 SER A CA 1
ATOM 2605 C C . SER A 1 320 ? 20.591 27.078 -11.038 1.00 67.50 320 SER A C 1
ATOM 2607 O O . SER A 1 320 ? 21.105 27.970 -10.362 1.00 67.50 320 SER A O 1
ATOM 2609 N N . ARG A 1 321 ? 19.666 27.359 -11.965 1.00 59.19 321 ARG A N 1
ATOM 2610 C CA . ARG A 1 321 ? 19.069 28.695 -12.118 1.00 59.19 321 ARG A CA 1
ATOM 2611 C C . ARG A 1 321 ? 17.633 28.652 -11.599 1.00 59.19 321 ARG A C 1
ATOM 2613 O O . ARG A 1 321 ? 16.905 27.775 -12.069 1.00 59.19 321 ARG A O 1
ATOM 2620 N N . PRO A 1 322 ? 17.194 29.630 -10.788 1.00 56.34 322 PRO A N 1
ATOM 2621 C CA . PRO A 1 322 ? 15.805 29.721 -10.361 1.00 56.34 322 PRO A CA 1
ATOM 2622 C C . PRO A 1 322 ? 14.901 29.856 -11.579 1.00 56.34 322 PRO A C 1
ATOM 2624 O O . PRO A 1 322 ? 14.911 30.868 -12.286 1.00 56.34 322 PRO A O 1
ATOM 2627 N N . ARG A 1 323 ? 14.123 28.811 -11.860 1.00 53.75 323 ARG A N 1
ATOM 2628 C CA . ARG A 1 323 ? 12.992 28.874 -12.788 1.00 53.75 323 ARG A CA 1
ATOM 2629 C C . ARG A 1 323 ? 11.718 28.584 -12.013 1.00 53.75 323 ARG A C 1
ATOM 2631 O O . ARG A 1 323 ? 11.178 27.486 -12.081 1.00 53.75 323 ARG A O 1
ATOM 2638 N N . GLY A 1 324 ? 11.228 29.617 -11.340 1.00 57.88 324 GLY A N 1
ATOM 2639 C CA . GLY A 1 324 ? 9.900 29.632 -10.741 1.00 57.88 324 GLY A CA 1
ATOM 2640 C C . GLY A 1 324 ? 9.860 29.209 -9.278 1.00 57.88 324 GLY A C 1
ATOM 2641 O O . GLY A 1 324 ? 10.882 29.030 -8.626 1.00 57.88 324 GLY A O 1
ATOM 2642 N N . VAL A 1 325 ? 8.629 29.125 -8.779 1.00 54.78 325 VAL A N 1
ATOM 2643 C CA . VAL A 1 325 ? 8.318 28.800 -7.390 1.00 54.78 325 VAL A CA 1
ATOM 2644 C C . VAL A 1 325 ? 8.712 27.335 -7.114 1.00 54.78 325 VAL A C 1
ATOM 2646 O O . VAL A 1 325 ? 8.246 26.461 -7.853 1.00 54.78 325 VAL A O 1
ATOM 2649 N N . PRO A 1 326 ? 9.557 27.046 -6.104 1.00 54.72 326 PRO A N 1
ATOM 2650 C CA . PRO A 1 326 ? 9.941 25.680 -5.753 1.00 54.72 326 PRO A CA 1
ATOM 2651 C C . PRO A 1 326 ? 8.718 24.791 -5.486 1.00 54.72 326 PRO A C 1
ATOM 2653 O O . PRO A 1 326 ? 7.691 25.262 -4.995 1.00 54.72 326 PRO A O 1
ATOM 2656 N N . HIS A 1 327 ? 8.821 23.484 -5.760 1.00 56.56 327 HIS A N 1
ATOM 2657 C CA . HIS A 1 327 ? 7.687 22.552 -5.624 1.00 56.56 327 HIS A CA 1
ATOM 2658 C C . HIS A 1 327 ? 7.109 22.533 -4.197 1.00 56.56 327 HIS A C 1
ATOM 2660 O O . HIS A 1 327 ? 5.922 22.271 -4.004 1.00 56.56 327 HIS A O 1
ATOM 2666 N N . ARG A 1 328 ? 7.935 22.859 -3.194 1.00 52.25 328 ARG A N 1
ATOM 2667 C CA . ARG A 1 328 ? 7.533 22.973 -1.785 1.00 52.25 328 ARG A CA 1
ATOM 2668 C C . ARG A 1 328 ? 6.395 23.977 -1.551 1.00 52.25 328 ARG A C 1
ATOM 2670 O O . ARG A 1 328 ? 5.600 23.765 -0.649 1.00 52.25 328 ARG A O 1
ATOM 2677 N N . ASP A 1 329 ? 6.283 25.011 -2.385 1.00 48.53 329 ASP A N 1
ATOM 2678 C CA . ASP A 1 329 ? 5.278 26.068 -2.223 1.00 48.53 329 ASP A CA 1
ATOM 2679 C C . ASP A 1 329 ? 3.974 25.752 -2.998 1.00 48.53 329 ASP A C 1
ATOM 2681 O O . ASP A 1 329 ? 3.039 26.549 -3.001 1.00 48.53 329 ASP A O 1
ATOM 2685 N N . GLN A 1 330 ? 3.899 24.594 -3.674 1.00 53.72 330 GLN A N 1
ATOM 2686 C CA . GLN A 1 330 ? 2.713 24.091 -4.396 1.00 53.72 330 GLN A CA 1
ATOM 2687 C C . GLN A 1 330 ? 2.090 22.853 -3.731 1.00 53.72 330 GLN A C 1
ATOM 2689 O O . GLN A 1 330 ? 1.212 22.203 -4.309 1.00 53.72 330 GLN A O 1
ATOM 2694 N N . ILE A 1 331 ? 2.552 22.486 -2.534 1.00 58.97 331 ILE A N 1
ATOM 2695 C CA . ILE A 1 331 ? 1.985 21.369 -1.782 1.00 58.97 331 ILE A CA 1
ATOM 2696 C C . ILE A 1 331 ? 0.621 21.821 -1.268 1.00 58.97 331 ILE A C 1
ATOM 2698 O O . ILE A 1 331 ? 0.519 22.550 -0.290 1.00 58.97 331 ILE A O 1
ATOM 2702 N N . ILE A 1 332 ? -0.442 21.404 -1.956 1.00 55.69 332 ILE A N 1
ATOM 2703 C CA . ILE A 1 332 ? -1.800 21.507 -1.421 1.00 55.69 332 ILE A CA 1
ATOM 2704 C C . ILE A 1 332 ? -1.862 20.562 -0.220 1.00 55.69 332 ILE A C 1
ATOM 2706 O O . ILE A 1 332 ? -1.927 19.340 -0.404 1.00 55.69 332 ILE A O 1
ATOM 2710 N N . GLU A 1 333 ? -1.797 21.148 0.972 1.00 65.06 333 GLU A N 1
ATOM 2711 C CA . GLU A 1 333 ? -1.985 20.497 2.263 1.00 65.06 333 GLU A CA 1
ATOM 2712 C C . GLU A 1 333 ? -3.468 20.144 2.419 1.00 65.06 333 GLU A C 1
ATOM 2714 O O . GLU A 1 333 ? -4.292 20.975 2.784 1.00 65.06 333 GLU A O 1
ATOM 2719 N N . ASP A 1 334 ? -3.825 18.912 2.069 1.00 77.38 334 ASP A N 1
ATOM 2720 C CA . ASP A 1 334 ? -5.105 18.325 2.457 1.00 77.38 334 ASP A CA 1
ATOM 2721 C C . ASP A 1 334 ? -4.859 17.511 3.731 1.00 77.38 334 ASP A C 1
ATOM 2723 O O . ASP A 1 334 ? -4.138 16.509 3.708 1.00 77.38 334 ASP A O 1
ATOM 2727 N N . ASP A 1 335 ? -5.392 17.978 4.859 1.00 83.50 335 ASP A N 1
ATOM 2728 C CA . ASP A 1 335 ? -5.226 17.329 6.164 1.00 83.50 335 ASP A CA 1
ATOM 2729 C C . ASP A 1 335 ? -6.188 16.142 6.371 1.00 83.50 335 ASP A C 1
ATOM 2731 O O . ASP A 1 335 ? -6.069 15.396 7.350 1.00 83.50 335 ASP A O 1
ATOM 2735 N N . GLY A 1 336 ? -7.114 15.936 5.428 1.00 88.38 336 GLY A N 1
ATOM 2736 C CA . GLY A 1 336 ? -8.098 14.864 5.407 1.00 88.38 336 GLY A CA 1
ATOM 2737 C C . GLY A 1 336 ? -9.204 14.977 6.454 1.00 88.38 336 GLY A C 1
ATOM 2738 O O . GLY A 1 336 ? -9.960 14.017 6.633 1.00 88.38 336 GLY A O 1
ATOM 2739 N N . THR A 1 337 ? -9.318 16.106 7.159 1.00 91.56 337 THR A N 1
ATOM 2740 C CA . THR A 1 337 ? -10.332 16.307 8.209 1.00 91.56 337 THR A CA 1
ATOM 2741 C C . THR A 1 337 ? -11.749 16.258 7.649 1.00 91.56 337 THR A C 1
ATOM 2743 O O . THR A 1 337 ? -12.589 15.552 8.204 1.00 91.56 337 THR A O 1
ATOM 2746 N N . GLY A 1 338 ? -11.990 16.911 6.508 1.00 91.75 338 GLY A N 1
ATOM 2747 C CA . GLY A 1 338 ? -13.284 16.889 5.819 1.00 91.75 338 GLY A CA 1
ATOM 2748 C C . GLY A 1 338 ? -13.739 15.469 5.476 1.00 91.75 338 GLY A C 1
ATOM 2749 O O . GLY A 1 338 ? -14.844 15.072 5.835 1.00 91.75 338 GLY A O 1
ATOM 2750 N N . TYR A 1 339 ? -12.855 14.657 4.888 1.00 91.81 339 TYR A N 1
ATOM 2751 C CA . TYR A 1 339 ? -13.174 13.259 4.578 1.00 91.81 339 TYR A CA 1
ATOM 2752 C C . TYR A 1 339 ? -13.443 12.430 5.837 1.00 91.81 339 TYR A C 1
ATOM 2754 O O . TYR A 1 339 ? -14.290 11.537 5.819 1.00 91.81 339 TYR A O 1
ATOM 2762 N N . ALA A 1 340 ? -12.712 12.689 6.928 1.00 93.69 340 ALA A N 1
ATOM 2763 C CA . ALA A 1 340 ? -12.915 11.984 8.191 1.00 93.69 340 ALA A CA 1
ATOM 2764 C C . ALA A 1 340 ? -14.285 12.306 8.792 1.00 93.69 340 ALA A C 1
ATOM 2766 O O . ALA A 1 340 ? -14.952 11.403 9.294 1.00 93.69 340 ALA A O 1
ATOM 2767 N N . SER A 1 341 ? -14.725 13.562 8.690 1.00 94.19 341 SER A N 1
ATOM 2768 C CA . SER A 1 341 ? -16.071 13.982 9.080 1.00 94.19 341 SER A CA 1
ATOM 2769 C C . SER A 1 341 ? -17.150 13.309 8.229 1.00 94.19 341 SER A C 1
ATOM 2771 O O . SER A 1 341 ? -18.068 12.725 8.802 1.00 94.19 341 SER A O 1
ATOM 2773 N N . SER A 1 342 ? -17.018 13.293 6.897 1.00 94.00 342 SER A N 1
ATOM 2774 C CA . SER A 1 342 ? -17.974 12.587 6.023 1.00 94.00 342 SER A CA 1
ATOM 2775 C C . SER A 1 342 ? -18.047 11.095 6.350 1.00 94.00 342 SER A C 1
ATOM 2777 O O . SER A 1 342 ? -19.128 10.533 6.511 1.00 94.00 342 SER A O 1
ATOM 2779 N N . LEU A 1 343 ? -16.897 10.444 6.554 1.00 94.31 343 LEU A N 1
ATOM 2780 C CA . LEU A 1 343 ? -16.863 9.034 6.934 1.00 94.31 343 LEU A CA 1
ATOM 2781 C C . LEU A 1 343 ? -17.455 8.790 8.330 1.00 94.31 343 LEU A C 1
ATOM 2783 O O . LEU A 1 343 ? -18.075 7.752 8.552 1.00 94.31 343 LEU A O 1
ATOM 2787 N N . ALA A 1 344 ? -17.272 9.704 9.281 1.00 94.19 344 ALA A N 1
ATOM 2788 C CA . ALA A 1 344 ? -17.891 9.598 10.598 1.00 94.19 344 ALA A CA 1
ATOM 2789 C C . ALA A 1 344 ? -19.424 9.657 10.509 1.00 94.19 344 ALA A C 1
ATOM 2791 O O . ALA A 1 344 ? -20.084 8.850 11.165 1.00 94.19 344 ALA A O 1
ATOM 2792 N N . ASN A 1 345 ? -19.973 10.533 9.660 1.00 94.38 345 ASN A N 1
ATOM 2793 C CA . ASN A 1 345 ? -21.414 10.620 9.407 1.00 94.38 345 ASN A CA 1
ATOM 2794 C C . ASN A 1 345 ? -21.948 9.325 8.785 1.00 94.38 345 ASN A C 1
ATOM 2796 O O . ASN A 1 345 ? -22.852 8.714 9.349 1.00 94.38 345 ASN A O 1
ATOM 2800 N N . LEU A 1 346 ? -21.302 8.821 7.728 1.00 92.75 346 LEU A N 1
ATOM 2801 C CA . LEU A 1 346 ? -21.662 7.531 7.131 1.00 92.75 346 LEU A CA 1
ATOM 2802 C C . LEU A 1 346 ? -21.643 6.402 8.173 1.00 92.75 346 LEU A C 1
ATOM 2804 O O . LEU A 1 346 ? -22.535 5.560 8.240 1.00 92.75 346 LEU A O 1
ATOM 2808 N N . ARG A 1 347 ? -20.604 6.354 9.013 1.00 94.12 347 ARG A N 1
ATOM 2809 C CA . ARG A 1 347 ? -20.500 5.333 10.065 1.00 94.12 347 ARG A CA 1
ATOM 2810 C C . ARG A 1 347 ? -21.651 5.423 11.062 1.00 94.12 347 ARG A C 1
ATOM 2812 O O . ARG A 1 347 ? -22.067 4.376 11.555 1.00 94.12 347 ARG A O 1
ATOM 2819 N N . HIS A 1 348 ? -22.124 6.629 11.364 1.00 92.81 348 HIS A N 1
ATOM 2820 C CA . HIS A 1 348 ? -23.275 6.852 12.229 1.00 92.81 348 HIS A CA 1
ATOM 2821 C C . HIS A 1 348 ? -24.573 6.353 11.583 1.00 92.81 348 HIS A C 1
ATOM 2823 O O . HIS A 1 348 ? -25.313 5.600 12.214 1.00 92.81 348 HIS A O 1
ATOM 2829 N N . GLU A 1 349 ? -24.807 6.692 10.313 1.00 91.69 349 GLU A N 1
ATOM 2830 C CA . GLU A 1 349 ? -25.970 6.240 9.532 1.00 91.69 349 GLU A CA 1
ATOM 2831 C C . GLU A 1 349 ? -26.031 4.711 9.436 1.00 91.69 349 GLU A C 1
ATOM 2833 O O . GLU A 1 349 ? -27.071 4.098 9.667 1.00 91.69 349 GLU A O 1
ATOM 2838 N N . LEU A 1 350 ? -24.883 4.069 9.208 1.00 91.06 350 LEU A N 1
ATOM 2839 C CA . LEU A 1 350 ? -24.770 2.610 9.156 1.00 91.06 350 LEU A CA 1
ATOM 2840 C C . LEU A 1 350 ? -24.819 1.935 10.544 1.00 91.06 350 LEU A C 1
ATOM 2842 O O . LEU A 1 350 ? -24.809 0.703 10.638 1.00 91.06 350 LEU A O 1
ATOM 2846 N N . GLY A 1 351 ? -24.827 2.710 11.633 1.00 92.56 351 GLY A N 1
ATOM 2847 C CA . GLY A 1 351 ? -24.796 2.214 13.012 1.00 92.56 351 GLY A CA 1
ATOM 2848 C C . GLY A 1 351 ? -23.478 1.541 13.417 1.00 92.56 351 GLY A C 1
ATOM 2849 O O . GLY A 1 351 ? -23.446 0.764 14.375 1.00 92.56 351 GLY A O 1
ATOM 2850 N N . LEU A 1 352 ? -22.378 1.810 12.707 1.00 93.50 352 LEU A N 1
ATOM 2851 C CA . LEU A 1 352 ? -21.048 1.245 12.983 1.00 93.50 352 LEU A CA 1
ATOM 2852 C C . LEU A 1 352 ? -20.383 1.869 14.223 1.00 93.50 352 LEU A C 1
ATOM 2854 O O . LEU A 1 352 ? -19.433 1.308 14.780 1.00 93.50 352 LEU A O 1
ATOM 2858 N N . ASP A 1 353 ? -20.866 3.020 14.675 1.00 92.88 353 ASP A N 1
ATOM 2859 C CA . ASP A 1 353 ? -20.466 3.706 15.908 1.00 92.88 353 ASP A CA 1
ATOM 2860 C C . ASP A 1 353 ? -21.161 3.155 17.174 1.00 92.88 353 ASP A C 1
ATOM 2862 O O . ASP A 1 353 ? -20.758 3.476 18.296 1.00 92.88 353 ASP A O 1
ATOM 2866 N N . ARG A 1 354 ? -22.161 2.277 17.023 1.00 93.25 354 ARG A N 1
ATOM 2867 C CA . ARG A 1 354 ? -22.899 1.639 18.129 1.00 93.25 354 ARG A CA 1
ATOM 2868 C C . ARG A 1 354 ? -22.408 0.218 18.399 1.00 93.25 354 ARG A C 1
ATOM 2870 O O . ARG A 1 354 ? -21.830 -0.388 17.498 1.00 93.25 354 ARG A O 1
ATOM 2877 N N . PRO A 1 355 ? -22.595 -0.344 19.610 1.00 94.56 355 PRO A N 1
ATOM 2878 C CA . PRO A 1 355 ? -22.251 -1.736 19.905 1.00 94.56 355 PRO A CA 1
ATOM 2879 C C . PRO A 1 355 ? -23.006 -2.713 18.994 1.00 94.56 355 PRO A C 1
ATOM 2881 O O . PRO A 1 355 ? -24.210 -2.577 18.810 1.00 94.56 355 PRO A O 1
ATOM 2884 N N . PHE A 1 356 ? -22.308 -3.715 18.456 1.00 94.50 356 PHE A N 1
ATOM 2885 C CA . PHE A 1 356 ? -22.917 -4.815 17.704 1.00 94.50 356 PHE A CA 1
ATOM 2886 C C . PHE A 1 356 ? -22.097 -6.102 17.876 1.00 94.50 356 PHE A C 1
ATOM 2888 O O . PHE A 1 356 ? -20.984 -6.075 18.416 1.00 94.50 356 PHE A O 1
ATOM 2895 N N . GLY A 1 357 ? -22.653 -7.224 17.425 1.00 93.69 357 GLY A N 1
ATOM 2896 C CA . GLY A 1 357 ? -22.025 -8.544 17.469 1.00 93.69 357 GLY A CA 1
ATOM 2897 C C . GLY A 1 357 ? -22.524 -9.392 18.635 1.00 93.69 357 GLY A C 1
ATOM 2898 O O . GLY A 1 357 ? -23.326 -8.954 19.465 1.00 93.69 357 GLY A O 1
ATOM 2899 N N . THR A 1 358 ? -22.021 -10.622 18.740 1.00 94.62 358 THR A N 1
ATOM 2900 C CA . THR A 1 358 ? -22.519 -11.624 19.709 1.00 94.62 358 THR A CA 1
ATOM 2901 C C . THR A 1 358 ? -22.507 -11.138 21.161 1.00 94.62 358 THR A C 1
ATOM 2903 O O . THR A 1 358 ? -23.380 -11.488 21.956 1.00 94.62 358 THR A O 1
ATOM 2906 N N . LYS A 1 359 ? -21.531 -10.297 21.519 1.00 93.31 359 LYS A N 1
ATOM 2907 C CA . LYS A 1 359 ? -21.394 -9.718 22.863 1.00 93.31 359 LYS A CA 1
ATOM 2908 C C . LYS A 1 359 ? -22.389 -8.600 23.141 1.00 93.31 359 LYS A C 1
ATOM 2910 O O . LYS A 1 359 ? -22.890 -8.528 24.258 1.00 93.31 359 LYS A O 1
ATOM 2915 N N . ALA A 1 360 ? -22.689 -7.768 22.148 1.00 93.44 360 ALA A N 1
ATOM 2916 C CA . ALA A 1 360 ? -23.693 -6.720 22.289 1.00 93.44 360 ALA A CA 1
ATOM 2917 C C . ALA A 1 360 ? -25.090 -7.330 22.476 1.00 93.44 360 ALA A C 1
ATOM 2919 O O . ALA A 1 360 ? -25.827 -6.907 23.366 1.00 93.44 360 ALA A O 1
ATOM 2920 N N . VAL A 1 361 ? -25.396 -8.395 21.724 1.00 95.00 361 VAL A N 1
ATOM 2921 C CA . VAL A 1 361 ? -26.650 -9.154 21.849 1.00 95.00 361 VAL A CA 1
ATOM 2922 C C . VAL A 1 361 ? -26.773 -9.797 23.227 1.00 95.00 361 VAL A C 1
ATOM 2924 O O . VAL A 1 361 ? -27.792 -9.636 23.890 1.00 95.00 361 VAL A O 1
ATOM 2927 N N . ALA A 1 362 ? -25.723 -10.478 23.698 1.00 93.62 362 ALA A N 1
ATOM 2928 C CA . ALA A 1 362 ? -25.731 -11.129 25.010 1.00 93.62 362 ALA A CA 1
ATOM 2929 C C . ALA A 1 362 ? -25.936 -10.146 26.179 1.00 93.62 362 ALA A C 1
ATOM 2931 O O . ALA A 1 362 ? -26.410 -10.544 27.239 1.00 93.62 362 ALA A O 1
ATOM 2932 N N . LEU A 1 363 ? -25.569 -8.878 25.989 1.00 93.38 363 LEU A N 1
ATOM 2933 C CA . LEU A 1 363 ? -25.764 -7.805 26.963 1.00 93.38 363 LEU A CA 1
ATOM 2934 C C . LEU A 1 363 ? -27.070 -7.019 26.749 1.00 93.38 363 LEU A C 1
ATOM 2936 O O . LEU A 1 363 ? -27.377 -6.155 27.564 1.00 93.38 363 LEU A O 1
ATOM 2940 N N . GLY A 1 364 ? -27.822 -7.284 25.675 1.00 93.94 364 GLY A N 1
ATOM 2941 C CA . GLY A 1 364 ? -29.047 -6.551 25.337 1.00 93.94 364 GLY A CA 1
ATOM 2942 C C . GLY A 1 364 ? -28.817 -5.088 24.939 1.00 93.94 364 GLY A C 1
ATOM 2943 O O . GLY A 1 364 ? -29.724 -4.274 25.069 1.00 93.94 364 GLY A O 1
ATOM 2944 N N . ILE A 1 365 ? -27.609 -4.737 24.486 1.00 92.50 365 ILE A N 1
ATOM 2945 C CA . ILE A 1 365 ? -27.202 -3.346 24.195 1.00 92.50 365 ILE A CA 1
ATOM 2946 C C . ILE A 1 365 ? -27.061 -3.043 22.701 1.00 92.50 365 ILE A C 1
ATOM 2948 O O . ILE A 1 365 ? -26.777 -1.906 22.331 1.00 92.50 365 ILE A O 1
ATOM 2952 N N . GLY A 1 366 ? -27.200 -4.051 21.841 1.00 91.81 366 GLY A N 1
ATOM 2953 C CA . GLY A 1 366 ? -27.073 -3.872 20.403 1.00 91.81 366 GLY A CA 1
ATOM 2954 C C . GLY A 1 366 ? -27.384 -5.134 19.597 1.00 91.81 366 GLY A C 1
ATOM 2955 O O . GLY A 1 366 ? -27.485 -6.225 20.166 1.00 91.81 366 GLY A O 1
ATOM 2956 N N . PRO A 1 367 ? -27.544 -4.986 18.273 1.00 93.06 367 PRO A N 1
ATOM 2957 C CA . PRO A 1 367 ? -27.885 -6.074 17.360 1.00 93.06 367 PRO A CA 1
ATOM 2958 C C . PRO A 1 367 ? -26.700 -7.012 17.069 1.00 93.06 367 PRO A C 1
ATOM 2960 O O . PRO A 1 367 ? -25.543 -6.725 17.385 1.00 93.06 367 PRO A O 1
ATOM 2963 N N . ALA A 1 368 ? -26.985 -8.150 16.425 1.00 89.94 368 ALA A N 1
ATOM 2964 C CA . ALA A 1 368 ? -25.955 -9.095 15.980 1.00 89.94 368 ALA A CA 1
ATOM 2965 C C . ALA A 1 368 ? -25.106 -8.536 14.824 1.00 89.94 368 ALA A C 1
ATOM 2967 O O . ALA A 1 368 ? -23.912 -8.814 14.747 1.00 89.94 368 ALA A O 1
ATOM 2968 N N . VAL A 1 369 ? -25.718 -7.728 13.958 1.00 87.31 369 VAL A N 1
ATOM 2969 C CA . VAL A 1 369 ? -25.101 -7.069 12.800 1.00 87.31 369 VAL A CA 1
ATOM 2970 C C . VAL A 1 369 ? -25.405 -5.568 12.833 1.00 87.31 369 VAL A C 1
ATOM 2972 O O . VAL A 1 369 ? -26.371 -5.179 13.490 1.00 87.31 369 VAL A O 1
ATOM 2975 N N . PRO A 1 370 ? -24.611 -4.711 12.169 1.00 84.44 370 PRO A N 1
ATOM 2976 C CA . PRO A 1 370 ? -24.902 -3.279 12.070 1.00 84.44 370 PRO A CA 1
ATOM 2977 C C . PRO A 1 370 ? -26.318 -2.993 11.542 1.00 84.44 370 PRO A C 1
ATOM 2979 O O . PRO A 1 370 ? -26.843 -3.756 10.733 1.00 84.44 370 PRO A O 1
ATOM 2982 N N . LEU A 1 371 ? -26.920 -1.882 11.984 1.00 69.06 371 LEU A N 1
ATOM 2983 C CA . LEU A 1 371 ? -28.330 -1.531 11.737 1.00 69.06 371 LEU A CA 1
ATOM 2984 C C . LEU A 1 371 ? -28.714 -1.521 10.250 1.00 69.06 371 LEU A C 1
ATOM 2986 O O . LEU A 1 371 ? -29.776 -2.030 9.913 1.00 69.06 371 LEU A O 1
ATOM 2990 N N . ALA A 1 372 ? -27.834 -1.041 9.367 1.00 63.38 372 ALA A N 1
ATOM 2991 C CA . ALA A 1 372 ? -28.078 -1.018 7.920 1.00 63.38 372 ALA A CA 1
ATOM 2992 C C . ALA A 1 372 ? -28.151 -2.413 7.261 1.00 63.38 372 ALA A C 1
ATOM 2994 O O . ALA A 1 372 ? -28.553 -2.527 6.110 1.00 63.38 372 ALA A O 1
ATOM 2995 N N . LEU A 1 373 ? -27.757 -3.477 7.970 1.00 56.66 373 LEU A N 1
ATOM 2996 C CA . LEU A 1 373 ? -27.882 -4.871 7.526 1.00 56.66 373 LEU A CA 1
ATOM 2997 C C . LEU A 1 373 ? -28.991 -5.627 8.272 1.00 56.66 373 LEU A C 1
ATOM 2999 O O . LEU A 1 373 ? -29.151 -6.833 8.073 1.00 56.66 373 LEU A O 1
ATOM 3003 N N . SER A 1 374 ? -29.730 -4.955 9.160 1.00 51.22 374 SER A N 1
ATOM 3004 C CA . SER A 1 374 ? -30.874 -5.568 9.824 1.00 51.22 374 SER A CA 1
ATOM 3005 C C . SER A 1 374 ? -32.039 -5.636 8.832 1.00 51.22 374 SER A C 1
ATOM 3007 O O . SER A 1 374 ? -32.432 -4.589 8.317 1.00 51.22 374 SER A O 1
ATOM 3009 N N . PRO A 1 375 ? -32.632 -6.814 8.572 1.00 47.91 375 PRO A N 1
ATOM 3010 C CA . PRO A 1 375 ? -33.800 -6.930 7.694 1.00 47.91 375 PRO A CA 1
ATOM 3011 C C . PRO A 1 375 ? -34.993 -6.077 8.164 1.00 47.91 375 PRO A C 1
ATOM 3013 O O . PRO A 1 375 ? -35.830 -5.702 7.351 1.00 47.91 375 PRO A O 1
ATOM 3016 N N . ASP A 1 376 ? -35.030 -5.703 9.446 1.00 47.84 376 ASP A N 1
ATOM 3017 C CA . ASP A 1 376 ? -36.070 -4.847 10.024 1.00 47.84 376 ASP A CA 1
ATOM 3018 C C . ASP A 1 376 ? -35.901 -3.348 9.694 1.00 47.84 376 ASP A C 1
ATOM 3020 O O . ASP A 1 376 ? -36.811 -2.566 9.945 1.00 47.84 376 ASP A O 1
ATOM 3024 N N . ALA A 1 377 ? -34.758 -2.920 9.139 1.00 45.75 377 ALA A N 1
ATOM 3025 C CA . ALA A 1 377 ? -34.501 -1.514 8.798 1.00 45.75 377 ALA A CA 1
ATOM 3026 C C . ALA A 1 377 ? -35.102 -1.080 7.443 1.00 45.75 377 ALA A C 1
ATOM 3028 O O . ALA A 1 377 ? -35.038 0.097 7.107 1.00 45.75 377 ALA A O 1
ATOM 3029 N N . VAL A 1 378 ? -35.686 -2.011 6.677 1.00 41.62 378 VAL A N 1
ATOM 3030 C CA . VAL A 1 378 ? -36.324 -1.749 5.365 1.00 41.62 378 VAL A CA 1
ATOM 3031 C C . VAL A 1 378 ? -37.855 -1.630 5.484 1.00 41.62 378 VAL A C 1
ATOM 3033 O O . VAL A 1 378 ? -38.554 -1.401 4.503 1.00 41.62 378 VAL A O 1
ATOM 3036 N N . ALA A 1 379 ? -38.413 -1.775 6.685 1.00 39.50 379 ALA A N 1
ATOM 3037 C CA . ALA A 1 379 ? -39.854 -1.736 6.902 1.00 39.50 379 ALA A CA 1
ATOM 3038 C C . ALA A 1 379 ? -40.321 -0.339 7.341 1.00 39.50 379 ALA A C 1
ATOM 3040 O O . ALA A 1 379 ? -40.766 -0.212 8.472 1.00 39.50 379 ALA A O 1
ATOM 3041 N N . ASP A 1 380 ? -40.178 0.690 6.495 1.00 37.75 380 ASP A N 1
ATOM 3042 C CA . ASP A 1 380 ? -40.964 1.942 6.610 1.00 37.75 380 ASP A CA 1
ATOM 3043 C C . ASP A 1 380 ? -40.795 2.917 5.417 1.00 37.75 380 ASP A C 1
ATOM 3045 O O . ASP A 1 380 ? -40.866 4.130 5.595 1.00 37.75 380 ASP A O 1
ATOM 3049 N N . ASP A 1 381 ? -40.630 2.422 4.181 1.00 34.47 381 ASP A N 1
ATOM 3050 C CA . ASP A 1 381 ? -40.876 3.267 2.998 1.00 34.47 381 ASP A CA 1
ATOM 3051 C C . ASP A 1 381 ? -42.305 3.025 2.474 1.00 34.47 381 ASP A C 1
ATOM 3053 O O . ASP A 1 381 ? -42.635 1.903 2.068 1.00 34.47 381 ASP A O 1
ATOM 3057 N N . PRO A 1 382 ? -43.199 4.036 2.491 1.00 37.59 382 PRO A N 1
ATOM 3058 C CA . PRO A 1 382 ? -44.499 3.920 1.854 1.00 37.59 382 PRO A CA 1
ATOM 3059 C C . PRO A 1 382 ? -44.296 3.846 0.339 1.00 37.59 382 PRO A C 1
ATOM 3061 O O . PRO A 1 382 ? -43.649 4.705 -0.249 1.00 37.59 382 PRO A O 1
ATOM 3064 N N . ALA A 1 383 ? -44.862 2.804 -0.272 1.00 35.31 383 ALA A N 1
ATOM 3065 C CA . ALA A 1 383 ? -44.793 2.533 -1.703 1.00 35.31 383 ALA A CA 1
ATOM 3066 C C . ALA A 1 383 ? -44.989 3.801 -2.556 1.00 35.31 383 ALA A C 1
ATOM 3068 O O . ALA A 1 383 ? -46.054 4.425 -2.517 1.00 35.31 383 ALA A O 1
ATOM 3069 N N . GLU A 1 384 ? -43.972 4.152 -3.347 1.00 37.59 384 GLU A N 1
ATOM 3070 C CA . GLU A 1 384 ? -44.126 5.121 -4.428 1.00 37.59 384 GLU A CA 1
ATOM 3071 C C . GLU A 1 384 ? -45.112 4.572 -5.479 1.00 37.59 384 GLU A C 1
ATOM 3073 O O . GLU A 1 384 ? -45.112 3.369 -5.766 1.00 37.59 384 GLU A O 1
ATOM 3078 N N . PRO A 1 385 ? -45.993 5.417 -6.043 1.00 34.59 385 PRO A N 1
ATOM 3079 C CA . PRO A 1 385 ? -46.964 4.986 -7.038 1.00 34.59 385 PRO A CA 1
ATOM 3080 C C . PRO A 1 385 ? -46.276 4.678 -8.375 1.00 34.59 385 PRO A C 1
ATOM 3082 O O . PRO A 1 385 ? -45.483 5.474 -8.869 1.00 34.59 385 PRO A O 1
ATOM 3085 N N . GLU A 1 386 ? -46.621 3.534 -8.974 1.00 35.38 386 GLU A N 1
ATOM 3086 C CA . GLU A 1 386 ? -46.160 3.116 -10.304 1.00 35.38 386 GLU A CA 1
ATOM 3087 C C . GLU A 1 386 ? -46.443 4.198 -11.364 1.00 35.38 386 GLU A C 1
ATOM 3089 O O . GLU A 1 386 ? -47.601 4.500 -11.672 1.00 35.38 386 GLU A O 1
ATOM 3094 N N . GLU A 1 387 ? -45.390 4.759 -11.963 1.00 35.66 387 GLU A N 1
ATOM 3095 C CA . GLU A 1 387 ? -45.517 5.540 -13.195 1.00 35.66 387 GLU A CA 1
ATOM 3096 C C . GLU A 1 387 ? -45.750 4.611 -14.405 1.00 35.66 387 GLU A C 1
ATOM 3098 O O . GLU A 1 387 ? -45.140 3.541 -14.506 1.00 35.66 387 GLU A O 1
ATOM 3103 N N . PRO A 1 388 ? -46.630 4.992 -15.350 1.00 32.91 388 PRO A N 1
ATOM 3104 C CA . PRO A 1 388 ? -46.969 4.156 -16.494 1.00 32.91 388 PRO A CA 1
ATOM 3105 C C . PRO A 1 388 ? -45.829 4.085 -17.531 1.00 32.91 388 PRO A C 1
ATOM 3107 O O . PRO A 1 388 ? -45.033 5.017 -17.662 1.00 32.91 388 PRO A O 1
ATOM 3110 N N . PRO A 1 389 ? -45.765 3.002 -18.328 1.00 32.03 389 PRO A N 1
ATOM 3111 C CA . PRO A 1 389 ? -44.642 2.731 -19.218 1.00 32.03 389 PRO A CA 1
ATOM 3112 C C . PRO A 1 389 ? -44.548 3.747 -20.364 1.00 32.03 389 PRO A C 1
ATOM 3114 O O . PRO A 1 389 ? -45.480 3.917 -21.154 1.00 32.03 389 PRO A O 1
ATOM 3117 N N . VAL A 1 390 ? -43.379 4.377 -20.493 1.00 34.47 390 VAL A N 1
ATOM 3118 C CA . VAL A 1 390 ? -43.023 5.238 -21.627 1.00 34.47 390 VAL A CA 1
ATOM 3119 C C . VAL A 1 390 ? -42.742 4.366 -22.854 1.00 34.47 390 VAL A C 1
ATOM 3121 O O . VAL A 1 390 ? -41.799 3.575 -22.878 1.00 34.47 390 VAL A O 1
ATOM 3124 N N . VAL A 1 391 ? -43.570 4.515 -23.889 1.00 36.09 391 VAL A N 1
ATOM 3125 C CA . VAL A 1 391 ? -43.367 3.915 -25.216 1.00 36.09 391 VAL A CA 1
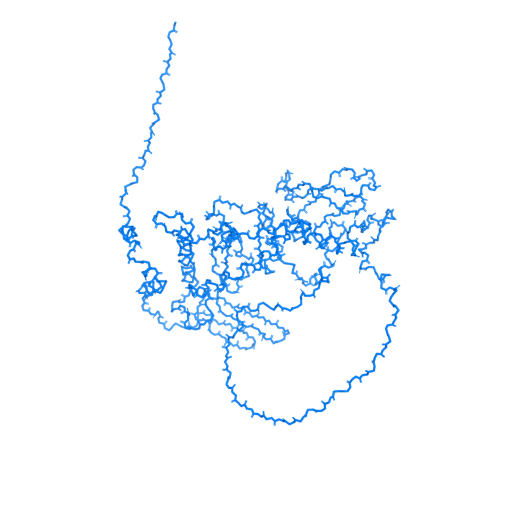ATOM 3126 C C . VAL A 1 391 ? -42.245 4.680 -25.942 1.00 36.09 391 VAL A C 1
ATOM 3128 O O . VAL A 1 391 ? -42.343 5.905 -26.048 1.00 36.09 391 VAL A O 1
ATOM 3131 N N . PRO A 1 392 ? -41.194 4.021 -26.467 1.00 33.25 392 PRO A N 1
ATOM 3132 C CA . PRO A 1 392 ? -40.164 4.704 -27.248 1.00 33.25 392 PRO A CA 1
ATOM 3133 C C . PRO A 1 392 ? -40.702 5.103 -28.635 1.00 33.25 392 PRO A C 1
ATOM 3135 O O . PRO A 1 392 ? -41.394 4.295 -29.259 1.00 33.25 392 PRO A O 1
ATOM 3138 N N . PRO A 1 393 ? -40.372 6.295 -29.165 1.00 31.12 393 PRO A N 1
ATOM 3139 C CA . PRO A 1 393 ? -40.702 6.644 -30.541 1.00 31.12 393 PRO A CA 1
ATOM 3140 C C . PRO A 1 393 ? -39.823 5.874 -31.542 1.00 31.12 393 PRO A C 1
ATOM 3142 O O . PRO A 1 393 ? -38.623 5.691 -31.335 1.00 31.12 393 PRO A O 1
ATOM 3145 N N . GLU A 1 394 ? -40.446 5.438 -32.638 1.00 31.56 394 GLU A N 1
ATOM 3146 C CA . GLU A 1 394 ? -39.818 4.754 -33.772 1.00 31.56 394 GLU A CA 1
ATOM 3147 C C . GLU A 1 394 ? -38.724 5.619 -34.430 1.00 31.56 394 GLU A C 1
ATOM 3149 O O . GLU A 1 394 ? -38.939 6.788 -34.755 1.00 31.56 394 GLU A O 1
ATOM 3154 N N . LEU A 1 395 ? -37.544 5.029 -34.653 1.00 31.08 395 LEU A N 1
ATOM 3155 C CA . LEU A 1 395 ? -36.446 5.624 -35.421 1.00 31.08 395 LEU A CA 1
ATOM 3156 C C . LEU A 1 395 ? -36.625 5.335 -36.921 1.00 31.08 395 LEU A C 1
ATOM 3158 O O . LEU A 1 395 ? -36.831 4.174 -37.282 1.00 31.08 395 LEU A O 1
ATOM 3162 N N . PRO A 1 396 ? -36.465 6.323 -37.820 1.00 29.52 396 PRO A N 1
ATOM 3163 C CA . PRO A 1 396 ? -36.340 6.051 -39.241 1.00 29.52 396 PRO A CA 1
ATOM 3164 C C . PRO A 1 396 ? -34.878 5.793 -39.637 1.00 29.52 396 PRO A C 1
ATOM 3166 O O . PRO A 1 396 ? -34.000 6.602 -39.357 1.00 29.52 396 PRO A O 1
ATOM 3169 N N . GLY A 1 397 ? -34.674 4.701 -40.380 1.00 27.17 397 GLY A N 1
ATOM 3170 C CA . GLY A 1 397 ? -33.841 4.673 -41.588 1.00 27.17 397 GLY A CA 1
ATOM 3171 C C . GLY A 1 397 ? -32.321 4.638 -41.425 1.00 27.17 397 GLY A C 1
ATOM 3172 O O . GLY A 1 397 ? -31.677 5.644 -41.153 1.00 27.17 397 GLY A O 1
ATOM 3173 N N . GLU A 1 398 ? -31.759 3.474 -41.736 1.00 31.06 398 GLU A N 1
ATOM 3174 C CA . GLU A 1 398 ? -30.341 3.212 -41.972 1.00 31.06 398 GLU A CA 1
ATOM 3175 C C . GLU A 1 398 ? -29.697 4.203 -42.959 1.00 31.06 398 GLU A C 1
ATOM 3177 O O . GLU A 1 398 ? -30.246 4.519 -44.014 1.00 31.06 398 GLU A O 1
ATOM 3182 N N . THR A 1 399 ? -28.470 4.623 -42.656 1.00 27.36 399 THR A N 1
ATOM 3183 C CA . THR A 1 399 ? -27.466 4.938 -43.679 1.00 27.36 399 THR A CA 1
ATOM 3184 C C . THR A 1 399 ? -26.118 4.419 -43.193 1.00 27.36 399 THR A C 1
ATOM 3186 O O . THR A 1 399 ? -25.574 4.883 -42.193 1.00 27.36 399 THR A O 1
ATOM 3189 N N . GLU A 1 400 ? -25.620 3.395 -43.884 1.00 31.14 400 GLU A N 1
ATOM 3190 C CA . GLU A 1 400 ? -24.253 2.899 -43.770 1.00 31.14 400 GLU A CA 1
ATOM 3191 C C . GLU A 1 400 ? -23.282 3.987 -44.247 1.00 31.14 400 GLU A C 1
ATOM 3193 O O . GLU A 1 400 ? -23.418 4.493 -45.361 1.00 31.14 400 GLU A O 1
ATOM 3198 N N . ASP A 1 401 ? -22.275 4.320 -43.436 1.00 27.09 401 ASP A N 1
ATOM 3199 C CA . ASP A 1 401 ? -21.059 4.952 -43.945 1.00 27.09 401 ASP A CA 1
ATOM 3200 C C . ASP A 1 401 ? -19.830 4.280 -43.322 1.00 27.09 401 ASP A C 1
ATOM 3202 O O . ASP A 1 401 ? -19.618 4.259 -42.106 1.00 27.09 401 ASP A O 1
ATOM 3206 N N . HIS A 1 402 ? -19.043 3.663 -44.197 1.00 31.31 402 HIS A N 1
ATOM 3207 C CA . HIS A 1 402 ? -17.813 2.953 -43.894 1.00 31.31 402 HIS A CA 1
ATOM 3208 C C . HIS A 1 402 ? -16.689 3.950 -43.592 1.00 31.31 402 HIS A C 1
ATOM 3210 O O . HIS A 1 402 ? -16.168 4.590 -44.506 1.00 31.31 402 HIS A O 1
ATOM 3216 N N . ARG A 1 403 ? -16.213 4.007 -42.340 1.00 26.23 403 ARG A N 1
ATOM 3217 C CA . ARG A 1 403 ? -14.888 4.564 -42.017 1.00 26.23 403 ARG A CA 1
ATOM 3218 C C . ARG A 1 403 ? -14.127 3.711 -41.002 1.00 26.23 403 ARG A C 1
ATOM 3220 O O . ARG A 1 403 ? -14.378 3.757 -39.808 1.00 26.23 403 ARG A O 1
ATOM 3227 N N . GLU A 1 404 ? -13.210 2.936 -41.575 1.00 27.64 404 GLU A N 1
ATOM 3228 C CA . GLU A 1 404 ? -11.913 2.452 -41.081 1.00 27.64 404 GLU A CA 1
ATOM 3229 C C . GLU A 1 404 ? -11.631 2.495 -39.566 1.00 27.64 404 GLU A C 1
ATOM 3231 O O . GLU A 1 404 ? -11.386 3.541 -38.963 1.00 27.64 404 GLU A O 1
ATOM 3236 N N . ASP A 1 405 ? -11.533 1.285 -39.011 1.00 27.73 405 ASP A N 1
ATOM 3237 C CA . ASP A 1 405 ? -11.004 0.938 -37.695 1.00 27.73 405 ASP A CA 1
ATOM 3238 C C . ASP A 1 405 ? -9.604 1.525 -37.426 1.00 27.73 405 ASP A C 1
ATOM 3240 O O . ASP A 1 405 ? -8.606 1.138 -38.041 1.00 27.73 405 ASP A O 1
ATOM 3244 N N . GLN A 1 406 ? -9.503 2.378 -36.403 1.00 24.27 406 GLN A N 1
ATOM 3245 C CA . GLN A 1 406 ? -8.252 2.624 -35.680 1.00 24.27 406 GLN A CA 1
ATOM 3246 C C . GLN A 1 406 ? -8.250 1.820 -34.371 1.00 24.27 406 GLN A C 1
ATOM 3248 O O . GLN A 1 406 ? -9.050 2.112 -33.481 1.00 24.27 406 GLN A O 1
ATOM 3253 N N . PRO A 1 407 ? -7.339 0.849 -34.179 1.00 28.19 407 PRO A N 1
ATOM 3254 C CA . PRO A 1 407 ? -7.188 0.177 -32.900 1.00 28.19 407 PRO A CA 1
ATOM 3255 C C . PRO A 1 407 ? -6.173 0.925 -32.022 1.00 28.19 407 PRO A C 1
ATOM 3257 O O . PRO A 1 407 ? -5.020 1.098 -32.413 1.00 28.19 407 PRO A O 1
ATOM 3260 N N . GLY A 1 408 ? -6.572 1.294 -30.798 1.00 29.25 408 GLY A N 1
ATOM 3261 C CA . GLY A 1 408 ? -5.612 1.506 -29.704 1.00 29.25 408 GLY A CA 1
ATOM 3262 C C . GLY A 1 408 ? -5.695 2.818 -28.923 1.00 29.25 408 GLY A C 1
ATOM 3263 O O . GLY A 1 408 ? -4.650 3.418 -28.687 1.00 29.25 408 GLY A O 1
ATOM 3264 N N . LYS A 1 409 ? -6.883 3.251 -28.477 1.00 27.25 409 LYS A N 1
ATOM 3265 C CA . LYS A 1 409 ? -7.006 4.428 -27.595 1.00 27.25 409 LYS A CA 1
ATOM 3266 C C . LYS A 1 409 ? -7.142 4.150 -26.090 1.00 27.25 409 LYS A C 1
ATOM 3268 O O . LYS A 1 409 ? -6.904 5.066 -25.314 1.00 27.25 409 LYS A O 1
ATOM 3273 N N . ASP A 1 410 ? -7.337 2.905 -25.649 1.00 29.14 410 ASP A N 1
ATOM 3274 C CA . ASP A 1 410 ? -7.757 2.658 -24.252 1.00 29.14 410 ASP A CA 1
ATOM 3275 C C . ASP A 1 410 ? -6.713 1.897 -23.417 1.00 29.14 410 ASP A C 1
ATOM 3277 O O . ASP A 1 410 ? -6.997 0.897 -22.754 1.00 29.14 410 ASP A O 1
ATOM 3281 N N . ALA A 1 411 ? -5.462 2.359 -23.442 1.00 32.50 411 ALA A N 1
ATOM 3282 C CA . ALA A 1 411 ? -4.386 1.846 -22.589 1.00 32.50 411 ALA A CA 1
ATOM 3283 C C . ALA A 1 411 ? -4.057 2.814 -21.434 1.00 32.50 411 ALA A C 1
ATOM 3285 O O . ALA A 1 411 ? -2.899 3.181 -21.225 1.00 32.50 411 ALA A O 1
ATOM 3286 N N . ALA A 1 412 ? -5.079 3.244 -20.686 1.00 32.91 412 ALA A N 1
ATOM 3287 C CA . ALA A 1 412 ? -4.960 3.781 -19.318 1.00 32.91 412 ALA A CA 1
ATOM 3288 C C . ALA A 1 412 ? -6.303 4.123 -18.647 1.00 32.91 412 ALA A C 1
ATOM 3290 O O . ALA A 1 412 ? -6.268 4.569 -17.506 1.00 32.91 412 ALA A O 1
ATOM 3291 N N . GLU A 1 413 ? -7.457 3.898 -19.274 1.00 27.16 413 GLU A N 1
ATOM 3292 C CA . GLU A 1 413 ? -8.725 3.964 -18.546 1.00 27.16 413 GLU A CA 1
ATOM 3293 C C . GLU A 1 413 ? -8.890 2.664 -17.748 1.00 27.16 413 GLU A C 1
ATOM 3295 O O . GLU A 1 413 ? -9.282 1.600 -18.239 1.00 27.16 413 GLU A O 1
ATOM 3300 N N . VAL A 1 414 ? -8.452 2.733 -16.490 1.00 32.06 414 VAL A N 1
ATOM 3301 C CA . VAL A 1 414 ? -9.180 2.063 -15.414 1.00 32.06 414 VAL A CA 1
ATOM 3302 C C . VAL A 1 414 ? -10.593 2.620 -15.507 1.00 32.06 414 VAL A C 1
ATOM 3304 O O . VAL A 1 414 ? -10.728 3.838 -15.505 1.00 32.06 414 VAL A O 1
ATOM 3307 N N . ASP A 1 415 ? -11.588 1.744 -15.659 1.00 25.84 415 ASP A N 1
ATOM 3308 C CA . ASP A 1 415 ? -13.002 2.111 -15.605 1.00 25.84 415 ASP A CA 1
ATOM 3309 C C . ASP A 1 415 ? -13.210 3.044 -14.398 1.00 25.84 415 ASP A C 1
ATOM 3311 O O . ASP A 1 415 ? -13.095 2.627 -13.241 1.00 25.84 415 ASP A O 1
ATOM 3315 N N . VAL A 1 416 ? -13.409 4.329 -14.691 1.00 33.69 416 VAL A N 1
ATOM 3316 C CA . VAL A 1 416 ? -13.993 5.312 -13.786 1.00 33.69 416 VAL A CA 1
ATOM 3317 C C . VAL A 1 416 ? -15.478 5.246 -14.084 1.00 33.69 416 VAL A C 1
ATOM 3319 O O . VAL A 1 416 ? -15.991 6.109 -14.768 1.00 33.69 416 VAL A O 1
ATOM 3322 N N . ASP A 1 417 ? -16.113 4.158 -13.670 1.00 31.03 417 ASP A N 1
ATOM 3323 C CA . ASP A 1 417 ? -17.559 4.040 -13.526 1.00 31.03 417 ASP A CA 1
ATOM 3324 C C . ASP A 1 417 ? -17.801 2.928 -12.490 1.00 31.03 417 ASP A C 1
ATOM 3326 O O . ASP A 1 417 ? -17.136 1.887 -12.519 1.00 31.03 417 ASP A O 1
ATOM 3330 N N . ASP A 1 418 ? -18.698 3.218 -11.544 1.00 32.47 418 ASP A N 1
ATOM 3331 C CA . ASP A 1 418 ? -19.131 2.436 -10.369 1.00 32.47 418 ASP A CA 1
ATOM 3332 C C . ASP A 1 418 ? -18.374 2.662 -9.037 1.00 32.47 418 ASP A C 1
ATOM 3334 O O . ASP A 1 418 ? -17.939 1.704 -8.396 1.00 32.47 418 ASP A O 1
ATOM 3338 N N . LEU A 1 419 ? -18.234 3.930 -8.612 1.00 35.09 419 LEU A N 1
ATOM 3339 C CA . LEU A 1 419 ? -18.232 4.405 -7.206 1.00 35.09 419 LEU A CA 1
ATOM 3340 C C . LEU A 1 419 ? -18.487 5.942 -7.212 1.00 35.09 419 LEU A C 1
ATOM 3342 O O . LEU A 1 419 ? -17.602 6.717 -6.852 1.00 35.09 419 LEU A O 1
ATOM 3346 N N . ASP A 1 420 ? -19.582 6.448 -7.780 1.00 37.47 420 ASP A N 1
ATOM 3347 C CA . ASP A 1 420 ? -20.857 6.620 -7.064 1.00 37.47 420 ASP A CA 1
ATOM 3348 C C . ASP A 1 420 ? -21.301 5.402 -6.248 1.00 37.47 420 ASP A C 1
ATOM 3350 O O . ASP A 1 420 ? -21.957 4.505 -6.748 1.00 37.47 420 ASP A O 1
ATOM 3354 N N . ASP A 1 421 ? -20.895 5.369 -4.978 1.00 36.19 421 ASP A N 1
ATOM 3355 C CA . ASP A 1 421 ? -21.578 4.598 -3.921 1.00 36.19 421 ASP A CA 1
ATOM 3356 C C . ASP A 1 421 ? -21.217 5.178 -2.540 1.00 36.19 421 ASP A C 1
ATOM 3358 O O . ASP A 1 421 ? -20.829 4.503 -1.584 1.00 36.19 421 ASP A O 1
ATOM 3362 N N . MET A 1 422 ? -21.284 6.506 -2.483 1.00 29.28 422 MET A N 1
ATOM 3363 C CA . MET A 1 422 ? -21.400 7.332 -1.288 1.00 29.28 422 MET A CA 1
ATOM 3364 C C . MET A 1 422 ? -22.257 8.527 -1.718 1.00 29.28 422 MET A C 1
ATOM 3366 O O . MET A 1 422 ? -21.803 9.277 -2.587 1.00 29.28 422 MET A O 1
ATOM 3370 N N . PRO A 1 423 ? -23.461 8.750 -1.171 1.00 29.62 423 PRO A N 1
ATOM 3371 C CA . PRO A 1 423 ? -24.068 10.064 -1.274 1.00 29.62 423 PRO A CA 1
ATOM 3372 C C . PRO A 1 423 ? -23.229 11.025 -0.410 1.00 29.62 423 PRO A C 1
ATOM 3374 O O . PRO A 1 423 ? -23.402 11.076 0.802 1.00 29.62 423 PRO A O 1
ATOM 3377 N N . PHE A 1 424 ? -22.326 11.755 -1.077 1.00 36.06 424 PHE A N 1
ATOM 3378 C CA . PHE A 1 424 ? -21.474 12.863 -0.600 1.00 36.06 424 PHE A CA 1
ATOM 3379 C C . PHE A 1 424 ? -20.300 12.552 0.351 1.00 36.06 424 PHE A C 1
ATOM 3381 O O . PHE A 1 424 ? -20.479 12.018 1.468 1.00 36.06 424 PHE A O 1
#

pLDDT: mean 73.3, std 23.7, range [24.27, 96.69]

Sequence (424 aa):
MFAATATAPEETRTLALDRHAPEWLQDATKFKTHAHIFNPVWVIRTLRRYEGPPHRLLDPLLRVRVGGCWYAVLDATAGVRAYVRGNKVKRFWVGFYNAKAIDHFIGAPVAVRVTSASTQEYYTYPELLDAATKNTGVLPRAVVGDRGYSVSPAFEHNTRLGVASVFPWRASNVRPEREMEDCDTHDRHGVVRYKHCGSPTRFISFTRTAGGNRGPRLYVQCLQPITAGCETRQSIGCNVSWRMLVPLWRDTPTYLALRHSHHRYERVHHHWRVRWRSGADDHALRPKRRGRDNQQLRANAALLIEWLMVCWREEWLPDSRPRGVPHRDQIIEDDGTGYASSLANLRHELGLDRPFGTKAVALGIGPAVPLALSPDAVADDPAEPEEPPVVPPELPGETEDHREDQPGKDAAEVDVDDLDDMPF

Radius of gyration: 28.94 Å; chains: 1; bounding box: 101×51×86 Å

Organism: Thermoleophilum album (NCBI:txid29539)

Foldseek 3Di:
DDDDDDDDDPPPPPPPPVPPPDVVVVVVVVVVVPPVCPQLVNVVVVVVVVDDDPDDPDFQPDWDADLNDIDRHNFPQAAKDFDDDPSDTPDIDIGWDKDFQADLQLLATQFIDIHHPNDQPLVCVVVRQVSSCVSVVHRAQEGEDELSCLDLSNLQVCQLVNYFYQYDHDADPVRNDLLVQCALQAGSQLFGADNQAQATWDWDAWDQDPDDPQGIKTKTAHPDCPDPVRRDIDMDGCVVPSSRHTRDTNLALVSQVSNVSRVVNLVNVVCCCVSQVQPDPDPVSDDPDHDSVVSNVSVVVSSVSRVVVLCLQQVVDPPRDDDDDHSNVVPPDRSSPVVSVLVVVVCVVQQVNFREAPNNVVVVRYYNGTPVPPPVNPPDDDDDDDDDDDDDDDDDDDDDDDDDDDDDDPPDDPPPPDPVPRPD